Protein AF-A0A380LJG7-F1 (afdb_monomer_lite)

Radius of gyration: 28.42 Å; chains: 1; bounding box: 64×44×83 Å

pLDDT: mean 88.42, std 9.44, range [40.94, 97.69]

Structure (mmCIF, N/CA/C/O backbone):
data_AF-A0A380LJG7-F1
#
_entry.id   AF-A0A380LJG7-F1
#
loop_
_atom_site.group_PDB
_atom_site.id
_atom_site.type_symbol
_atom_site.label_atom_id
_atom_site.label_alt_id
_atom_site.label_comp_id
_atom_site.label_asym_id
_atom_site.label_entity_id
_atom_site.label_seq_id
_atom_site.pdbx_PDB_ins_code
_atom_site.Cartn_x
_atom_site.Cartn_y
_atom_site.Cartn_z
_atom_site.occupancy
_atom_site.B_iso_or_equiv
_atom_site.auth_seq_id
_atom_site.auth_comp_id
_atom_site.auth_asym_id
_atom_site.auth_atom_id
_atom_site.pdbx_PDB_model_num
ATOM 1 N N . MET A 1 1 ? 34.761 0.612 -40.766 1.00 42.34 1 MET A N 1
ATOM 2 C CA . MET A 1 1 ? 33.462 -0.081 -40.690 1.00 42.34 1 MET A CA 1
ATOM 3 C C . MET A 1 1 ? 32.608 0.799 -39.801 1.00 42.34 1 MET A C 1
ATOM 5 O O . MET A 1 1 ? 32.995 0.982 -38.657 1.00 42.34 1 MET A O 1
ATOM 9 N N . ILE A 1 2 ? 31.604 1.486 -40.353 1.00 52.03 2 ILE A N 1
ATOM 10 C CA . ILE A 1 2 ? 30.676 2.274 -39.528 1.00 52.03 2 ILE A CA 1
ATOM 11 C C . ILE A 1 2 ? 29.863 1.238 -38.763 1.00 52.03 2 ILE A C 1
ATOM 13 O O . ILE A 1 2 ? 29.248 0.374 -39.388 1.00 52.03 2 ILE A O 1
ATOM 17 N N . ILE A 1 3 ? 29.985 1.240 -37.440 1.00 70.88 3 ILE A N 1
ATOM 18 C CA . ILE A 1 3 ? 29.180 0.363 -36.602 1.00 70.88 3 ILE A CA 1
ATOM 19 C C . ILE A 1 3 ? 27.797 1.013 -36.546 1.00 70.88 3 ILE A C 1
ATOM 21 O O . ILE A 1 3 ? 27.687 2.179 -36.182 1.00 70.88 3 ILE A O 1
ATOM 25 N N . ASP A 1 4 ? 26.782 0.298 -37.024 1.00 82.25 4 ASP A N 1
ATOM 26 C CA . ASP A 1 4 ? 25.407 0.791 -37.135 1.00 82.25 4 ASP A CA 1
ATOM 27 C C . ASP A 1 4 ? 24.582 0.278 -35.952 1.00 82.25 4 ASP A C 1
ATOM 29 O O . ASP A 1 4 ? 24.785 -0.857 -35.509 1.00 82.25 4 ASP A O 1
ATOM 33 N N . ILE A 1 5 ? 23.639 1.081 -35.445 1.00 85.50 5 ILE A N 1
ATOM 34 C CA . ILE A 1 5 ? 22.667 0.584 -34.464 1.00 85.50 5 ILE A CA 1
ATOM 35 C C . ILE A 1 5 ? 21.812 -0.475 -35.171 1.00 85.50 5 ILE A C 1
ATOM 37 O O . ILE A 1 5 ? 21.285 -0.197 -36.252 1.00 85.50 5 ILE A O 1
ATOM 41 N N . PRO A 1 6 ? 21.615 -1.674 -34.601 1.00 87.75 6 PRO A N 1
ATOM 42 C CA . PRO A 1 6 ? 20.776 -2.683 -35.229 1.00 87.75 6 PRO A CA 1
ATOM 43 C C . PRO A 1 6 ? 19.353 -2.166 -35.480 1.00 87.75 6 PRO A C 1
ATOM 45 O O . PRO A 1 6 ? 18.726 -1.578 -34.597 1.00 87.75 6 PRO A O 1
ATOM 48 N N . ASP A 1 7 ? 18.800 -2.437 -36.665 1.00 87.25 7 ASP A N 1
ATOM 49 C CA . ASP A 1 7 ? 17.477 -1.931 -37.068 1.00 87.25 7 ASP A CA 1
ATOM 50 C C . ASP A 1 7 ? 16.350 -2.285 -36.089 1.00 87.25 7 ASP A C 1
ATOM 52 O O . ASP A 1 7 ? 15.420 -1.503 -35.893 1.00 87.25 7 ASP A O 1
ATOM 56 N N . HIS A 1 8 ? 16.446 -3.441 -35.432 1.00 86.69 8 HIS A N 1
ATOM 57 C CA . HIS A 1 8 ? 15.475 -3.872 -34.428 1.00 86.69 8 HIS A CA 1
ATOM 58 C C . HIS A 1 8 ? 15.568 -3.079 -33.111 1.00 86.69 8 HIS A C 1
ATOM 60 O O . HIS A 1 8 ? 14.575 -2.986 -32.390 1.00 86.69 8 HIS A O 1
ATOM 66 N N . GLU A 1 9 ? 16.715 -2.465 -32.808 1.00 88.00 9 GLU A N 1
ATOM 67 C CA . GLU A 1 9 ? 16.919 -1.643 -31.611 1.00 88.00 9 GLU A CA 1
ATOM 68 C C . GLU A 1 9 ? 16.629 -0.160 -31.857 1.00 88.00 9 GLU A C 1
ATOM 70 O O . GLU A 1 9 ? 16.190 0.532 -30.937 1.00 88.00 9 GLU A O 1
ATOM 75 N N . LYS A 1 10 ? 16.784 0.341 -33.091 1.00 90.25 10 LYS A N 1
ATOM 76 C CA . LYS A 1 10 ? 16.539 1.754 -33.450 1.00 90.25 10 LYS A CA 1
ATOM 77 C C . LYS A 1 10 ? 15.206 2.318 -32.906 1.00 90.25 10 LYS A C 1
ATOM 79 O O . LYS A 1 10 ? 15.227 3.413 -32.336 1.00 90.25 10 LYS A O 1
ATOM 84 N N . PRO A 1 11 ? 14.052 1.615 -32.966 1.00 90.75 11 PRO A N 1
ATOM 85 C CA . PRO A 1 11 ? 12.811 2.101 -32.353 1.00 90.75 11 PRO A CA 1
ATOM 86 C C . PRO A 1 11 ? 12.880 2.217 -30.824 1.00 90.75 11 PRO A C 1
ATOM 88 O O . PRO A 1 11 ? 12.279 3.115 -30.237 1.00 90.75 11 PRO A O 1
ATOM 91 N N . TYR A 1 12 ? 13.595 1.313 -30.152 1.00 91.06 12 TYR A N 1
ATOM 92 C CA . TYR A 1 12 ? 13.835 1.408 -28.714 1.00 91.06 12 TYR A CA 1
ATOM 93 C C . TYR A 1 12 ? 14.717 2.620 -28.390 1.00 91.06 12 TYR A C 1
ATOM 95 O O . TYR A 1 12 ? 14.311 3.453 -27.579 1.00 91.06 12 TYR A O 1
ATOM 103 N N . VAL A 1 13 ? 15.840 2.790 -29.096 1.00 93.12 13 VAL A N 1
ATOM 104 C CA . VAL A 1 13 ? 16.740 3.945 -28.929 1.00 93.12 13 VAL A CA 1
ATOM 105 C C . VAL A 1 13 ? 15.989 5.266 -29.118 1.00 93.12 13 VAL A C 1
ATOM 107 O O . VAL A 1 13 ? 16.099 6.171 -28.291 1.00 93.12 13 VAL A O 1
ATOM 110 N N . GLY A 1 14 ? 15.151 5.366 -30.154 1.00 93.94 14 GLY A N 1
ATOM 111 C CA . GLY A 1 14 ? 14.325 6.547 -30.403 1.00 93.94 14 GLY A CA 1
ATOM 112 C C . GLY A 1 14 ? 13.366 6.884 -29.257 1.00 93.94 14 GLY A C 1
ATOM 113 O O . GLY A 1 14 ? 13.204 8.055 -28.904 1.00 93.94 14 GLY A O 1
ATOM 114 N N . ARG A 1 15 ? 12.763 5.870 -28.623 1.00 94.56 15 ARG A N 1
ATOM 115 C CA . ARG A 1 15 ? 11.913 6.068 -27.438 1.00 94.56 15 ARG A CA 1
ATOM 116 C C . ARG A 1 15 ? 12.721 6.486 -26.206 1.00 94.56 15 ARG A C 1
ATOM 118 O O . ARG A 1 15 ? 12.261 7.359 -25.471 1.00 94.56 15 ARG A O 1
ATOM 125 N N . VAL A 1 16 ? 13.924 5.938 -26.007 1.00 95.12 16 VAL A N 1
ATOM 126 C CA . VAL A 1 16 ? 14.830 6.364 -24.922 1.00 95.12 16 VAL A CA 1
ATOM 127 C C . VAL A 1 16 ? 15.243 7.827 -25.093 1.00 95.12 16 VAL A C 1
ATOM 129 O O . VAL A 1 16 ? 15.220 8.577 -24.120 1.00 95.12 16 VAL A O 1
ATOM 132 N N . ILE A 1 17 ? 15.540 8.268 -26.321 1.00 95.56 17 ILE A N 1
ATOM 133 C CA . ILE A 1 17 ? 15.853 9.674 -26.629 1.00 95.56 17 ILE A CA 1
ATOM 134 C C . ILE A 1 17 ? 14.699 10.600 -26.208 1.00 95.56 17 ILE A C 1
ATOM 136 O O . ILE A 1 17 ? 14.933 11.616 -25.550 1.00 95.56 17 ILE A O 1
ATOM 140 N N . ASP A 1 18 ? 13.449 10.282 -26.567 1.00 95.75 18 ASP A N 1
ATOM 141 C CA . ASP A 1 18 ? 12.298 11.113 -26.175 1.00 95.75 18 ASP A CA 1
ATOM 142 C C . ASP A 1 18 ? 12.033 11.082 -24.670 1.00 95.75 18 ASP A C 1
ATOM 144 O O . ASP A 1 18 ? 11.748 12.124 -24.076 1.00 95.75 18 ASP A O 1
ATOM 148 N N . PHE A 1 19 ? 12.186 9.921 -24.036 1.00 95.69 19 PHE A N 1
ATOM 149 C CA . PHE A 1 19 ? 12.083 9.801 -22.587 1.00 95.69 19 PHE A CA 1
ATOM 150 C C . PHE A 1 19 ? 13.128 10.670 -21.873 1.00 95.69 19 PHE A C 1
ATOM 152 O O . PHE A 1 19 ? 12.758 11.531 -21.072 1.00 95.69 19 PHE A O 1
ATOM 159 N N . ALA A 1 20 ? 14.411 10.527 -22.217 1.00 95.06 20 ALA A N 1
ATOM 160 C CA . ALA A 1 20 ? 15.509 11.292 -21.627 1.00 95.06 20 ALA A CA 1
ATOM 161 C C . ALA A 1 20 ? 15.343 12.804 -21.840 1.00 95.06 20 ALA A C 1
ATOM 163 O O . ALA A 1 20 ? 15.501 13.591 -20.904 1.00 95.06 20 ALA A O 1
ATOM 164 N N . ARG A 1 21 ? 14.936 13.225 -23.047 1.00 95.31 21 ARG A N 1
ATOM 165 C CA . ARG A 1 21 ? 14.600 14.627 -23.342 1.00 95.31 21 ARG A CA 1
ATOM 166 C C . ARG A 1 21 ? 13.547 15.168 -22.377 1.00 95.31 21 ARG A C 1
ATOM 168 O O . ARG A 1 21 ? 13.713 16.271 -21.853 1.00 95.31 21 ARG A O 1
ATOM 175 N N . LYS A 1 22 ? 12.458 14.425 -22.161 1.00 94.50 22 LYS A N 1
ATOM 176 C CA . LYS A 1 22 ? 11.369 14.846 -21.269 1.00 94.50 22 LYS A CA 1
ATOM 177 C C . LYS A 1 22 ? 11.819 14.920 -19.815 1.00 94.50 22 LYS A C 1
ATOM 179 O O . LYS A 1 22 ? 11.468 15.893 -19.153 1.00 94.50 22 LYS A O 1
ATOM 184 N N . GLN A 1 23 ? 12.639 13.974 -19.348 1.00 92.69 23 GLN A N 1
ATOM 185 C CA . GLN A 1 23 ? 13.218 14.036 -17.999 1.00 92.69 23 GLN A CA 1
ATOM 186 C C . GLN A 1 23 ? 14.104 15.275 -17.817 1.00 92.69 23 GLN A C 1
ATOM 188 O O . GLN A 1 23 ? 14.014 15.962 -16.802 1.00 92.69 23 GLN A O 1
ATOM 193 N N . GLN A 1 24 ? 14.893 15.629 -18.836 1.00 93.06 24 GLN A N 1
ATOM 194 C CA . GLN A 1 24 ? 15.716 16.845 -18.844 1.00 93.06 24 GLN A CA 1
ATOM 195 C C . GLN A 1 24 ? 14.918 18.129 -19.145 1.00 93.06 24 GLN A C 1
ATOM 197 O O . GLN A 1 24 ? 15.505 19.208 -19.197 1.00 93.06 24 GLN A O 1
ATOM 202 N N . LYS A 1 25 ? 13.594 18.034 -19.355 1.00 93.44 25 LYS A N 1
ATOM 203 C CA . LYS A 1 25 ? 12.688 19.145 -19.704 1.00 93.44 25 LYS A CA 1
ATOM 204 C C . LYS A 1 25 ? 13.141 19.958 -20.926 1.00 93.44 25 LYS A C 1
ATOM 206 O O . LYS A 1 25 ? 12.877 21.154 -21.006 1.00 93.44 25 LYS A O 1
ATOM 211 N N . ARG A 1 26 ? 13.799 19.304 -21.887 1.00 93.69 26 ARG A N 1
ATOM 212 C CA . ARG A 1 26 ? 14.293 19.945 -23.114 1.00 93.69 26 ARG A CA 1
ATOM 213 C C . ARG A 1 26 ? 13.227 19.994 -24.203 1.00 93.69 26 ARG A C 1
ATOM 215 O O . ARG A 1 26 ? 12.455 19.041 -24.383 1.00 93.69 26 ARG A O 1
ATOM 222 N N . SER A 1 27 ? 13.187 21.095 -24.950 1.00 93.69 27 SER A N 1
ATOM 223 C CA . SER A 1 27 ? 12.301 21.221 -26.115 1.00 93.69 27 SER A CA 1
ATOM 224 C C . SER A 1 27 ? 12.794 20.344 -27.271 1.00 93.69 27 SER A C 1
ATOM 226 O O . SER A 1 27 ? 13.955 19.942 -27.300 1.00 93.69 27 SER A O 1
ATOM 228 N N . ILE A 1 28 ? 11.917 20.002 -28.224 1.00 94.12 28 ILE A N 1
ATOM 229 C CA . ILE A 1 28 ? 12.325 19.219 -29.407 1.00 94.12 28 ILE A CA 1
ATOM 230 C C . ILE A 1 28 ? 13.276 20.054 -30.273 1.00 94.12 28 ILE A C 1
ATOM 232 O O . ILE A 1 28 ? 14.228 19.533 -30.849 1.00 94.12 28 ILE A O 1
ATOM 236 N N . GLU A 1 29 ? 13.036 21.356 -30.348 1.00 92.75 29 GLU A N 1
ATOM 237 C CA . GLU A 1 29 ? 13.843 22.313 -31.092 1.00 92.75 29 GLU A CA 1
ATOM 238 C C . GLU A 1 29 ? 15.292 22.332 -30.582 1.00 92.75 29 GLU A C 1
ATOM 240 O O . GLU A 1 29 ? 16.218 22.201 -31.380 1.00 92.75 29 GLU A O 1
ATOM 245 N N . GLU A 1 30 ? 15.491 22.388 -29.261 1.00 92.00 30 GLU A N 1
ATOM 246 C CA . GLU A 1 30 ? 16.821 22.381 -28.631 1.00 92.00 30 GLU A CA 1
ATOM 247 C C . GLU A 1 30 ? 17.647 21.144 -28.980 1.00 92.00 30 GLU A C 1
ATOM 249 O O . GLU A 1 30 ? 18.840 21.248 -29.269 1.00 92.00 30 GLU A O 1
ATOM 254 N N . ILE A 1 31 ? 17.035 19.960 -28.939 1.00 93.25 31 ILE A N 1
ATOM 255 C CA . ILE A 1 31 ? 17.775 18.719 -29.190 1.00 93.25 31 ILE A CA 1
ATOM 256 C C . ILE A 1 31 ? 17.968 18.426 -30.676 1.00 93.25 31 ILE A C 1
ATOM 258 O O . ILE A 1 31 ? 18.905 17.717 -31.015 1.00 93.25 31 ILE A O 1
ATOM 262 N N . THR A 1 32 ? 17.120 18.949 -31.565 1.00 93.50 32 THR A N 1
ATOM 263 C CA . THR A 1 32 ? 17.210 18.686 -33.015 1.00 93.50 32 THR A CA 1
ATOM 264 C C . THR A 1 32 ? 18.061 19.708 -33.768 1.00 93.50 32 THR A C 1
ATOM 266 O O . THR A 1 32 ? 18.480 19.436 -34.896 1.00 93.50 32 THR A O 1
ATOM 269 N N . GLN A 1 33 ? 18.364 20.859 -33.154 1.00 93.25 33 GLN A N 1
ATOM 270 C CA . GLN A 1 33 ? 19.128 21.946 -33.765 1.00 93.25 33 GLN A CA 1
ATOM 271 C C . GLN A 1 33 ? 20.479 21.471 -34.327 1.00 93.25 33 GLN A C 1
ATOM 273 O O . GLN A 1 33 ? 21.376 21.051 -33.591 1.00 93.25 33 GLN A O 1
ATOM 278 N N . GLY A 1 34 ? 20.633 21.596 -35.650 1.00 90.12 34 GLY A N 1
ATOM 279 C CA . GLY A 1 34 ? 21.849 21.206 -36.368 1.00 90.12 34 GLY A CA 1
ATOM 280 C C . GLY A 1 34 ? 22.046 19.694 -36.519 1.00 90.12 34 GLY A C 1
ATOM 281 O O . GLY A 1 34 ? 23.116 19.287 -36.951 1.00 90.12 34 GLY A O 1
ATOM 282 N N . ILE A 1 35 ? 21.043 18.878 -36.168 1.00 91.69 35 ILE A N 1
ATOM 283 C CA . ILE A 1 35 ? 21.090 17.412 -36.268 1.00 91.69 35 ILE A CA 1
ATOM 284 C C . ILE A 1 35 ? 20.056 16.910 -37.281 1.00 91.69 35 ILE A C 1
ATOM 286 O O . ILE A 1 35 ? 20.407 16.240 -38.246 1.00 91.69 35 ILE A O 1
ATOM 290 N N . CYS A 1 36 ? 18.771 17.229 -37.092 1.00 90.75 36 CYS A N 1
ATOM 291 C CA . CYS A 1 36 ? 17.709 16.794 -38.004 1.00 90.75 36 CYS A CA 1
ATOM 292 C C . CYS A 1 36 ? 16.480 17.716 -37.951 1.00 90.75 36 CYS A C 1
ATOM 294 O O . CYS A 1 36 ? 16.359 18.578 -37.086 1.00 90.75 36 CYS A O 1
ATOM 296 N N . ALA A 1 37 ? 15.539 17.542 -38.882 1.00 92.00 37 ALA A N 1
ATOM 297 C CA . ALA A 1 37 ? 14.262 18.251 -38.839 1.00 92.00 37 ALA A CA 1
ATOM 298 C C . ALA A 1 37 ? 13.328 17.669 -37.758 1.00 92.00 37 ALA A C 1
ATOM 300 O O . ALA A 1 37 ? 13.338 16.467 -37.488 1.00 92.00 37 ALA A O 1
ATOM 301 N N . ARG A 1 38 ? 12.416 18.492 -37.216 1.00 90.62 38 ARG A N 1
ATOM 302 C CA . ARG A 1 38 ? 11.401 18.065 -36.226 1.00 90.62 38 ARG A CA 1
ATOM 303 C C . ARG A 1 38 ? 10.565 16.862 -36.688 1.00 90.62 38 ARG A C 1
ATOM 305 O O . ARG A 1 38 ? 10.210 16.010 -35.879 1.00 90.62 38 ARG A O 1
ATOM 312 N N . GLN A 1 39 ? 10.266 16.771 -37.984 1.00 90.19 39 GLN A N 1
ATOM 313 C CA . GLN A 1 39 ? 9.549 15.628 -38.560 1.00 90.19 39 GLN A CA 1
ATOM 314 C C . GLN A 1 39 ? 10.381 14.339 -38.505 1.00 90.19 39 GLN A C 1
ATOM 316 O O . GLN A 1 39 ? 9.845 13.279 -38.191 1.00 90.19 39 GLN A O 1
ATOM 321 N N . THR A 1 40 ? 11.688 14.426 -38.763 1.00 90.38 40 THR A N 1
ATOM 322 C CA . THR A 1 40 ? 12.618 13.293 -38.651 1.00 90.38 40 THR A CA 1
ATOM 323 C C . THR A 1 40 ? 12.704 12.810 -37.208 1.00 90.38 40 THR A C 1
ATOM 325 O O . THR A 1 40 ? 12.596 11.615 -36.961 1.00 90.38 40 THR A O 1
ATOM 328 N N . TYR A 1 41 ? 12.764 13.728 -36.242 1.00 91.06 41 TYR A N 1
ATOM 329 C CA . TYR A 1 41 ? 12.712 13.384 -34.820 1.00 91.06 41 TYR A CA 1
ATOM 330 C C . TYR A 1 41 ? 11.429 12.628 -34.434 1.00 91.06 41 TYR A C 1
ATOM 332 O O . TYR A 1 41 ? 11.477 11.600 -33.763 1.00 91.06 41 TYR A O 1
ATOM 340 N N . GLN A 1 42 ? 10.265 13.079 -34.911 1.00 90.69 42 GLN A N 1
ATOM 341 C CA . GLN A 1 42 ? 9.001 12.372 -34.672 1.00 90.69 42 GLN A CA 1
ATOM 342 C C . GLN A 1 42 ? 8.971 10.971 -35.300 1.00 90.69 42 GLN A C 1
ATOM 344 O O . GLN A 1 42 ? 8.333 10.075 -34.742 1.00 90.69 42 GLN A O 1
ATOM 349 N N . LYS A 1 43 ? 9.657 10.773 -36.436 1.00 90.50 43 LYS A N 1
ATOM 350 C CA . LYS A 1 43 ? 9.832 9.453 -37.056 1.00 90.50 43 LYS A CA 1
ATOM 351 C C . LYS A 1 43 ? 10.748 8.558 -36.229 1.00 90.50 43 LYS A C 1
ATOM 353 O O . LYS A 1 43 ? 10.375 7.414 -36.005 1.00 90.50 43 LYS A O 1
ATOM 358 N N . ILE A 1 44 ? 11.865 9.079 -35.721 1.00 87.50 44 ILE A N 1
ATOM 359 C CA . ILE A 1 44 ? 12.829 8.340 -34.885 1.00 87.50 44 ILE A CA 1
ATOM 360 C C . ILE A 1 44 ? 12.155 7.676 -33.678 1.00 87.50 44 ILE A C 1
ATOM 362 O O . ILE A 1 44 ? 12.471 6.542 -33.340 1.00 87.50 44 ILE A O 1
ATOM 366 N N . ILE A 1 45 ? 11.179 8.347 -33.060 1.00 86.31 45 ILE A N 1
ATOM 367 C CA . ILE A 1 45 ? 10.462 7.829 -31.881 1.00 86.31 45 ILE A CA 1
ATOM 368 C C . ILE A 1 45 ? 9.555 6.631 -32.220 1.00 86.31 45 ILE A C 1
ATOM 370 O O . ILE A 1 45 ? 9.218 5.839 -31.341 1.00 86.31 45 ILE A O 1
ATOM 374 N N . LYS A 1 46 ? 9.112 6.510 -33.476 1.00 82.38 46 LYS A N 1
ATOM 375 C CA . LYS A 1 46 ? 8.038 5.586 -33.886 1.00 82.38 46 LYS A CA 1
ATOM 376 C C . LYS A 1 46 ? 8.460 4.548 -34.924 1.00 82.38 46 LYS A C 1
ATOM 378 O O . LYS A 1 46 ? 7.750 3.569 -35.117 1.00 82.38 46 LYS A O 1
ATOM 383 N N . SER A 1 47 ? 9.550 4.791 -35.639 1.00 82.81 47 SER A N 1
ATOM 384 C CA . SER A 1 47 ? 9.939 4.058 -36.842 1.00 82.81 47 SER A CA 1
ATOM 385 C C . SER A 1 47 ? 11.451 4.099 -37.041 1.00 82.81 47 SER A C 1
ATOM 387 O O . SER A 1 47 ? 12.143 4.927 -36.449 1.00 82.81 47 SER A O 1
ATOM 389 N N . ILE A 1 48 ? 11.949 3.202 -37.887 1.00 84.62 48 ILE A N 1
ATOM 390 C CA . ILE A 1 48 ? 13.368 3.110 -38.220 1.00 84.62 48 ILE A CA 1
ATOM 391 C C . ILE A 1 48 ? 13.741 4.262 -39.155 1.00 84.62 48 ILE A C 1
ATOM 393 O O . ILE A 1 48 ? 13.094 4.478 -40.182 1.00 84.62 48 ILE A O 1
ATOM 397 N N . VAL A 1 49 ? 14.797 4.983 -38.793 1.00 82.81 49 VAL A N 1
ATOM 398 C CA . VAL A 1 49 ? 15.519 5.893 -39.682 1.00 82.81 49 VAL A CA 1
ATOM 399 C C . VAL A 1 49 ? 16.868 5.249 -39.982 1.00 82.81 49 VAL A C 1
ATOM 401 O O . VAL A 1 49 ? 17.543 4.775 -39.073 1.00 82.81 49 VAL A O 1
ATOM 404 N N . THR A 1 50 ? 17.222 5.162 -41.261 1.00 77.12 50 THR A N 1
ATOM 405 C CA . THR A 1 50 ? 18.391 4.412 -41.742 1.00 77.12 50 THR A CA 1
ATOM 406 C C . THR A 1 50 ? 19.701 4.945 -41.167 1.00 77.12 50 THR A C 1
ATOM 408 O O . THR A 1 50 ? 20.612 4.173 -40.892 1.00 77.12 50 THR A O 1
ATOM 411 N N . GLU A 1 51 ? 19.782 6.255 -40.959 1.00 81.94 51 GLU A N 1
ATOM 412 C CA . GLU A 1 51 ? 20.984 6.985 -40.582 1.00 81.94 51 GLU A CA 1
ATOM 413 C C . GLU A 1 51 ? 21.230 6.961 -39.056 1.00 81.94 51 GLU A C 1
ATOM 415 O O . GLU A 1 51 ? 20.750 7.838 -38.329 1.00 81.94 51 GLU A O 1
ATOM 420 N N . SER A 1 52 ? 22.016 5.996 -38.552 1.00 81.56 52 SER A N 1
ATOM 421 C CA . SER A 1 52 ? 22.358 5.913 -37.112 1.00 81.56 52 SER A CA 1
ATOM 422 C C . SER A 1 52 ? 23.112 7.124 -36.567 1.00 81.56 52 SER A C 1
ATOM 424 O O . SER A 1 52 ? 22.951 7.456 -35.396 1.00 81.56 52 SER A O 1
ATOM 426 N N . GLU A 1 53 ? 23.839 7.863 -37.411 1.00 87.19 53 GLU A N 1
ATOM 427 C CA . GLU A 1 53 ? 24.521 9.109 -37.022 1.00 87.19 53 GLU A CA 1
ATOM 428 C C . GLU A 1 53 ? 23.556 10.138 -36.406 1.00 87.19 53 GLU A C 1
ATOM 430 O O . GLU A 1 53 ? 23.936 10.920 -35.529 1.00 87.19 53 GLU A O 1
ATOM 435 N N . ILE A 1 54 ? 22.283 10.119 -36.828 1.00 89.50 54 ILE A N 1
ATOM 436 C CA . ILE A 1 54 ? 21.240 10.976 -36.259 1.00 89.50 54 ILE A CA 1
ATOM 437 C C . ILE A 1 54 ? 20.913 10.533 -34.826 1.00 89.50 54 ILE A C 1
ATOM 439 O O . ILE A 1 54 ? 20.786 11.384 -33.944 1.00 89.50 54 ILE A O 1
ATOM 443 N N . TYR A 1 55 ? 20.807 9.225 -34.572 1.00 91.62 55 TYR A N 1
ATOM 444 C CA . TYR A 1 55 ? 20.571 8.684 -33.230 1.00 91.62 55 TYR A CA 1
ATOM 445 C C . TYR A 1 55 ? 21.741 9.010 -32.301 1.00 91.62 55 TYR A C 1
ATOM 447 O O . TYR A 1 55 ? 21.516 9.567 -31.228 1.00 91.62 55 TYR A O 1
ATOM 455 N N . ASP A 1 56 ? 22.976 8.758 -32.736 1.00 91.81 56 ASP A N 1
ATOM 456 C CA . ASP A 1 56 ? 24.183 9.033 -31.951 1.00 91.81 56 ASP A CA 1
ATOM 457 C C . ASP A 1 56 ? 24.323 10.520 -31.610 1.00 91.81 56 ASP A C 1
ATOM 459 O O . ASP A 1 56 ? 24.603 10.883 -30.465 1.00 91.81 56 ASP A O 1
ATOM 463 N N . SER A 1 57 ? 24.046 11.404 -32.571 1.00 92.94 57 SER A N 1
ATOM 464 C CA . SER A 1 57 ? 24.081 12.854 -32.351 1.00 92.94 57 SER A CA 1
ATOM 465 C C . SER A 1 57 ? 23.028 13.312 -31.334 1.00 92.94 57 SER A C 1
ATOM 467 O O . SER A 1 57 ? 23.303 14.168 -30.486 1.00 92.94 57 SER A O 1
ATOM 469 N N . LEU A 1 58 ? 21.817 12.744 -31.391 1.00 94.62 58 LEU A N 1
ATOM 470 C CA . LEU A 1 58 ? 20.747 13.032 -30.431 1.00 94.62 58 LEU A CA 1
ATOM 471 C C . LEU A 1 58 ? 21.073 12.489 -29.033 1.00 94.62 58 LEU A C 1
ATOM 473 O O . LEU A 1 58 ? 20.852 13.190 -28.044 1.00 94.62 58 LEU A O 1
ATOM 477 N N . LEU A 1 59 ? 21.623 11.275 -28.941 1.00 94.31 59 LEU A N 1
ATOM 478 C CA . LEU A 1 59 ? 22.078 10.680 -27.683 1.00 94.31 59 LEU A CA 1
ATOM 479 C C . LEU A 1 59 ? 23.190 11.519 -27.052 1.00 94.31 59 LEU A C 1
ATOM 481 O O . LEU A 1 59 ? 23.074 11.906 -25.889 1.00 94.31 59 LEU A O 1
ATOM 485 N N . SER A 1 60 ? 24.198 11.902 -27.838 1.00 93.56 60 SER A N 1
ATOM 486 C CA . SER A 1 60 ? 25.304 12.750 -27.386 1.00 93.56 60 SER A CA 1
ATOM 487 C C . SER A 1 60 ? 24.801 14.082 -26.822 1.00 93.56 60 SER A C 1
ATOM 489 O O . SER A 1 60 ? 25.229 14.513 -25.750 1.00 93.56 60 SER A O 1
ATOM 491 N N . ARG A 1 61 ? 23.799 14.702 -27.469 1.00 94.44 61 ARG A N 1
ATOM 492 C CA . ARG A 1 61 ? 23.163 15.937 -26.977 1.00 94.44 61 ARG A CA 1
ATOM 493 C C . ARG A 1 61 ? 22.529 15.767 -25.594 1.00 94.44 61 ARG A C 1
ATOM 495 O O . ARG A 1 61 ? 22.465 16.735 -24.833 1.00 94.44 61 ARG A O 1
ATOM 502 N N . LEU A 1 62 ? 22.055 14.565 -25.280 1.00 93.44 62 LEU A N 1
ATOM 503 C CA . LEU A 1 62 ? 21.447 14.193 -24.003 1.00 93.44 62 LEU A CA 1
ATOM 504 C C . LEU A 1 62 ? 22.468 13.668 -22.980 1.00 93.44 62 LEU A C 1
ATOM 506 O O . LEU A 1 62 ? 22.070 13.360 -21.858 1.00 93.44 62 LEU A O 1
ATOM 510 N N . GLY A 1 63 ? 23.757 13.602 -23.334 1.00 92.69 63 GLY A N 1
ATOM 511 C CA . GLY A 1 63 ? 24.810 13.031 -22.490 1.00 92.69 63 GLY A CA 1
ATOM 512 C C . GLY A 1 63 ? 24.788 11.501 -22.437 1.00 92.69 63 GLY A C 1
ATOM 513 O O . GLY A 1 63 ? 25.303 10.920 -21.486 1.00 92.69 63 GLY A O 1
ATOM 514 N N . LEU A 1 64 ? 24.167 10.863 -23.430 1.00 93.12 64 LEU A N 1
ATOM 515 C CA . LEU A 1 64 ? 24.029 9.416 -23.562 1.00 93.12 64 LEU A CA 1
ATOM 516 C C . LEU A 1 64 ? 24.801 8.920 -24.787 1.00 93.12 64 LEU A C 1
ATOM 518 O O . LEU A 1 64 ? 25.188 9.693 -25.662 1.00 93.12 64 LEU A O 1
ATOM 522 N N . HIS A 1 65 ? 24.987 7.610 -24.866 1.00 91.94 65 HIS A N 1
ATOM 523 C CA . HIS A 1 65 ? 25.531 6.941 -26.043 1.00 91.94 65 HIS A CA 1
ATOM 524 C C . HIS A 1 65 ? 24.925 5.545 -26.183 1.00 91.94 65 HIS A C 1
ATOM 526 O O . HIS A 1 65 ? 24.359 5.001 -25.229 1.00 91.94 65 HIS A O 1
ATOM 532 N N . TYR A 1 66 ? 25.025 4.986 -27.384 1.00 89.62 66 TYR A N 1
ATOM 533 C CA . TYR A 1 66 ? 24.748 3.580 -27.631 1.00 89.62 66 TYR A CA 1
ATOM 534 C C . TYR A 1 66 ? 26.049 2.786 -27.453 1.00 89.62 66 TYR A C 1
ATOM 536 O O . TYR A 1 66 ? 27.088 3.171 -27.990 1.00 89.62 66 TYR A O 1
ATOM 544 N N . ASP A 1 67 ? 26.008 1.721 -26.654 1.00 87.19 67 ASP A N 1
ATOM 545 C CA . ASP A 1 67 ? 27.166 0.857 -26.423 1.00 87.19 67 ASP A CA 1
ATOM 546 C C . ASP A 1 67 ? 27.212 -0.235 -27.497 1.00 87.19 67 ASP A C 1
ATOM 548 O O . ASP A 1 67 ? 26.419 -1.175 -27.492 1.00 87.19 67 ASP A O 1
ATOM 552 N N . TYR A 1 68 ? 28.140 -0.074 -28.436 1.00 83.38 68 TYR A N 1
ATOM 553 C CA . TYR A 1 68 ? 28.331 -0.974 -29.570 1.00 83.38 68 TYR A CA 1
ATOM 554 C C . TYR A 1 68 ? 29.167 -2.219 -29.239 1.00 83.38 68 TYR A C 1
ATOM 556 O O . TYR A 1 68 ? 29.178 -3.170 -30.021 1.00 83.38 68 TYR A O 1
ATOM 564 N N . GLU A 1 69 ? 29.903 -2.211 -28.123 1.00 74.19 69 GLU A N 1
ATOM 565 C CA . GLU A 1 69 ? 30.839 -3.282 -27.757 1.00 74.19 69 GLU A CA 1
ATOM 566 C C . GLU A 1 69 ? 30.189 -4.313 -26.832 1.00 74.19 69 GLU A C 1
ATOM 568 O O . GLU A 1 69 ? 30.541 -5.496 -26.865 1.00 74.19 69 GLU A O 1
ATOM 573 N N . THR A 1 70 ? 29.215 -3.883 -26.029 1.00 62.88 70 THR A N 1
ATOM 574 C CA . THR A 1 70 ? 28.616 -4.712 -24.986 1.00 62.88 70 THR A CA 1
ATOM 575 C C . THR A 1 70 ? 27.127 -4.946 -25.228 1.00 62.88 70 THR A C 1
ATOM 577 O O . THR A 1 70 ? 26.271 -4.240 -24.711 1.00 62.88 70 THR A O 1
ATOM 580 N N . SER A 1 71 ? 26.788 -6.046 -25.907 1.00 52.06 71 SER A N 1
ATOM 581 C CA . SER A 1 71 ? 25.419 -6.590 -25.919 1.00 52.06 71 SER A CA 1
ATOM 582 C C . SER A 1 71 ? 25.088 -7.384 -24.641 1.00 52.06 71 SER A C 1
ATOM 584 O O . SER A 1 71 ? 24.223 -8.263 -24.653 1.00 52.06 71 SER A O 1
ATOM 586 N N . ILE A 1 72 ? 25.823 -7.170 -23.542 1.00 53.12 72 ILE A N 1
ATOM 587 C CA . ILE A 1 72 ? 25.598 -7.898 -22.291 1.00 53.12 72 ILE A CA 1
ATOM 588 C C . ILE A 1 72 ? 24.475 -7.185 -21.551 1.00 53.12 72 ILE A C 1
ATOM 590 O O . ILE A 1 72 ? 24.706 -6.276 -20.754 1.00 53.12 72 ILE A O 1
ATOM 594 N N . THR A 1 73 ? 23.243 -7.613 -21.813 1.00 57.44 73 THR A N 1
ATOM 595 C CA . THR A 1 73 ? 22.116 -7.278 -20.947 1.00 57.44 73 THR A CA 1
ATOM 596 C C . THR A 1 73 ? 22.419 -7.843 -19.556 1.00 57.44 73 THR A C 1
ATOM 598 O O . THR A 1 73 ? 22.629 -9.054 -19.433 1.00 57.44 73 THR A O 1
ATOM 601 N N . PRO A 1 74 ? 22.487 -7.016 -18.498 1.00 63.09 74 PRO A N 1
ATOM 602 C CA . PRO A 1 74 ? 22.671 -7.529 -17.149 1.00 63.09 74 PRO A CA 1
ATOM 603 C C . PRO A 1 74 ? 21.536 -8.504 -16.822 1.00 63.09 74 PRO A C 1
ATOM 605 O O . PRO A 1 74 ? 20.369 -8.209 -17.078 1.00 63.09 74 PRO A O 1
ATOM 608 N N . SER A 1 75 ? 21.863 -9.675 -16.273 1.00 77.25 75 SER A N 1
ATOM 609 C CA . SER A 1 75 ? 20.828 -10.582 -15.777 1.00 77.25 75 SER A CA 1
ATOM 610 C C . SER A 1 75 ? 20.203 -9.983 -14.522 1.00 77.25 75 SER A C 1
ATOM 612 O O . SER A 1 75 ? 20.906 -9.663 -13.565 1.00 77.25 75 SER A O 1
ATOM 614 N N . TYR A 1 76 ? 18.879 -9.864 -14.521 1.00 86.00 76 TYR A N 1
ATOM 615 C CA . TYR A 1 76 ? 18.097 -9.413 -13.367 1.00 86.00 76 TYR A CA 1
ATOM 616 C C . TYR A 1 76 ? 17.375 -10.575 -12.676 1.00 86.00 76 TYR A C 1
ATOM 618 O O . TYR A 1 76 ? 16.406 -10.350 -11.957 1.00 86.00 76 TYR A O 1
ATOM 626 N N . ALA A 1 77 ? 17.818 -11.815 -12.913 1.00 90.19 77 ALA A N 1
ATOM 627 C CA . ALA A 1 77 ? 17.168 -13.015 -12.390 1.00 90.19 77 ALA A CA 1
ATOM 628 C C . ALA A 1 77 ? 17.087 -13.007 -10.857 1.00 90.19 77 ALA A C 1
ATOM 630 O O . ALA A 1 77 ? 16.005 -13.186 -10.321 1.00 90.19 77 ALA A O 1
ATOM 631 N N . LEU A 1 78 ? 18.184 -12.680 -10.163 1.00 92.50 78 LEU A N 1
ATOM 632 C CA . LEU A 1 78 ? 18.204 -12.626 -8.694 1.00 92.50 78 LEU A CA 1
ATOM 633 C C . LEU A 1 78 ? 17.256 -11.559 -8.132 1.00 92.50 78 LEU A C 1
ATOM 635 O O . LEU A 1 78 ? 16.561 -11.798 -7.148 1.00 92.50 78 LEU A O 1
ATOM 639 N N . LEU A 1 79 ? 17.190 -10.390 -8.780 1.00 95.12 79 LEU A N 1
ATOM 640 C CA . LEU A 1 79 ? 16.249 -9.335 -8.402 1.00 95.12 79 LEU A CA 1
ATOM 641 C C . LEU A 1 79 ? 14.797 -9.798 -8.596 1.00 95.12 79 LEU A C 1
ATOM 643 O O . LEU A 1 79 ? 13.943 -9.543 -7.749 1.00 95.12 79 LEU A O 1
ATOM 647 N N . TRP A 1 80 ? 14.528 -10.471 -9.715 1.00 95.62 80 TRP A N 1
ATOM 648 C CA . TRP A 1 80 ? 13.213 -10.999 -10.057 1.00 95.62 80 TRP A CA 1
ATOM 649 C C . TRP A 1 80 ? 12.765 -12.120 -9.114 1.00 95.62 80 TRP A C 1
ATOM 651 O O . TRP A 1 80 ? 11.643 -12.087 -8.621 1.00 95.62 80 TRP A O 1
ATOM 661 N N . GLU A 1 81 ? 13.648 -13.067 -8.810 1.00 95.69 81 GLU A N 1
ATOM 662 C CA . GLU A 1 81 ? 13.408 -14.144 -7.845 1.00 95.69 81 GLU A CA 1
ATOM 663 C C . GLU A 1 81 ? 13.133 -13.572 -6.452 1.00 95.69 81 GLU A C 1
ATOM 665 O O . GLU A 1 81 ? 12.114 -13.889 -5.844 1.00 95.69 81 GLU A O 1
ATOM 670 N N . ALA A 1 82 ? 13.964 -12.633 -5.984 1.00 95.88 82 ALA A N 1
ATOM 671 C CA . ALA A 1 82 ? 13.752 -11.978 -4.696 1.00 95.88 82 ALA A CA 1
ATOM 672 C C . ALA A 1 82 ? 12.414 -11.222 -4.626 1.00 95.88 82 ALA A C 1
ATOM 674 O O . ALA A 1 82 ? 11.786 -11.189 -3.564 1.00 95.88 82 ALA A O 1
ATOM 675 N N . PHE A 1 83 ? 11.973 -10.626 -5.740 1.00 95.81 83 PHE A N 1
ATOM 676 C CA . PHE A 1 83 ? 10.656 -10.002 -5.848 1.00 95.81 83 PHE A CA 1
ATOM 677 C C . PHE A 1 83 ? 9.53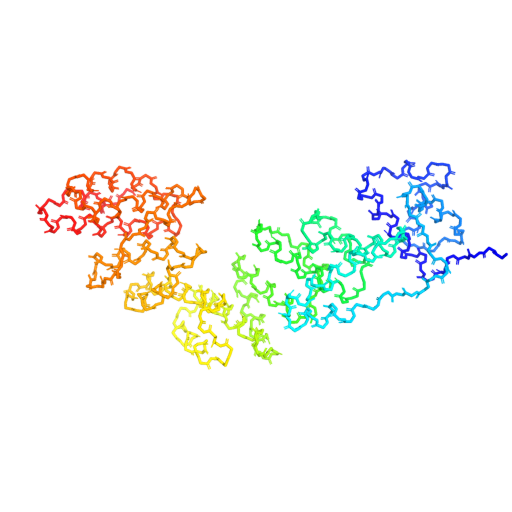2 -11.040 -5.744 1.00 95.81 83 PHE A C 1
ATOM 679 O O . PHE A 1 83 ? 8.658 -10.887 -4.893 1.00 95.81 83 PHE A O 1
ATOM 686 N N . LEU A 1 84 ? 9.577 -12.112 -6.543 1.00 94.00 84 LEU A N 1
ATOM 687 C CA . LEU A 1 84 ? 8.561 -13.173 -6.536 1.00 94.00 84 LEU A CA 1
ATOM 688 C C . LEU A 1 84 ? 8.441 -13.881 -5.177 1.00 94.00 84 LEU A C 1
ATOM 690 O O . LEU A 1 84 ? 7.334 -14.183 -4.731 1.00 94.00 84 LEU A O 1
ATOM 694 N N . ASP A 1 85 ? 9.562 -14.072 -4.485 1.00 91.81 85 ASP A N 1
ATOM 695 C CA . ASP A 1 85 ? 9.608 -14.684 -3.153 1.00 91.81 85 ASP A CA 1
ATOM 696 C C . ASP A 1 85 ? 9.227 -13.712 -2.023 1.00 91.81 85 ASP A C 1
ATOM 698 O O . ASP A 1 85 ? 9.163 -14.100 -0.849 1.00 91.81 85 ASP A O 1
ATOM 702 N N . GLN A 1 86 ? 8.992 -12.434 -2.349 1.00 90.31 86 GLN A N 1
ATOM 703 C CA . GLN A 1 86 ? 8.765 -11.347 -1.391 1.00 90.31 86 GLN A CA 1
ATOM 704 C C . GLN A 1 86 ? 9.894 -11.252 -0.345 1.00 90.31 86 GLN A C 1
ATOM 706 O O . GLN A 1 86 ? 9.671 -10.958 0.836 1.00 90.31 86 GLN A O 1
ATOM 711 N N . ASN A 1 87 ? 11.134 -11.523 -0.764 1.00 93.69 87 ASN A N 1
ATOM 712 C CA . ASN A 1 87 ? 12.327 -11.392 0.064 1.00 93.69 87 ASN A CA 1
ATOM 713 C C . ASN A 1 87 ? 12.910 -9.984 -0.087 1.00 93.69 87 ASN A C 1
ATOM 715 O O . ASN A 1 87 ? 13.906 -9.763 -0.778 1.00 93.69 87 ASN A O 1
ATOM 719 N N . TRP A 1 88 ? 12.289 -9.019 0.593 1.00 93.25 88 TRP A N 1
ATOM 720 C CA . TRP A 1 88 ? 12.646 -7.604 0.474 1.00 93.25 88 TRP A CA 1
ATOM 721 C C . TRP A 1 88 ? 14.097 -7.298 0.868 1.00 93.25 88 TRP A C 1
ATOM 723 O O . TRP A 1 88 ? 14.720 -6.422 0.274 1.00 93.25 88 TRP A O 1
ATOM 733 N N . ASN A 1 89 ? 14.679 -8.048 1.809 1.00 94.94 89 ASN A N 1
ATOM 734 C CA . ASN A 1 89 ? 16.083 -7.875 2.192 1.00 94.94 89 ASN A CA 1
ATOM 735 C C . ASN A 1 89 ? 17.032 -8.226 1.039 1.00 94.94 89 ASN A C 1
ATOM 737 O O . ASN A 1 89 ? 17.933 -7.445 0.728 1.00 94.94 89 ASN A O 1
ATOM 741 N N . ALA A 1 90 ? 16.815 -9.374 0.388 1.00 96.00 90 ALA A N 1
ATOM 742 C CA . ALA A 1 90 ? 17.576 -9.758 -0.798 1.00 96.00 90 ALA A CA 1
ATOM 743 C C . ALA A 1 90 ? 17.300 -8.797 -1.964 1.00 96.00 90 ALA A C 1
ATOM 745 O O . ALA A 1 90 ? 18.234 -8.323 -2.602 1.00 96.00 90 ALA A O 1
ATOM 746 N N . PHE A 1 91 ? 16.037 -8.419 -2.175 1.00 97.12 91 PHE A N 1
ATOM 747 C CA . PHE A 1 91 ? 15.640 -7.473 -3.217 1.00 97.12 91 PHE A CA 1
ATOM 748 C C . PHE A 1 91 ? 16.400 -6.141 -3.107 1.00 97.12 91 PHE A C 1
ATOM 750 O O . PHE A 1 91 ? 17.036 -5.699 -4.064 1.00 97.12 91 PHE A O 1
ATOM 757 N N . TYR A 1 92 ? 16.403 -5.508 -1.928 1.00 95.69 92 TYR A N 1
ATOM 758 C CA . TYR A 1 92 ? 17.105 -4.236 -1.733 1.00 95.69 92 TYR A CA 1
ATOM 759 C C . TYR A 1 92 ? 18.632 -4.383 -1.751 1.00 95.69 92 TYR A C 1
ATOM 761 O O . TYR A 1 92 ? 19.330 -3.437 -2.132 1.00 95.69 92 TYR A O 1
ATOM 769 N N . HIS A 1 93 ? 19.167 -5.551 -1.381 1.00 95.19 93 HIS A N 1
ATOM 770 C CA . HIS A 1 93 ? 20.582 -5.855 -1.581 1.00 95.19 93 HIS A CA 1
ATOM 771 C C . HIS A 1 93 ? 20.943 -5.832 -3.073 1.00 95.19 93 HIS A C 1
ATOM 773 O O . HIS A 1 93 ? 21.863 -5.109 -3.459 1.00 95.19 93 HIS A O 1
ATOM 779 N N . GLU A 1 94 ? 20.174 -6.528 -3.913 1.00 94.44 94 GLU A N 1
ATOM 780 C CA . GLU A 1 94 ? 20.384 -6.560 -5.364 1.00 94.44 94 GLU A CA 1
ATOM 781 C C . GLU A 1 94 ? 20.246 -5.171 -5.998 1.00 94.44 94 GLU A C 1
ATOM 783 O O . GLU A 1 94 ? 21.100 -4.761 -6.785 1.00 94.44 94 GLU A O 1
ATOM 788 N N . ILE A 1 95 ? 19.249 -4.373 -5.592 1.00 94.56 95 ILE A N 1
ATOM 789 C CA . ILE A 1 95 ? 19.125 -2.975 -6.043 1.00 94.56 95 ILE A CA 1
ATOM 790 C C . ILE A 1 95 ? 20.395 -2.173 -5.737 1.00 94.56 95 ILE A C 1
ATOM 792 O O . ILE A 1 95 ? 20.878 -1.421 -6.588 1.00 94.56 95 ILE A O 1
ATOM 796 N N . LYS A 1 96 ? 20.980 -2.345 -4.546 1.00 92.38 96 LYS A N 1
ATOM 797 C CA . LYS A 1 96 ? 22.226 -1.667 -4.172 1.00 92.38 96 LYS A CA 1
ATOM 798 C C . LYS A 1 96 ? 23.404 -2.127 -5.033 1.00 92.38 96 LYS A C 1
ATOM 800 O O . LYS A 1 96 ? 24.184 -1.282 -5.473 1.00 92.38 96 LYS A O 1
ATOM 805 N N . VAL A 1 97 ? 23.526 -3.430 -5.288 1.00 90.50 97 VAL A N 1
ATOM 806 C CA . VAL A 1 97 ? 24.568 -4.000 -6.159 1.00 90.50 97 VAL A CA 1
ATOM 807 C C . VAL A 1 97 ? 24.463 -3.415 -7.567 1.00 90.50 97 VAL A C 1
ATOM 809 O O . VAL A 1 97 ? 25.449 -2.876 -8.078 1.00 90.50 97 VAL A O 1
ATOM 812 N N . ILE A 1 98 ? 23.261 -3.423 -8.152 1.00 89.75 98 ILE A N 1
ATOM 813 C CA . ILE A 1 98 ? 22.993 -2.841 -9.472 1.00 89.75 98 ILE A CA 1
ATOM 814 C C . ILE A 1 98 ? 23.372 -1.356 -9.480 1.00 89.75 98 ILE A C 1
ATOM 816 O O . ILE A 1 98 ? 24.102 -0.907 -10.363 1.00 89.75 98 ILE A O 1
ATOM 820 N N . LYS A 1 99 ? 22.948 -0.594 -8.466 1.00 89.44 99 LYS A N 1
ATOM 821 C CA . LYS A 1 99 ? 23.237 0.842 -8.356 1.00 89.44 99 LYS A CA 1
ATOM 822 C C . LYS A 1 99 ? 24.737 1.144 -8.297 1.00 89.44 99 LYS A C 1
ATOM 824 O O . LYS A 1 99 ? 25.182 2.103 -8.918 1.00 89.44 99 LYS A O 1
ATOM 829 N N . CYS A 1 100 ? 25.529 0.331 -7.596 1.00 87.25 100 CYS A N 1
ATOM 830 C CA . CYS A 1 100 ? 26.989 0.474 -7.544 1.00 87.25 100 CYS A CA 1
ATOM 831 C C . CYS A 1 100 ? 27.684 0.128 -8.874 1.00 87.25 100 CYS A C 1
ATOM 833 O O . CYS A 1 100 ? 28.783 0.624 -9.141 1.00 87.25 100 CYS A O 1
ATOM 835 N N . ALA A 1 101 ? 27.060 -0.717 -9.697 1.00 84.00 101 ALA A N 1
ATOM 836 C CA . ALA A 1 101 ? 27.566 -1.111 -11.008 1.00 84.00 101 ALA A CA 1
ATOM 837 C C . ALA A 1 101 ? 27.226 -0.104 -12.123 1.00 84.00 101 ALA A C 1
ATOM 839 O O . ALA A 1 101 ? 27.847 -0.153 -13.186 1.00 84.00 101 ALA A O 1
ATOM 840 N N . LEU A 1 102 ? 26.290 0.827 -11.892 1.00 84.81 102 LEU A N 1
ATOM 841 C CA . LEU A 1 102 ? 25.958 1.901 -12.831 1.00 84.81 102 LEU A CA 1
ATOM 842 C C . LEU A 1 102 ? 27.137 2.878 -12.979 1.00 84.81 102 LEU A C 1
ATOM 844 O O . LEU A 1 102 ? 27.303 3.825 -12.211 1.00 84.81 102 LEU A O 1
ATOM 848 N N . LYS A 1 103 ? 27.967 2.635 -13.993 1.00 75.44 103 LYS A N 1
ATOM 849 C CA . LYS A 1 103 ? 29.052 3.505 -14.468 1.00 75.44 103 LYS A CA 1
ATOM 850 C C . LYS A 1 103 ? 28.914 3.648 -15.981 1.00 75.44 103 LYS A C 1
ATOM 852 O O . LYS A 1 103 ? 28.452 2.706 -16.608 1.00 75.44 103 LYS A O 1
ATOM 857 N N . ASN A 1 104 ? 29.357 4.775 -16.543 1.00 73.25 104 ASN A N 1
ATOM 858 C CA . ASN A 1 104 ? 29.276 5.102 -17.977 1.00 73.25 104 ASN A CA 1
ATOM 859 C C . ASN A 1 104 ? 27.837 5.029 -18.531 1.00 73.25 104 ASN A C 1
ATOM 861 O O . ASN A 1 104 ? 27.323 3.964 -18.843 1.00 73.25 104 ASN A O 1
ATOM 865 N N . TRP A 1 105 ? 27.172 6.179 -18.653 1.00 80.38 105 TRP A N 1
ATOM 866 C CA . TRP A 1 105 ? 25.753 6.271 -19.013 1.00 80.38 105 TRP A CA 1
ATOM 867 C C . TRP A 1 105 ? 25.487 5.945 -20.491 1.00 80.38 105 TRP A C 1
ATOM 869 O O . TRP A 1 105 ? 25.406 6.838 -21.336 1.00 80.38 105 TRP A O 1
ATOM 879 N N . ASP A 1 106 ? 25.348 4.661 -20.807 1.00 89.25 106 ASP A N 1
ATOM 880 C CA . ASP A 1 106 ? 24.662 4.231 -22.025 1.00 89.25 106 ASP A CA 1
ATOM 881 C C . ASP A 1 106 ? 23.133 4.279 -21.844 1.00 89.25 106 ASP A C 1
ATOM 883 O O . ASP A 1 106 ? 22.610 4.506 -20.744 1.00 89.25 106 ASP A O 1
ATOM 887 N N . ILE A 1 107 ? 22.405 4.060 -22.938 1.00 90.44 107 ILE A N 1
ATOM 888 C CA . ILE A 1 107 ? 20.939 4.074 -22.940 1.00 90.44 107 ILE A CA 1
ATOM 889 C C . ILE A 1 107 ? 20.300 3.051 -21.985 1.00 90.44 107 ILE A C 1
ATOM 891 O O . ILE A 1 107 ? 19.292 3.364 -21.356 1.00 90.44 107 ILE A O 1
ATOM 895 N N . TYR A 1 108 ? 20.860 1.853 -21.836 1.00 88.62 108 TYR A N 1
ATOM 896 C CA . TYR A 1 108 ? 20.314 0.783 -21.001 1.00 88.62 108 TYR A CA 1
ATOM 897 C C . TYR A 1 108 ? 20.549 1.074 -19.519 1.00 88.62 108 TYR A C 1
ATOM 899 O O . TYR A 1 108 ? 19.629 0.970 -18.705 1.00 88.62 108 TYR A O 1
ATOM 907 N N . ARG A 1 109 ? 21.759 1.517 -19.167 1.00 89.12 109 ARG A N 1
ATOM 908 C CA . ARG A 1 109 ? 22.127 1.945 -17.812 1.00 89.12 109 ARG A CA 1
ATOM 909 C C . ARG A 1 109 ? 21.338 3.177 -17.378 1.00 89.12 109 ARG A C 1
ATOM 911 O O . ARG A 1 109 ? 20.937 3.250 -16.218 1.00 89.12 109 ARG A O 1
ATOM 918 N N . TYR A 1 110 ? 21.055 4.107 -18.292 1.00 91.75 110 TYR A N 1
ATOM 919 C CA . TYR A 1 110 ? 20.182 5.251 -18.018 1.00 91.75 110 TYR A CA 1
ATOM 920 C C . TYR A 1 110 ? 18.749 4.822 -17.675 1.00 91.75 110 TYR A C 1
ATOM 922 O O . TYR A 1 110 ? 18.207 5.248 -16.657 1.00 91.75 110 TYR A O 1
ATOM 930 N N . ILE A 1 111 ? 18.150 3.928 -18.468 1.00 93.38 111 ILE A N 1
ATOM 931 C CA . ILE A 1 111 ? 16.810 3.398 -18.176 1.00 93.38 111 ILE A CA 1
ATOM 932 C C . ILE A 1 111 ? 16.787 2.623 -16.854 1.00 93.38 111 ILE A C 1
ATOM 934 O O . ILE A 1 111 ? 15.866 2.800 -16.056 1.00 93.38 111 ILE A O 1
ATOM 938 N N . LEU A 1 112 ? 17.822 1.829 -16.573 1.00 91.62 112 LEU A N 1
ATOM 939 C CA . LEU A 1 112 ? 17.948 1.102 -15.311 1.00 91.62 112 LEU A CA 1
ATOM 940 C C . LEU A 1 112 ? 18.092 2.040 -14.105 1.00 91.62 112 LEU A C 1
ATOM 942 O O . LEU A 1 112 ? 17.525 1.780 -13.045 1.00 91.62 112 LEU A O 1
ATOM 946 N N . HIS A 1 113 ? 18.810 3.151 -14.265 1.00 92.06 113 HIS A N 1
ATOM 947 C CA . HIS A 1 113 ? 18.874 4.190 -13.247 1.00 92.06 113 HIS A CA 1
ATOM 948 C C . HIS A 1 113 ? 17.487 4.771 -12.955 1.00 92.06 113 HIS A C 1
ATOM 950 O O . HIS A 1 113 ? 17.075 4.798 -11.798 1.00 92.06 113 HIS A O 1
ATOM 956 N N . CYS A 1 114 ? 16.735 5.161 -13.989 1.00 94.06 114 CYS A N 1
ATOM 957 C CA . CYS A 1 114 ? 15.376 5.680 -13.822 1.00 94.06 114 CYS A CA 1
ATOM 958 C C . CYS A 1 114 ? 14.418 4.640 -13.217 1.00 94.06 114 CYS A C 1
ATOM 960 O O . CYS A 1 114 ? 13.526 4.997 -12.451 1.00 94.06 114 CYS A O 1
ATOM 962 N N . PHE A 1 115 ? 14.607 3.352 -13.511 1.00 95.38 115 PHE A N 1
ATOM 963 C CA . PHE A 1 115 ? 13.891 2.257 -12.850 1.00 95.38 115 PHE A CA 1
ATOM 964 C C . PHE A 1 115 ? 14.181 2.193 -11.350 1.00 95.38 115 PHE A C 1
ATOM 966 O O . PHE A 1 115 ? 13.249 2.105 -10.553 1.00 95.38 115 PHE A O 1
ATOM 973 N N . ILE A 1 116 ? 15.447 2.309 -10.947 1.00 94.88 116 ILE A N 1
ATOM 974 C CA . ILE A 1 116 ? 15.811 2.373 -9.527 1.00 94.88 116 ILE A CA 1
ATOM 975 C C . ILE A 1 116 ? 15.214 3.622 -8.874 1.00 94.88 116 ILE A C 1
ATOM 977 O O . ILE A 1 116 ? 14.668 3.530 -7.780 1.00 94.88 116 ILE A O 1
ATOM 981 N N . GLU A 1 117 ? 15.249 4.778 -9.537 1.00 94.12 117 GLU A N 1
ATOM 982 C CA . GLU A 1 117 ? 14.598 5.986 -9.019 1.00 94.12 117 GLU A CA 1
ATOM 983 C C . GLU A 1 117 ? 13.073 5.821 -8.891 1.00 94.12 117 GLU A C 1
ATOM 985 O O . GLU A 1 117 ? 12.477 6.378 -7.970 1.00 94.12 117 GLU A O 1
ATOM 990 N N . CYS A 1 118 ? 12.435 5.040 -9.771 1.00 94.75 118 CYS A N 1
ATOM 991 C CA . CYS A 1 118 ? 11.018 4.685 -9.667 1.00 94.75 118 CYS A CA 1
ATOM 992 C C . CYS A 1 118 ? 10.744 3.834 -8.416 1.00 94.75 118 CYS A C 1
ATOM 994 O O . CYS A 1 118 ? 9.800 4.122 -7.683 1.00 94.75 118 CYS A O 1
ATOM 996 N N . ILE A 1 119 ? 11.590 2.837 -8.130 1.00 94.31 119 ILE A N 1
ATOM 997 C CA . ILE A 1 119 ? 11.522 2.031 -6.896 1.00 94.31 119 ILE A CA 1
ATOM 998 C C . ILE A 1 119 ? 11.714 2.913 -5.659 1.00 94.31 119 ILE A C 1
ATOM 1000 O O . ILE A 1 119 ? 10.983 2.796 -4.679 1.00 94.31 119 ILE A O 1
ATOM 1004 N N . GLU A 1 120 ? 12.679 3.831 -5.714 1.00 92.75 120 GLU A N 1
ATOM 1005 C CA . GLU A 1 120 ? 12.970 4.793 -4.646 1.00 92.75 120 GLU A CA 1
ATOM 1006 C C . GLU A 1 120 ? 11.912 5.912 -4.536 1.00 92.75 120 GLU A C 1
ATOM 1008 O O . GLU A 1 120 ? 12.075 6.808 -3.709 1.00 92.75 120 GLU A O 1
ATOM 1013 N N . GLN A 1 121 ? 10.848 5.876 -5.351 1.00 86.44 121 GLN A N 1
ATOM 1014 C CA . GLN A 1 121 ? 9.761 6.865 -5.399 1.00 86.44 121 GLN A CA 1
ATOM 1015 C C . GLN A 1 121 ? 10.247 8.307 -5.637 1.00 86.44 121 GLN A C 1
ATOM 1017 O O . GLN A 1 121 ? 9.667 9.274 -5.149 1.00 86.44 121 GLN A O 1
ATOM 1022 N N . LYS A 1 122 ? 11.327 8.464 -6.410 1.00 88.25 122 LYS A N 1
ATOM 1023 C CA . LYS A 1 122 ? 11.917 9.763 -6.786 1.00 88.25 122 LYS A CA 1
ATOM 1024 C C . LYS A 1 122 ? 11.437 10.279 -8.139 1.00 88.25 122 LYS A C 1
ATOM 1026 O O . LYS A 1 122 ? 11.690 11.430 -8.488 1.00 88.25 122 LYS A O 1
ATOM 1031 N N . VAL A 1 123 ? 10.759 9.430 -8.903 1.00 84.81 123 VAL A N 1
ATOM 1032 C CA . VAL A 1 123 ? 10.237 9.742 -10.234 1.00 84.81 123 VAL A CA 1
ATOM 1033 C C . VAL A 1 123 ? 8.769 10.146 -10.117 1.00 84.81 123 VAL A C 1
ATOM 1035 O O . VAL A 1 123 ? 8.008 9.529 -9.375 1.00 84.81 123 VAL A O 1
ATOM 1038 N N . SER A 1 124 ? 8.352 11.176 -10.860 1.00 89.19 124 SER A N 1
ATOM 1039 C CA . SER A 1 124 ? 6.936 11.553 -10.925 1.00 89.19 124 SER A CA 1
ATOM 1040 C C . SER A 1 124 ? 6.101 10.457 -11.588 1.00 89.19 124 SER A C 1
ATOM 1042 O O . SER A 1 124 ? 6.600 9.692 -12.416 1.00 89.19 124 SER A O 1
ATOM 1044 N N . LEU A 1 125 ? 4.799 10.427 -11.296 1.00 88.44 125 LEU A N 1
ATOM 1045 C CA . LEU A 1 125 ? 3.891 9.448 -11.891 1.00 88.44 125 LEU A CA 1
ATOM 1046 C C . LEU A 1 125 ? 3.946 9.476 -13.427 1.00 88.44 125 LEU A C 1
ATOM 1048 O O . LEU A 1 125 ? 4.089 8.435 -14.059 1.00 88.44 125 LEU A O 1
ATOM 1052 N N . ASP A 1 126 ? 3.926 10.662 -14.038 1.00 88.81 126 ASP A N 1
ATOM 1053 C CA . ASP A 1 126 ? 3.997 10.810 -15.498 1.00 88.81 126 ASP A CA 1
ATOM 1054 C C . ASP A 1 126 ? 5.314 10.316 -16.100 1.00 88.81 126 ASP A C 1
ATOM 1056 O O . ASP A 1 126 ? 5.334 9.818 -17.229 1.00 88.81 126 ASP A O 1
ATOM 1060 N N . SER A 1 127 ? 6.417 10.440 -15.365 1.00 91.06 127 SER A N 1
ATOM 1061 C CA . SER A 1 127 ? 7.702 9.891 -15.782 1.00 91.06 127 SER A CA 1
ATOM 1062 C C . SER A 1 127 ? 7.728 8.368 -15.632 1.00 91.06 127 SER A C 1
ATOM 1064 O O . SER A 1 127 ? 8.189 7.687 -16.546 1.00 91.06 127 SER A O 1
ATOM 1066 N N . ALA A 1 128 ? 7.151 7.816 -14.561 1.00 91.75 128 ALA A N 1
ATOM 1067 C CA . ALA A 1 128 ? 7.019 6.372 -14.370 1.00 91.75 128 ALA A CA 1
ATOM 1068 C C . ALA A 1 128 ? 6.163 5.725 -15.477 1.00 91.75 128 ALA A C 1
ATOM 1070 O O . ALA A 1 128 ? 6.564 4.722 -16.068 1.00 91.75 128 ALA A O 1
ATOM 1071 N N . LYS A 1 129 ? 5.043 6.361 -15.857 1.00 90.00 129 LYS A N 1
ATOM 1072 C CA . LYS A 1 129 ? 4.188 5.923 -16.978 1.00 90.00 129 LYS A CA 1
ATOM 1073 C C . LYS A 1 129 ? 4.955 5.802 -18.297 1.00 90.00 129 LYS A C 1
ATOM 1075 O O . LYS A 1 129 ? 4.696 4.906 -19.091 1.00 90.00 129 LYS A O 1
ATOM 1080 N N . GLN A 1 130 ? 5.884 6.723 -18.546 1.00 91.75 130 GLN A N 1
ATOM 1081 C CA . GLN A 1 130 ? 6.686 6.740 -19.772 1.00 91.75 130 GLN A CA 1
ATOM 1082 C C . GLN A 1 130 ? 7.884 5.794 -19.720 1.00 91.75 130 GLN A C 1
ATOM 1084 O O . GLN A 1 130 ? 8.360 5.367 -20.769 1.00 91.75 130 GLN A O 1
ATOM 1089 N N . LEU A 1 131 ? 8.360 5.475 -18.517 1.00 95.00 131 LEU A N 1
ATOM 1090 C CA . LEU A 1 131 ? 9.437 4.525 -18.290 1.00 95.00 131 LEU A CA 1
ATOM 1091 C C . LEU A 1 131 ? 8.979 3.081 -18.527 1.00 95.00 131 LEU A C 1
ATOM 1093 O O . LEU A 1 131 ? 9.707 2.327 -19.165 1.00 95.00 131 LEU A O 1
ATOM 1097 N N . LEU A 1 132 ? 7.783 2.699 -18.053 1.00 93.94 132 LEU A N 1
ATOM 1098 C CA . LEU A 1 132 ? 7.281 1.316 -18.118 1.00 93.94 132 LEU A CA 1
ATOM 1099 C C . LEU A 1 132 ? 7.449 0.660 -19.507 1.00 93.94 132 LEU A C 1
ATOM 1101 O O . LEU A 1 132 ? 8.049 -0.411 -19.576 1.00 93.94 132 LEU A O 1
ATOM 1105 N N . PRO A 1 133 ? 7.053 1.283 -20.637 1.00 92.12 133 PRO A N 1
ATOM 1106 C CA . PRO A 1 133 ? 7.182 0.667 -21.963 1.00 92.12 133 PRO A CA 1
ATOM 1107 C C . PRO A 1 133 ? 8.626 0.491 -22.465 1.00 92.12 133 PRO A C 1
ATOM 1109 O O . PRO A 1 133 ? 8.826 -0.077 -23.545 1.00 92.12 133 PRO A O 1
ATOM 1112 N N . LEU A 1 134 ? 9.613 1.040 -21.748 1.00 93.31 134 LEU A N 1
ATOM 1113 C CA . LEU A 1 134 ? 11.048 0.910 -22.028 1.00 93.31 134 LEU A CA 1
ATOM 1114 C C . LEU A 1 134 ? 11.691 -0.219 -21.221 1.00 93.31 134 LEU A C 1
ATOM 1116 O O . LEU A 1 134 ? 12.817 -0.611 -21.506 1.00 93.31 134 LEU A O 1
ATOM 1120 N N . LEU A 1 135 ? 11.001 -0.741 -20.212 1.00 93.38 135 LEU A N 1
ATOM 1121 C CA . LEU A 1 135 ? 11.534 -1.795 -19.367 1.00 93.38 135 LEU A CA 1
ATOM 1122 C C . LEU A 1 135 ? 11.259 -3.175 -19.978 1.00 93.38 135 LEU A C 1
ATOM 1124 O O . LEU A 1 135 ? 10.226 -3.369 -20.622 1.00 93.38 135 LEU A O 1
ATOM 1128 N N . PRO A 1 136 ? 12.135 -4.167 -19.757 1.00 91.31 136 PRO A N 1
ATOM 1129 C CA . PRO A 1 136 ? 11.787 -5.562 -19.991 1.00 91.31 136 PRO A CA 1
ATOM 1130 C C . PRO A 1 136 ? 10.671 -5.998 -19.031 1.00 91.31 136 PRO A C 1
ATOM 1132 O O . PRO A 1 136 ? 10.488 -5.414 -17.962 1.00 91.31 136 PRO A O 1
ATOM 1135 N N . LYS A 1 137 ? 9.938 -7.053 -19.397 1.00 91.69 137 LYS A N 1
ATOM 1136 C CA . LYS A 1 137 ? 8.700 -7.461 -18.717 1.00 91.69 137 LYS A CA 1
ATOM 1137 C C . LYS A 1 137 ? 8.844 -7.676 -17.203 1.00 91.69 137 LYS A C 1
ATOM 1139 O O . LYS A 1 137 ? 8.011 -7.194 -16.445 1.00 91.69 137 LYS A O 1
ATOM 1144 N N . SER A 1 138 ? 9.920 -8.320 -16.752 1.00 93.75 138 SER A N 1
ATOM 1145 C CA . SER A 1 138 ? 10.186 -8.524 -15.318 1.00 93.75 138 SER A CA 1
ATOM 1146 C C . SER A 1 138 ? 10.375 -7.207 -14.559 1.00 93.75 138 SER A C 1
ATOM 1148 O O . SER A 1 138 ? 9.832 -7.027 -13.473 1.00 93.75 138 SER A O 1
ATOM 1150 N N . LEU A 1 139 ? 11.092 -6.243 -15.144 1.00 95.00 139 LEU A N 1
ATOM 1151 C CA . LEU A 1 139 ? 11.262 -4.918 -14.546 1.00 95.00 139 LEU A CA 1
ATOM 1152 C C . LEU A 1 139 ? 9.977 -4.080 -14.640 1.00 95.00 139 LEU A C 1
ATOM 1154 O O . LEU A 1 139 ? 9.734 -3.266 -13.756 1.00 95.00 139 LEU A O 1
ATOM 1158 N N . GLN A 1 140 ? 9.129 -4.290 -15.656 1.00 95.50 140 GLN A N 1
ATOM 1159 C CA . GLN A 1 140 ? 7.794 -3.677 -15.701 1.00 95.50 140 GLN A CA 1
ATOM 1160 C C . GLN A 1 140 ? 6.923 -4.142 -14.534 1.00 95.50 140 GLN A C 1
ATOM 1162 O O . GLN A 1 140 ? 6.285 -3.305 -13.901 1.00 95.50 140 GLN A O 1
ATOM 1167 N N . GLU A 1 141 ? 6.903 -5.444 -14.234 1.00 96.31 141 GLU A N 1
ATOM 1168 C CA . GLU A 1 141 ? 6.180 -5.994 -13.078 1.00 96.31 141 GLU A CA 1
ATOM 1169 C C . GLU A 1 141 ? 6.698 -5.380 -11.773 1.00 96.31 141 GLU A C 1
ATOM 1171 O O . GLU A 1 141 ? 5.909 -4.836 -11.003 1.00 96.31 141 GLU A O 1
ATOM 1176 N N . ILE A 1 142 ? 8.019 -5.354 -11.568 1.00 97.25 142 ILE A N 1
ATOM 1177 C CA . ILE A 1 142 ? 8.609 -4.748 -10.366 1.00 97.25 142 ILE A CA 1
ATOM 1178 C C . ILE A 1 142 ? 8.260 -3.257 -10.274 1.00 97.25 142 ILE A C 1
ATOM 1180 O O . ILE A 1 142 ? 7.809 -2.795 -9.234 1.00 97.25 142 ILE A O 1
ATOM 1184 N N . ALA A 1 143 ? 8.434 -2.478 -11.343 1.00 96.44 143 ALA A N 1
ATOM 1185 C CA . ALA A 1 143 ? 8.103 -1.052 -11.321 1.00 96.44 143 ALA A CA 1
ATOM 1186 C C . ALA A 1 143 ? 6.611 -0.820 -11.041 1.00 96.44 143 ALA A C 1
ATOM 1188 O O . ALA A 1 143 ? 6.258 0.087 -10.288 1.00 96.44 143 ALA A O 1
ATOM 1189 N N . SER A 1 144 ? 5.743 -1.661 -11.609 1.00 96.31 144 SER A N 1
ATOM 1190 C CA . SER A 1 144 ? 4.294 -1.576 -11.418 1.00 96.31 144 SER A CA 1
ATOM 1191 C C . SER A 1 144 ? 3.899 -1.789 -9.958 1.00 96.31 144 SER A C 1
ATOM 1193 O O . SER A 1 144 ? 3.071 -1.028 -9.464 1.00 96.31 144 SER A O 1
ATOM 1195 N N . TYR A 1 145 ? 4.547 -2.718 -9.245 1.00 95.75 145 TYR A N 1
ATOM 1196 C CA . TYR A 1 145 ? 4.381 -2.892 -7.796 1.00 95.75 145 TYR A CA 1
ATOM 1197 C C . TYR A 1 145 ? 4.589 -1.575 -7.037 1.00 95.75 145 TYR A C 1
ATOM 1199 O O . TYR A 1 145 ? 3.707 -1.108 -6.320 1.00 95.75 145 TYR A O 1
ATOM 1207 N N . PHE A 1 146 ? 5.734 -0.915 -7.245 1.00 95.12 146 PHE A N 1
ATOM 1208 C CA . PHE A 1 146 ? 6.061 0.315 -6.515 1.00 95.12 146 PHE A CA 1
ATOM 1209 C C . PHE A 1 146 ? 5.159 1.491 -6.897 1.00 95.12 146 PHE A C 1
ATOM 1211 O O . PHE A 1 146 ? 4.866 2.335 -6.045 1.00 95.12 146 PHE A O 1
ATOM 1218 N N . ILE A 1 147 ? 4.685 1.535 -8.146 1.00 94.00 147 ILE A N 1
ATOM 1219 C CA . ILE A 1 147 ? 3.679 2.508 -8.579 1.00 94.00 147 ILE A CA 1
ATOM 1220 C C . ILE A 1 147 ? 2.343 2.242 -7.872 1.00 94.00 147 ILE A C 1
ATOM 1222 O O . ILE A 1 147 ? 1.752 3.184 -7.352 1.00 94.00 147 ILE A O 1
ATOM 1226 N N . LEU A 1 148 ? 1.880 0.990 -7.789 1.00 93.38 148 LEU A N 1
ATOM 1227 C CA . LEU A 1 148 ? 0.657 0.629 -7.059 1.00 93.38 148 LEU A CA 1
ATOM 1228 C C . LEU A 1 148 ? 0.751 1.015 -5.580 1.00 93.38 148 LEU A C 1
ATOM 1230 O O . LEU A 1 148 ? -0.149 1.675 -5.061 1.00 93.38 148 LEU A O 1
ATOM 1234 N N . THR A 1 149 ? 1.871 0.700 -4.926 1.00 91.50 149 THR A N 1
ATOM 1235 C CA . THR A 1 149 ? 2.114 1.091 -3.533 1.00 91.50 149 THR A CA 1
ATOM 1236 C C . THR A 1 149 ? 2.115 2.615 -3.362 1.00 91.50 149 THR A C 1
ATOM 1238 O O . THR A 1 149 ? 1.613 3.125 -2.359 1.00 91.50 149 THR A O 1
ATOM 1241 N N . PHE A 1 150 ? 2.661 3.368 -4.324 1.00 90.94 150 PHE A N 1
ATOM 1242 C CA . PHE A 1 150 ? 2.613 4.833 -4.313 1.00 90.94 150 PHE A CA 1
ATOM 1243 C C . PHE A 1 150 ? 1.175 5.357 -4.443 1.00 90.94 150 PHE A C 1
ATOM 1245 O O . PHE A 1 150 ? 0.753 6.169 -3.623 1.00 90.94 150 PHE A O 1
ATOM 1252 N N . LEU A 1 151 ? 0.392 4.846 -5.400 1.00 90.44 151 LEU A N 1
ATOM 1253 C CA . LEU A 1 151 ? -1.021 5.215 -5.566 1.00 90.44 151 LEU A CA 1
ATOM 1254 C C . LEU A 1 151 ? -1.843 4.917 -4.307 1.00 90.44 151 LEU A C 1
ATOM 1256 O O . LEU A 1 151 ? -2.690 5.721 -3.922 1.00 90.44 151 LEU A O 1
ATOM 1260 N N . TYR A 1 152 ? -1.575 3.782 -3.653 1.00 88.50 152 TYR A N 1
ATOM 1261 C CA . TYR A 1 152 ? -2.221 3.415 -2.397 1.00 88.50 152 TYR A CA 1
ATOM 1262 C C . TYR A 1 152 ? -1.897 4.417 -1.286 1.00 88.50 152 TYR A C 1
ATOM 1264 O O . TYR A 1 152 ? -2.801 4.855 -0.575 1.00 88.50 152 TYR A O 1
ATOM 1272 N N . LYS A 1 153 ? -0.625 4.802 -1.128 1.00 86.38 153 LYS A N 1
ATOM 1273 C CA . LYS A 1 153 ? -0.189 5.742 -0.083 1.00 86.38 153 LYS A CA 1
ATOM 1274 C C . LYS A 1 153 ? -0.740 7.151 -0.297 1.00 86.38 153 LYS A C 1
ATOM 1276 O O . LYS A 1 153 ? -1.277 7.718 0.646 1.00 86.38 153 LYS A O 1
ATOM 1281 N N . GLU A 1 154 ? -0.659 7.662 -1.522 1.00 84.38 154 GLU A N 1
ATOM 1282 C CA . GLU A 1 154 ? -1.038 9.041 -1.865 1.00 84.38 154 GLU A CA 1
ATOM 1283 C C . GLU A 1 154 ? -2.532 9.221 -2.179 1.00 84.38 154 GLU A C 1
ATOM 1285 O O . GLU A 1 154 ? -2.971 10.329 -2.472 1.00 84.38 154 GLU A O 1
ATOM 1290 N N . GLU A 1 155 ? -3.323 8.143 -2.157 1.00 80.38 155 GLU A N 1
ATOM 1291 C CA . GLU A 1 155 ? -4.776 8.178 -2.410 1.00 80.38 155 GLU A CA 1
ATOM 1292 C C . GLU A 1 155 ? -5.149 8.718 -3.798 1.00 80.38 155 GLU A C 1
ATOM 1294 O O . GLU A 1 155 ? -6.224 9.277 -4.024 1.00 80.38 155 GLU A O 1
ATOM 1299 N N . ILE A 1 156 ? -4.257 8.519 -4.768 1.00 80.56 156 ILE A N 1
ATOM 1300 C CA . ILE A 1 156 ? -4.425 9.030 -6.126 1.00 80.56 156 ILE A CA 1
ATOM 1301 C C . ILE A 1 156 ? -5.402 8.142 -6.899 1.00 80.56 156 ILE A C 1
ATOM 1303 O O . ILE A 1 156 ? -5.190 6.940 -7.080 1.00 80.56 156 ILE A O 1
ATOM 1307 N N . GLN A 1 157 ? -6.447 8.764 -7.444 1.00 78.88 157 GLN A N 1
ATOM 1308 C CA . GLN A 1 157 ? -7.375 8.127 -8.374 1.00 78.88 157 GLN A CA 1
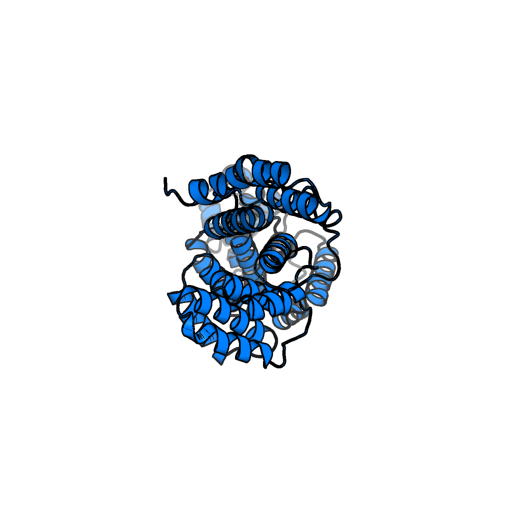ATOM 1309 C C . GLN A 1 157 ? -6.985 8.446 -9.821 1.00 78.88 157 GLN A C 1
ATOM 1311 O O . GLN A 1 157 ? -7.470 9.406 -10.418 1.00 78.88 157 GLN A O 1
ATOM 1316 N N . ASP A 1 158 ? -6.121 7.620 -10.407 1.00 76.94 158 ASP A N 1
ATOM 1317 C CA . ASP A 1 158 ? -5.770 7.703 -11.825 1.00 76.94 158 ASP A CA 1
ATOM 1318 C C . ASP A 1 158 ? -6.213 6.433 -12.552 1.00 76.94 158 ASP A C 1
ATOM 1320 O O . ASP A 1 158 ? -5.532 5.415 -12.540 1.00 76.94 158 ASP A O 1
ATOM 1324 N N . LYS A 1 159 ? -7.373 6.479 -13.211 1.00 74.75 159 LYS A N 1
ATOM 1325 C CA . LYS A 1 159 ? -7.896 5.308 -13.931 1.00 74.75 159 LYS A CA 1
ATOM 1326 C C . LYS A 1 159 ? -7.063 4.936 -15.159 1.00 74.75 159 LYS A C 1
ATOM 1328 O O . LYS A 1 159 ? -7.103 3.786 -15.585 1.00 74.75 159 LYS A O 1
ATOM 1333 N N . GLN A 1 160 ? -6.333 5.885 -15.748 1.00 76.56 160 GLN A N 1
ATOM 1334 C CA . GLN A 1 160 ? -5.564 5.629 -16.966 1.00 76.56 160 GLN A CA 1
ATOM 1335 C C . GLN A 1 160 ? -4.305 4.820 -16.666 1.00 76.56 160 GLN A C 1
ATOM 1337 O O . GLN A 1 160 ? -3.870 4.041 -17.515 1.00 76.56 160 GLN A O 1
ATOM 1342 N N . ILE A 1 161 ? -3.748 4.945 -15.458 1.00 78.88 161 ILE A N 1
ATOM 1343 C CA . ILE A 1 161 ? -2.523 4.230 -15.098 1.00 78.88 161 ILE A CA 1
ATOM 1344 C C . ILE A 1 161 ? -2.696 2.707 -15.113 1.00 78.88 161 ILE A C 1
ATOM 1346 O O . ILE A 1 161 ? -1.780 1.992 -15.500 1.00 78.88 161 ILE A O 1
ATOM 1350 N N . PHE A 1 162 ? -3.890 2.196 -14.813 1.00 77.94 162 PHE A N 1
ATOM 1351 C CA . PHE A 1 162 ? -4.151 0.754 -14.823 1.00 77.94 162 PHE A CA 1
ATOM 1352 C C . PHE A 1 162 ? -4.067 0.128 -16.217 1.00 77.94 162 PHE A C 1
ATOM 1354 O O . PHE A 1 162 ? -3.860 -1.072 -16.328 1.00 77.94 162 PHE A O 1
ATOM 1361 N N . THR A 1 163 ? -4.177 0.927 -17.283 1.00 80.94 163 THR A N 1
ATOM 1362 C CA . THR A 1 163 ? -4.042 0.422 -18.661 1.00 80.94 163 THR A CA 1
ATOM 1363 C C . THR A 1 163 ? -2.597 0.145 -19.068 1.00 80.94 163 THR A C 1
ATOM 1365 O O . THR A 1 163 ? -2.366 -0.525 -20.071 1.00 80.94 163 THR A O 1
ATOM 1368 N N . ILE A 1 164 ? -1.628 0.667 -18.311 1.00 82.94 164 ILE A N 1
ATOM 1369 C CA . ILE A 1 164 ? -0.201 0.559 -18.628 1.00 82.94 164 ILE A CA 1
ATOM 1370 C C . ILE A 1 164 ? 0.595 -0.236 -17.589 1.00 82.94 164 ILE A C 1
ATOM 1372 O O . ILE A 1 164 ? 1.746 -0.578 -17.852 1.00 82.94 164 ILE A O 1
ATOM 1376 N N . LEU A 1 165 ? 0.021 -0.489 -16.408 1.00 89.00 165 LEU A N 1
ATOM 1377 C CA . LEU A 1 165 ? 0.667 -1.284 -15.370 1.00 89.00 165 LEU A CA 1
ATOM 1378 C C . LEU A 1 165 ? 0.723 -2.751 -15.791 1.00 89.00 165 LEU A C 1
ATOM 1380 O O . LEU A 1 165 ? -0.217 -3.291 -16.374 1.00 89.00 165 LEU A O 1
ATOM 1384 N N . SER A 1 166 ? 1.837 -3.396 -15.469 1.00 90.12 166 SER A N 1
ATOM 1385 C CA . SER A 1 166 ? 2.009 -4.826 -15.676 1.00 90.12 166 SER A CA 1
ATOM 1386 C C . SER A 1 166 ? 1.464 -5.575 -14.459 1.00 90.12 166 SER A C 1
ATOM 1388 O O . SER A 1 166 ? 1.896 -5.329 -13.335 1.00 90.12 166 SER A O 1
ATOM 1390 N N . MET A 1 167 ? 0.481 -6.443 -14.698 1.00 90.88 167 MET A N 1
ATOM 1391 C CA . MET A 1 167 ? -0.367 -7.076 -13.680 1.00 90.88 167 MET A CA 1
ATOM 1392 C C . MET A 1 167 ? -0.397 -8.608 -13.811 1.00 90.88 167 MET A C 1
ATOM 1394 O O . MET A 1 167 ? -1.398 -9.246 -13.484 1.00 90.88 167 MET A O 1
ATOM 1398 N N . GLU A 1 168 ? 0.660 -9.209 -14.357 1.00 92.81 168 GLU A N 1
ATOM 1399 C CA . GLU A 1 168 ? 0.725 -10.659 -14.581 1.00 92.81 168 GLU A CA 1
ATOM 1400 C C . GLU A 1 168 ? 1.091 -11.421 -13.311 1.00 92.81 168 GLU A C 1
ATOM 1402 O O . GLU A 1 168 ? 0.682 -12.569 -13.142 1.00 92.81 168 GLU A O 1
ATOM 1407 N N . THR A 1 169 ? 1.844 -10.800 -12.401 1.00 95.00 169 THR A N 1
ATOM 1408 C CA . THR A 1 169 ? 2.185 -11.434 -11.129 1.00 95.00 169 THR A CA 1
ATOM 1409 C C . THR A 1 169 ? 1.051 -11.338 -10.122 1.00 95.00 169 THR A C 1
ATOM 1411 O O . THR A 1 169 ? 0.404 -10.301 -9.959 1.00 95.00 169 THR A O 1
ATOM 1414 N N . ALA A 1 170 ? 0.881 -12.408 -9.348 1.00 94.94 170 ALA A N 1
ATOM 1415 C CA . ALA A 1 170 ? -0.068 -12.422 -8.244 1.00 94.94 170 ALA A CA 1
ATOM 1416 C C . ALA A 1 170 ? 0.280 -11.378 -7.157 1.00 94.94 170 ALA A C 1
ATOM 1418 O O . ALA A 1 170 ? -0.611 -10.891 -6.467 1.00 94.94 170 ALA A O 1
ATOM 1419 N N . ILE A 1 171 ? 1.557 -10.987 -7.030 1.00 94.81 171 ILE A N 1
ATOM 1420 C CA . ILE A 1 171 ? 2.001 -9.906 -6.133 1.00 94.81 171 ILE A CA 1
ATOM 1421 C C . ILE A 1 171 ? 1.362 -8.578 -6.546 1.00 94.81 171 ILE A C 1
ATOM 1423 O O . ILE A 1 171 ? 0.716 -7.927 -5.727 1.00 94.81 171 ILE A O 1
ATOM 1427 N N . ASN A 1 172 ? 1.477 -8.201 -7.823 1.00 95.75 172 ASN A N 1
ATOM 1428 C CA . ASN A 1 172 ? 0.875 -6.965 -8.321 1.00 95.75 172 ASN A CA 1
ATOM 1429 C C . ASN A 1 172 ? -0.647 -7.008 -8.234 1.00 95.75 172 ASN A C 1
ATOM 1431 O O . ASN A 1 172 ? -1.264 -6.036 -7.806 1.00 95.75 172 ASN A O 1
ATOM 1435 N N . GLN A 1 173 ? -1.258 -8.142 -8.583 1.00 96.00 173 GLN A N 1
ATOM 1436 C CA . GLN A 1 173 ? -2.703 -8.336 -8.444 1.00 96.00 173 GLN A CA 1
ATOM 1437 C C . GLN A 1 173 ? -3.168 -8.168 -6.990 1.00 96.00 173 GLN A C 1
ATOM 1439 O O . GLN A 1 173 ? -4.195 -7.534 -6.756 1.00 96.00 173 GLN A O 1
ATOM 1444 N N . CYS A 1 174 ? -2.399 -8.655 -6.013 1.00 95.31 174 CYS A N 1
ATOM 1445 C CA . CYS A 1 174 ? -2.686 -8.456 -4.594 1.00 95.31 174 CYS A CA 1
ATOM 1446 C C . CYS A 1 174 ? -2.559 -6.981 -4.170 1.00 95.31 174 CYS A C 1
ATOM 1448 O O . CYS A 1 174 ? -3.428 -6.475 -3.464 1.00 95.31 174 CYS A O 1
ATOM 1450 N N . GLU A 1 175 ? -1.536 -6.251 -4.623 1.00 93.81 175 GLU A N 1
ATOM 1451 C CA . GLU A 1 175 ? -1.434 -4.804 -4.356 1.00 93.81 175 GLU A CA 1
ATOM 1452 C C . GLU A 1 175 ? -2.601 -4.024 -4.972 1.00 93.81 175 GLU A C 1
ATOM 1454 O O . GLU A 1 175 ? -3.187 -3.137 -4.347 1.00 93.81 175 GLU A O 1
ATOM 1459 N N . TYR A 1 176 ? -2.988 -4.379 -6.196 1.00 94.62 176 TYR A N 1
ATOM 1460 C CA . TYR A 1 176 ? -4.138 -3.773 -6.851 1.00 94.62 176 TYR A CA 1
ATOM 1461 C C . TYR A 1 176 ? -5.450 -4.098 -6.137 1.00 94.62 176 TYR A C 1
ATOM 1463 O O . TYR A 1 176 ? -6.306 -3.221 -6.026 1.00 94.62 176 TYR A O 1
ATOM 1471 N N . LEU A 1 177 ? -5.593 -5.301 -5.577 1.00 95.81 177 LEU A N 1
ATOM 1472 C CA . LEU A 1 177 ? -6.726 -5.653 -4.727 1.00 95.81 177 LEU A CA 1
ATOM 1473 C C . LEU A 1 177 ? -6.847 -4.697 -3.528 1.00 95.81 177 LEU A C 1
ATOM 1475 O O . LEU A 1 177 ? -7.927 -4.156 -3.289 1.00 95.81 177 LEU A O 1
ATOM 1479 N N . PHE A 1 178 ? -5.751 -4.420 -2.814 1.00 93.62 178 PHE A N 1
ATOM 1480 C CA . PHE A 1 178 ? -5.761 -3.443 -1.717 1.00 93.62 178 PHE A CA 1
ATOM 1481 C C . PHE A 1 178 ? -6.101 -2.027 -2.191 1.00 93.62 178 PHE A C 1
ATOM 1483 O O . PHE A 1 178 ? -6.819 -1.302 -1.498 1.00 93.62 178 PHE A O 1
ATOM 1490 N N . LEU A 1 179 ? -5.648 -1.634 -3.381 1.00 92.25 179 LEU A N 1
ATOM 1491 C CA . LEU A 1 179 ? -6.008 -0.346 -3.969 1.00 92.25 179 LEU A CA 1
ATOM 1492 C C . LEU A 1 179 ? -7.503 -0.258 -4.310 1.00 92.25 179 LEU A C 1
ATOM 1494 O O . LEU A 1 179 ? -8.123 0.766 -4.028 1.00 92.25 179 LEU A O 1
ATOM 1498 N N . LEU A 1 180 ? -8.101 -1.323 -4.856 1.00 92.56 180 LEU A N 1
ATOM 1499 C CA . LEU A 1 180 ? -9.544 -1.399 -5.107 1.00 92.56 180 LEU A CA 1
ATOM 1500 C C . LEU A 1 180 ? -10.344 -1.260 -3.808 1.00 92.56 180 LEU A C 1
ATOM 1502 O O . LEU A 1 180 ? -11.310 -0.500 -3.773 1.00 92.56 180 LEU A O 1
ATOM 1506 N N . ILE A 1 181 ? -9.920 -1.948 -2.743 1.00 92.19 181 ILE A N 1
ATOM 1507 C CA . ILE A 1 181 ? -10.530 -1.855 -1.408 1.00 92.19 181 ILE A CA 1
ATOM 1508 C C . ILE A 1 181 ? -10.440 -0.422 -0.881 1.00 92.19 181 ILE A C 1
ATOM 1510 O O . ILE A 1 181 ? -11.444 0.128 -0.434 1.00 92.19 181 ILE A O 1
ATOM 1514 N N . LYS A 1 182 ? -9.262 0.207 -0.976 1.00 89.12 182 LYS A N 1
ATOM 1515 C CA . LYS A 1 182 ? -9.054 1.591 -0.531 1.00 89.12 182 LYS A CA 1
ATOM 1516 C C . LYS A 1 182 ? -9.902 2.597 -1.319 1.00 89.12 182 LYS A C 1
ATOM 1518 O O . LYS A 1 182 ? -10.301 3.617 -0.775 1.00 89.12 182 LYS A O 1
ATOM 1523 N N . GLN A 1 183 ? -10.193 2.305 -2.585 1.00 87.88 183 GLN A N 1
ATOM 1524 C CA . GLN A 1 183 ? -11.076 3.105 -3.440 1.00 87.88 183 GLN A CA 1
ATOM 1525 C C . GLN A 1 183 ? -12.558 2.706 -3.332 1.00 87.88 183 GLN A C 1
ATOM 1527 O O . GLN A 1 183 ? -13.355 3.136 -4.165 1.00 87.88 183 GLN A O 1
ATOM 1532 N N . GLU A 1 184 ? -12.923 1.867 -2.357 1.00 91.88 184 GLU A N 1
ATOM 1533 C CA . GLU A 1 184 ? -14.293 1.391 -2.114 1.00 91.88 184 GLU A CA 1
ATOM 1534 C C . GLU A 1 184 ? -14.922 0.659 -3.320 1.00 91.88 184 GLU A C 1
ATOM 1536 O O . GLU A 1 184 ? -16.140 0.536 -3.453 1.00 91.88 184 GLU A O 1
ATOM 1541 N N . GLN A 1 185 ? -14.098 0.113 -4.221 1.00 91.75 185 GLN A N 1
ATOM 1542 C CA . GLN A 1 185 ? -14.546 -0.649 -5.392 1.00 91.75 185 GLN A CA 1
ATOM 1543 C C . GLN A 1 185 ? -14.800 -2.120 -5.033 1.00 91.75 185 GLN A C 1
ATOM 1545 O O . GLN A 1 185 ? -14.272 -3.035 -5.670 1.00 91.75 185 GLN A O 1
ATOM 1550 N N . TYR A 1 186 ? -15.627 -2.357 -4.011 1.00 94.25 186 TYR A N 1
ATOM 1551 C CA . TYR A 1 186 ? -15.778 -3.668 -3.370 1.00 94.25 186 TYR A CA 1
ATOM 1552 C C . TYR A 1 186 ? -16.262 -4.783 -4.301 1.00 94.25 186 TYR A C 1
ATOM 1554 O O . TYR A 1 186 ? -15.852 -5.924 -4.131 1.00 94.25 186 TYR A O 1
ATOM 1562 N N . TYR A 1 187 ? -17.072 -4.472 -5.319 1.00 94.44 187 TYR A N 1
ATOM 1563 C CA . TYR A 1 187 ? -17.502 -5.470 -6.305 1.00 94.44 187 TYR A CA 1
ATOM 1564 C C . TYR A 1 187 ? -16.319 -6.036 -7.108 1.00 94.44 187 TYR A C 1
ATOM 1566 O O . TYR A 1 187 ? -16.143 -7.249 -7.195 1.00 94.44 187 TYR A O 1
ATOM 1574 N N . HIS A 1 188 ? -15.470 -5.158 -7.652 1.00 94.25 188 HIS A N 1
ATOM 1575 C CA . HIS A 1 188 ? -14.275 -5.573 -8.393 1.00 94.25 188 HIS A CA 1
ATOM 1576 C C . HIS A 1 188 ? -13.254 -6.236 -7.463 1.00 94.25 188 HIS A C 1
ATOM 1578 O O . HIS A 1 188 ? -12.650 -7.241 -7.832 1.00 94.25 188 HIS A O 1
ATOM 1584 N N . ALA A 1 189 ? -13.108 -5.708 -6.242 1.00 96.50 189 ALA A N 1
ATOM 1585 C CA . ALA A 1 189 ? -12.240 -6.290 -5.227 1.00 96.50 189 ALA A CA 1
ATOM 1586 C C . ALA A 1 189 ? -12.672 -7.718 -4.859 1.00 96.50 189 ALA A C 1
ATOM 1588 O O . ALA A 1 189 ? -11.829 -8.602 -4.788 1.00 96.50 189 ALA A O 1
ATOM 1589 N N . ALA A 1 190 ? -13.971 -7.973 -4.678 1.00 97.00 190 ALA A N 1
ATOM 1590 C CA . ALA A 1 190 ? -14.490 -9.297 -4.336 1.00 97.00 190 ALA A CA 1
ATOM 1591 C C . ALA A 1 190 ? -14.211 -10.334 -5.434 1.00 97.00 190 ALA A C 1
ATOM 1593 O O . ALA A 1 190 ? -13.790 -11.448 -5.124 1.00 97.00 190 ALA A O 1
ATOM 1594 N N . ILE A 1 191 ? -14.385 -9.960 -6.709 1.00 96.81 191 ILE A N 1
ATOM 1595 C CA . ILE A 1 191 ? -14.083 -10.839 -7.850 1.00 96.81 191 ILE A CA 1
ATOM 1596 C C . ILE A 1 191 ? -12.596 -11.207 -7.857 1.00 96.81 191 ILE A C 1
ATOM 1598 O O . ILE A 1 191 ? -12.259 -12.390 -7.823 1.00 96.81 191 ILE A O 1
ATOM 1602 N N . LEU A 1 192 ? -11.714 -10.203 -7.829 1.00 97.06 192 LEU A N 1
ATOM 1603 C CA . LEU A 1 192 ? -10.267 -10.424 -7.859 1.00 97.06 192 LEU A CA 1
ATOM 1604 C C . LEU A 1 192 ? -9.775 -11.187 -6.621 1.00 97.06 192 LEU A C 1
ATOM 1606 O O . LEU A 1 192 ? -8.919 -12.060 -6.728 1.00 97.06 192 LEU A O 1
ATOM 1610 N N . CYS A 1 193 ? -10.329 -10.889 -5.444 1.00 97.69 193 CYS A N 1
ATOM 1611 C CA . CYS A 1 193 ? -10.022 -11.603 -4.208 1.00 97.69 193 CYS A CA 1
ATOM 1612 C C . CYS A 1 193 ? -10.339 -13.094 -4.343 1.00 97.69 193 CYS A C 1
ATOM 1614 O O . CYS A 1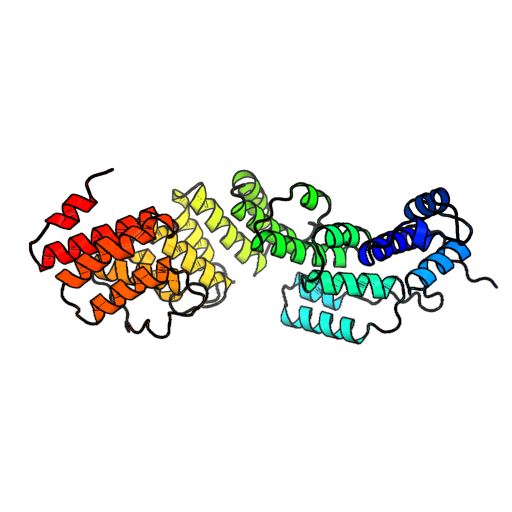 193 ? -9.484 -13.923 -4.042 1.00 97.69 193 CYS A O 1
ATOM 1616 N N . ASN A 1 194 ? -11.524 -13.443 -4.852 1.00 96.44 194 ASN A N 1
ATOM 1617 C CA . ASN A 1 194 ? -11.906 -14.840 -5.028 1.00 96.44 194 ASN A CA 1
ATOM 1618 C C . ASN A 1 194 ? -10.984 -15.570 -6.018 1.00 96.44 194 ASN A C 1
ATOM 1620 O O . ASN A 1 194 ? -10.544 -16.681 -5.740 1.00 96.44 194 ASN A O 1
ATOM 1624 N N . GLU A 1 195 ? -10.641 -14.937 -7.143 1.00 97.12 195 GLU A N 1
ATOM 1625 C CA . GLU A 1 195 ? -9.677 -15.495 -8.099 1.00 97.12 195 GLU A CA 1
ATOM 1626 C C . GLU A 1 195 ? -8.310 -15.752 -7.446 1.00 97.12 195 GLU A C 1
ATOM 1628 O O . GLU A 1 195 ? -7.765 -16.852 -7.559 1.00 97.12 195 GLU A O 1
ATOM 1633 N N . LEU A 1 196 ? -7.782 -14.774 -6.707 1.00 97.56 196 LEU A N 1
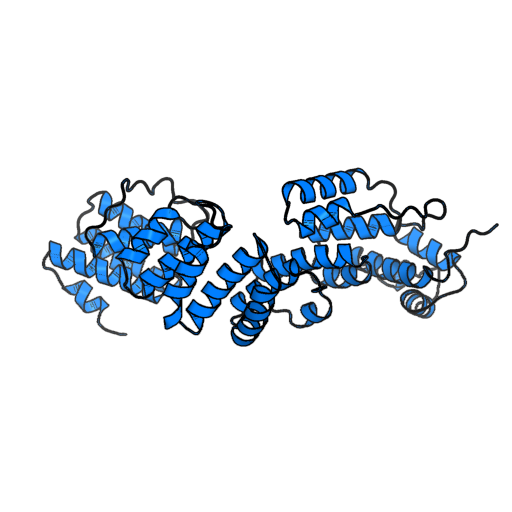ATOM 1634 C CA . LEU A 1 196 ? -6.485 -14.882 -6.042 1.00 97.56 196 LEU A CA 1
ATOM 1635 C C . LEU A 1 196 ? -6.467 -15.939 -4.933 1.00 97.56 196 LEU A C 1
ATOM 1637 O O . LEU A 1 196 ? -5.461 -16.631 -4.778 1.00 97.56 196 LEU A O 1
ATOM 1641 N N . LEU A 1 197 ? -7.558 -16.126 -4.186 1.00 96.31 197 LEU A N 1
ATOM 1642 C CA . LEU A 1 197 ? -7.644 -17.187 -3.173 1.00 96.31 197 LEU A CA 1
ATOM 1643 C C . LEU A 1 197 ? -7.496 -18.588 -3.784 1.00 96.31 197 LEU A C 1
ATOM 1645 O O . LEU A 1 197 ? -7.003 -19.491 -3.113 1.00 96.31 197 LEU A O 1
ATOM 1649 N N . HIS A 1 198 ? -7.872 -18.772 -5.053 1.00 95.38 198 HIS A N 1
ATOM 1650 C CA . HIS A 1 198 ? -7.721 -20.046 -5.757 1.00 95.38 198 HIS A CA 1
ATOM 1651 C C . HIS A 1 198 ? -6.341 -20.249 -6.400 1.00 95.38 198 HIS A C 1
ATOM 1653 O O . HIS A 1 198 ? -5.973 -21.389 -6.686 1.00 95.38 198 HIS A O 1
ATOM 1659 N N . THR A 1 199 ? -5.583 -19.179 -6.656 1.00 94.50 199 THR A N 1
ATOM 1660 C CA . THR A 1 199 ? -4.308 -19.255 -7.396 1.00 94.50 199 THR A CA 1
ATOM 1661 C C . THR A 1 199 ? -3.072 -19.010 -6.537 1.00 94.50 199 THR A C 1
ATOM 1663 O O . THR A 1 199 ? -1.964 -19.354 -6.955 1.00 94.50 199 THR A O 1
ATOM 1666 N N . THR A 1 200 ? -3.233 -18.434 -5.347 1.00 93.88 200 THR A N 1
ATOM 1667 C CA . THR A 1 200 ? -2.122 -18.056 -4.465 1.00 93.88 200 THR A CA 1
ATOM 1668 C C . THR A 1 200 ? -1.949 -19.019 -3.297 1.00 93.88 200 THR A C 1
ATOM 1670 O O . THR A 1 200 ? -2.899 -19.649 -2.837 1.00 93.88 200 THR A O 1
ATOM 1673 N N . TYR A 1 201 ? -0.713 -19.101 -2.791 1.00 91.38 201 TYR A N 1
ATOM 1674 C CA . TYR A 1 201 ? -0.324 -19.942 -1.656 1.00 91.38 201 TYR A CA 1
ATOM 1675 C C . TYR A 1 201 ? 0.628 -19.188 -0.717 1.00 91.38 201 TYR A C 1
ATOM 1677 O O . TYR A 1 201 ? 1.209 -18.161 -1.084 1.00 91.38 201 TYR A O 1
ATOM 1685 N N . GLY A 1 202 ? 0.812 -19.711 0.498 1.00 90.69 202 GLY A N 1
ATOM 1686 C CA . GLY A 1 202 ? 1.765 -19.179 1.473 1.00 90.69 202 GLY A CA 1
ATOM 1687 C C . GLY A 1 202 ? 1.484 -17.719 1.848 1.00 90.69 202 GLY A C 1
ATOM 1688 O O . GLY A 1 202 ? 0.335 -17.318 2.011 1.00 90.69 202 GLY A O 1
ATOM 1689 N N . LYS A 1 203 ? 2.542 -16.901 1.948 1.00 88.69 203 LYS A N 1
ATOM 1690 C CA . LYS A 1 203 ? 2.444 -15.492 2.376 1.00 88.69 203 LYS A CA 1
ATOM 1691 C C . LYS A 1 203 ? 1.474 -14.669 1.531 1.00 88.69 203 LYS A C 1
ATOM 1693 O O . LYS A 1 203 ? 0.778 -13.814 2.065 1.00 88.69 203 LYS A O 1
ATOM 1698 N N . LEU A 1 204 ? 1.435 -14.915 0.221 1.00 91.12 204 LEU A N 1
ATOM 1699 C CA . LEU A 1 204 ? 0.564 -14.157 -0.668 1.00 91.12 204 LEU A CA 1
ATOM 1700 C C . LEU A 1 204 ? -0.906 -14.521 -0.452 1.00 91.12 204 LEU A C 1
ATOM 1702 O O . LEU A 1 204 ? -1.736 -13.625 -0.367 1.00 91.12 204 LEU A O 1
ATOM 1706 N N . HIS A 1 205 ? -1.208 -15.811 -0.286 1.00 93.69 205 HIS A N 1
ATOM 1707 C CA . HIS A 1 205 ? -2.555 -16.262 0.067 1.00 93.69 205 HIS A CA 1
ATOM 1708 C C . HIS A 1 205 ? -3.027 -15.635 1.375 1.00 93.69 205 HIS A C 1
ATOM 1710 O O . HIS A 1 205 ? -4.131 -15.101 1.446 1.00 93.69 205 HIS A O 1
ATOM 1716 N N . TYR A 1 206 ? -2.150 -15.609 2.380 1.00 92.75 206 TYR A N 1
ATOM 1717 C CA . TYR A 1 206 ? -2.436 -14.954 3.649 1.00 92.75 206 TYR A CA 1
ATOM 1718 C C . TYR A 1 206 ? -2.759 -13.464 3.468 1.00 92.75 206 TYR A C 1
ATOM 1720 O O . TYR A 1 206 ? -3.765 -12.989 3.986 1.00 92.75 206 TYR A O 1
ATOM 1728 N N . SER A 1 207 ? -1.988 -12.727 2.660 1.00 92.25 207 SER A N 1
ATOM 1729 C CA . SER A 1 207 ? -2.304 -11.329 2.323 1.00 92.25 207 SER A CA 1
ATOM 1730 C C . SER A 1 207 ? -3.671 -11.173 1.644 1.00 92.25 207 SER A C 1
ATOM 1732 O O . SER A 1 207 ? -4.396 -10.222 1.941 1.00 92.25 207 SER A O 1
ATOM 1734 N N . VAL A 1 208 ? -4.062 -12.111 0.777 1.00 95.62 208 VAL A N 1
ATOM 1735 C CA . VAL A 1 208 ? -5.379 -12.105 0.119 1.00 95.62 208 VAL A CA 1
ATOM 1736 C C . VAL A 1 208 ? -6.503 -12.418 1.117 1.00 95.62 208 VAL A C 1
ATOM 1738 O O . VAL A 1 208 ? -7.557 -11.788 1.045 1.00 95.62 208 VAL A O 1
ATOM 1741 N N . LEU A 1 209 ? -6.289 -13.306 2.095 1.00 94.94 209 LEU A N 1
ATOM 1742 C CA . LEU A 1 209 ? -7.233 -13.527 3.201 1.00 94.94 209 LEU A CA 1
ATOM 1743 C C . LEU A 1 209 ? -7.408 -12.263 4.055 1.00 94.94 209 LEU A C 1
ATOM 1745 O O . LEU A 1 209 ? -8.531 -11.906 4.412 1.00 94.94 209 LEU A O 1
ATOM 1749 N N . ILE A 1 210 ? -6.324 -11.530 4.328 1.00 93.88 210 ILE A N 1
ATOM 1750 C CA . ILE A 1 210 ? -6.413 -10.223 4.992 1.00 93.88 210 ILE A CA 1
ATOM 1751 C C . ILE A 1 210 ? -7.223 -9.230 4.143 1.00 93.88 210 ILE A C 1
ATOM 1753 O O . ILE A 1 210 ? -8.069 -8.516 4.676 1.00 93.88 210 ILE A O 1
ATOM 1757 N N . ALA A 1 211 ? -7.024 -9.201 2.822 1.00 94.44 211 ALA A N 1
ATOM 1758 C CA . ALA A 1 211 ? -7.825 -8.373 1.921 1.00 94.44 211 ALA A CA 1
ATOM 1759 C C . ALA A 1 211 ? -9.319 -8.762 1.937 1.00 94.44 211 ALA A C 1
ATOM 1761 O O . ALA A 1 211 ? -10.180 -7.882 2.003 1.00 94.44 211 ALA A O 1
ATOM 1762 N N . LYS A 1 212 ? -9.633 -10.067 1.958 1.00 96.00 212 LYS A N 1
ATOM 1763 C CA . LYS A 1 212 ? -11.000 -10.603 2.097 1.00 96.00 212 LYS A CA 1
ATOM 1764 C C . LYS A 1 212 ? -11.687 -10.053 3.347 1.00 96.00 212 LYS A C 1
ATOM 1766 O O . LYS A 1 212 ? -12.844 -9.647 3.261 1.00 96.00 212 LYS A O 1
ATOM 1771 N N . LEU A 1 213 ? -10.975 -9.964 4.473 1.00 94.75 213 LEU A N 1
ATOM 1772 C CA . LEU A 1 213 ? -11.514 -9.407 5.716 1.00 94.75 213 LEU A CA 1
ATOM 1773 C C . LEU A 1 213 ? -12.002 -7.964 5.544 1.00 94.75 213 LEU A C 1
ATOM 1775 O O . LEU A 1 213 ? -13.105 -7.638 5.977 1.00 94.75 213 LEU A O 1
ATOM 1779 N N . PHE A 1 214 ? -11.213 -7.111 4.881 1.00 92.06 214 PHE A N 1
ATOM 1780 C CA . PHE A 1 214 ? -11.601 -5.720 4.614 1.00 92.06 214 PHE A CA 1
ATOM 1781 C C . PHE A 1 214 ? -12.830 -5.618 3.704 1.00 92.06 214 PHE A C 1
ATOM 1783 O O . PHE A 1 214 ? -13.651 -4.719 3.875 1.00 92.06 214 PHE A O 1
ATOM 1790 N N . ILE A 1 215 ? -12.976 -6.537 2.747 1.00 94.44 215 ILE A N 1
ATOM 1791 C CA . ILE A 1 215 ? -14.154 -6.597 1.875 1.00 94.44 215 ILE A CA 1
ATOM 1792 C C . ILE A 1 215 ? -15.379 -7.024 2.688 1.00 94.44 215 ILE A C 1
ATOM 1794 O O . ILE A 1 215 ? -16.383 -6.319 2.693 1.00 94.44 215 ILE A O 1
ATOM 1798 N N . ILE A 1 216 ? -15.290 -8.137 3.420 1.00 93.69 216 ILE A N 1
ATOM 1799 C CA . ILE A 1 216 ? -16.385 -8.681 4.239 1.00 93.69 216 ILE A CA 1
ATOM 1800 C C . ILE A 1 216 ? -16.860 -7.660 5.274 1.00 93.69 216 ILE A C 1
ATOM 1802 O O . ILE A 1 216 ? -18.063 -7.447 5.408 1.00 93.69 216 ILE A O 1
ATOM 1806 N N . GLN A 1 217 ? -15.932 -6.950 5.922 1.00 91.12 217 GLN A N 1
ATOM 1807 C CA . GLN A 1 217 ? -16.252 -5.844 6.825 1.00 91.12 217 GLN A CA 1
ATOM 1808 C C . GLN A 1 217 ? -17.157 -4.785 6.181 1.00 91.12 217 GLN A C 1
ATOM 1810 O O . GLN A 1 217 ? -18.002 -4.208 6.863 1.00 91.12 217 GLN A O 1
ATOM 1815 N N . ALA A 1 218 ? -16.963 -4.502 4.892 1.00 88.88 218 ALA A N 1
ATOM 1816 C CA . ALA A 1 218 ? -17.696 -3.463 4.185 1.00 88.88 218 ALA A CA 1
ATOM 1817 C C . ALA A 1 218 ? -19.036 -3.947 3.611 1.00 88.88 218 ALA A C 1
ATOM 1819 O O . ALA A 1 218 ? -19.987 -3.167 3.579 1.00 88.88 218 ALA A O 1
ATOM 1820 N N . ILE A 1 219 ? -19.122 -5.198 3.135 1.00 92.06 219 ILE A N 1
ATOM 1821 C CA . ILE A 1 219 ? -20.275 -5.655 2.333 1.00 92.06 219 ILE A CA 1
ATOM 1822 C C . ILE A 1 219 ? -20.987 -6.918 2.837 1.00 92.06 219 ILE A C 1
ATOM 1824 O O . ILE A 1 219 ? -22.093 -7.185 2.373 1.00 92.06 219 ILE A O 1
ATOM 1828 N N . GLN A 1 220 ? -20.405 -7.694 3.759 1.00 91.25 220 GLN A N 1
ATOM 1829 C CA . GLN A 1 220 ? -20.958 -8.984 4.207 1.00 91.25 220 GLN A CA 1
ATOM 1830 C C . GLN A 1 220 ? -20.608 -9.279 5.675 1.00 91.25 220 GLN A C 1
ATOM 1832 O O . GLN A 1 220 ? -20.001 -10.290 6.004 1.00 91.25 220 GLN A O 1
ATOM 1837 N N . ILE A 1 221 ? -20.996 -8.367 6.567 1.00 90.50 221 ILE A N 1
ATOM 1838 C CA . ILE A 1 221 ? -20.632 -8.350 7.997 1.00 90.50 221 ILE A CA 1
ATOM 1839 C C . ILE A 1 221 ? -20.905 -9.686 8.714 1.00 90.50 221 ILE A C 1
ATOM 1841 O O . ILE A 1 221 ? -20.122 -10.071 9.581 1.00 90.50 221 ILE A O 1
ATOM 1845 N N . ASP A 1 222 ? -21.959 -10.414 8.331 1.00 92.81 222 ASP A N 1
ATOM 1846 C CA . ASP A 1 222 ? -22.347 -11.687 8.958 1.00 92.81 222 ASP A CA 1
ATOM 1847 C C . ASP A 1 222 ? -21.264 -12.783 8.846 1.00 92.81 222 ASP A C 1
ATOM 1849 O O . ASP A 1 222 ? -21.163 -13.640 9.722 1.00 92.81 222 ASP A O 1
ATOM 1853 N N . ASP A 1 223 ? -20.394 -12.719 7.831 1.00 94.12 223 ASP A N 1
ATOM 1854 C CA . ASP A 1 223 ? -19.317 -13.699 7.615 1.00 94.12 223 ASP A CA 1
ATOM 1855 C C . ASP A 1 223 ? -17.980 -13.283 8.259 1.00 94.12 223 ASP A C 1
ATOM 1857 O O . ASP A 1 223 ? -16.959 -13.966 8.112 1.00 94.12 223 ASP A O 1
ATOM 1861 N N . PHE A 1 224 ? -17.947 -12.156 8.979 1.00 94.50 224 PHE A N 1
ATOM 1862 C CA . PHE A 1 224 ? -16.710 -11.596 9.530 1.00 94.50 224 PHE A CA 1
ATOM 1863 C C . PHE A 1 224 ? -16.028 -12.532 10.538 1.00 94.50 224 PHE A C 1
ATOM 1865 O O . PHE A 1 224 ? -14.813 -12.739 10.470 1.00 94.50 224 PHE A O 1
ATOM 1872 N N . ASP A 1 225 ? -16.806 -13.150 11.432 1.00 94.81 225 ASP A N 1
ATOM 1873 C CA . ASP A 1 225 ? -16.314 -14.113 12.429 1.00 94.81 225 ASP A CA 1
ATOM 1874 C C . ASP A 1 225 ? -15.680 -15.348 11.760 1.00 94.81 225 ASP A C 1
ATOM 1876 O O . ASP A 1 225 ? -14.610 -15.822 12.167 1.00 94.81 225 ASP A O 1
ATOM 1880 N N . GLN A 1 226 ? -16.318 -15.852 10.697 1.00 95.38 226 GLN A N 1
ATOM 1881 C CA . GLN A 1 226 ? -15.793 -16.969 9.916 1.00 95.38 226 GLN A CA 1
ATOM 1882 C C . GLN A 1 226 ? -14.470 -16.581 9.248 1.00 95.38 226 GLN A C 1
ATOM 1884 O O . GLN A 1 226 ? -13.487 -17.312 9.374 1.00 95.38 226 GLN A O 1
ATOM 1889 N N . CYS A 1 227 ? -14.407 -15.409 8.609 1.00 94.81 227 CYS A N 1
ATOM 1890 C CA . CYS A 1 227 ? -13.180 -14.913 7.986 1.00 94.81 227 CYS A CA 1
ATOM 1891 C C . CYS A 1 227 ? -12.040 -14.747 9.006 1.00 94.81 227 CYS A C 1
ATOM 1893 O O . CYS A 1 227 ? -10.894 -15.091 8.718 1.00 94.81 227 CYS A O 1
ATOM 1895 N N . CYS A 1 228 ? -12.338 -14.271 10.220 1.00 95.44 228 CYS A N 1
ATOM 1896 C CA . CYS A 1 228 ? -11.351 -14.179 11.299 1.00 95.44 228 CYS A CA 1
ATOM 1897 C C . CYS A 1 228 ? -10.796 -15.551 11.701 1.00 95.44 228 CYS A C 1
ATOM 1899 O O . CYS A 1 228 ? -9.604 -15.677 11.986 1.00 95.44 228 CYS A O 1
ATOM 1901 N N . THR A 1 229 ? -11.651 -16.573 11.730 1.00 95.19 229 THR A N 1
ATOM 1902 C CA . THR A 1 229 ? -11.260 -17.947 12.065 1.00 95.19 229 THR A CA 1
ATOM 1903 C C . THR A 1 229 ? -10.413 -18.568 10.956 1.00 95.19 229 THR A C 1
ATOM 1905 O O . THR A 1 229 ? -9.403 -19.204 11.249 1.00 95.19 229 THR A O 1
ATOM 1908 N N . GLU A 1 230 ? -10.776 -18.344 9.690 1.00 94.81 230 GLU A N 1
ATOM 1909 C CA . GLU A 1 230 ? -9.972 -18.752 8.530 1.00 94.81 230 GLU A CA 1
ATOM 1910 C C . GLU A 1 230 ? -8.553 -18.165 8.605 1.00 94.81 230 GLU A C 1
ATOM 1912 O O . GLU A 1 230 ? -7.583 -18.912 8.515 1.00 94.81 230 GLU A O 1
ATOM 1917 N N . ILE A 1 231 ? -8.423 -16.860 8.877 1.00 94.50 231 ILE A N 1
ATOM 1918 C CA . ILE A 1 231 ? -7.121 -16.181 9.014 1.00 94.50 231 ILE A CA 1
ATOM 1919 C C . ILE A 1 231 ? -6.306 -16.743 10.186 1.00 94.50 231 ILE A C 1
ATOM 1921 O O . ILE A 1 231 ? -5.119 -17.019 10.028 1.00 94.50 231 ILE A O 1
ATOM 1925 N N . LYS A 1 232 ? -6.923 -16.926 11.363 1.00 93.31 232 LYS A N 1
ATOM 1926 C CA . LYS A 1 232 ? -6.242 -17.455 12.563 1.00 93.31 232 LYS A CA 1
ATOM 1927 C C . LYS A 1 232 ? -5.719 -18.887 12.366 1.00 93.31 232 LYS A C 1
ATOM 1929 O O . LYS A 1 232 ? -4.731 -19.255 12.993 1.00 93.31 232 LYS A O 1
ATOM 1934 N N . ASN A 1 233 ? -6.376 -19.681 11.520 1.00 94.12 233 ASN A N 1
ATOM 1935 C CA . ASN A 1 233 ? -6.004 -21.071 11.243 1.00 94.12 233 ASN A CA 1
ATOM 1936 C C . ASN A 1 233 ? -5.009 -21.224 10.079 1.00 94.12 233 ASN A C 1
ATOM 1938 O O . ASN A 1 233 ? -4.553 -22.341 9.822 1.00 94.12 233 ASN A O 1
ATOM 1942 N N . ASP A 1 234 ? -4.683 -20.145 9.364 1.00 94.06 234 ASP A N 1
ATOM 1943 C CA . ASP A 1 234 ? -3.758 -20.204 8.235 1.00 94.06 234 ASP A CA 1
ATOM 1944 C C . ASP A 1 234 ? -2.317 -20.509 8.707 1.00 94.06 234 ASP A C 1
ATOM 1946 O O . ASP A 1 234 ? -1.845 -19.909 9.677 1.00 94.06 234 ASP A O 1
ATOM 1950 N N . PRO A 1 235 ? -1.563 -21.399 8.029 1.00 91.12 235 PRO A N 1
ATOM 1951 C CA . PRO A 1 235 ? -0.185 -21.729 8.409 1.00 91.12 235 PRO A CA 1
ATOM 1952 C C . PRO A 1 235 ? 0.793 -20.543 8.403 1.00 91.12 235 PRO A C 1
ATOM 1954 O O . PRO A 1 235 ? 1.846 -20.615 9.036 1.00 91.12 235 PRO A O 1
ATOM 1957 N N . CYS A 1 236 ? 0.485 -19.470 7.671 1.00 90.88 236 CYS A N 1
ATOM 1958 C CA . CYS A 1 236 ? 1.276 -18.242 7.628 1.00 90.88 236 CYS A CA 1
ATOM 1959 C C . CYS A 1 236 ? 0.881 -17.234 8.716 1.00 90.88 236 CYS A C 1
ATOM 1961 O O . CYS A 1 236 ? 1.482 -16.158 8.780 1.00 90.88 236 CYS A O 1
ATOM 1963 N N . PHE A 1 237 ? -0.075 -17.567 9.591 1.00 90.75 237 PHE A N 1
ATOM 1964 C CA . PHE A 1 237 ? -0.372 -16.772 10.774 1.00 90.75 237 PHE A CA 1
ATOM 1965 C C . PHE A 1 237 ? 0.831 -16.786 11.726 1.00 90.75 237 PHE A C 1
ATOM 1967 O O . PHE A 1 237 ? 1.078 -17.740 12.464 1.00 90.75 237 PHE A O 1
ATOM 1974 N N . ILE A 1 238 ? 1.599 -15.696 11.714 1.00 88.19 238 ILE A N 1
ATOM 1975 C CA . ILE A 1 238 ? 2.749 -15.503 12.601 1.00 88.19 238 ILE A CA 1
ATOM 1976 C C . ILE A 1 238 ? 2.390 -14.414 13.617 1.00 88.19 238 ILE A C 1
ATOM 1978 O O . ILE A 1 238 ? 2.184 -13.261 13.205 1.00 88.19 238 ILE A O 1
ATOM 1982 N N . PRO A 1 239 ? 2.320 -14.733 14.925 1.00 85.25 239 PRO A N 1
ATOM 1983 C CA . PRO A 1 239 ? 2.088 -13.741 15.968 1.00 85.25 239 PRO A CA 1
ATOM 1984 C C . PRO A 1 239 ? 3.083 -12.581 15.873 1.00 85.25 239 PRO A C 1
ATOM 1986 O O . PRO A 1 239 ? 4.272 -12.790 15.642 1.00 85.25 239 PRO A O 1
ATOM 1989 N N . HIS A 1 240 ? 2.588 -11.357 16.054 1.00 81.75 240 HIS A N 1
ATOM 1990 C CA . HIS A 1 240 ? 3.371 -10.115 16.023 1.00 81.75 240 HIS A CA 1
ATOM 1991 C C . HIS A 1 240 ? 4.027 -9.742 14.681 1.00 81.75 240 HIS A C 1
ATOM 1993 O O . HIS A 1 240 ? 4.770 -8.761 14.631 1.00 81.75 240 HIS A O 1
ATOM 1999 N N . SER A 1 241 ? 3.740 -10.452 13.584 1.00 86.81 241 SER A N 1
ATOM 2000 C CA . SER A 1 241 ? 4.114 -9.997 12.235 1.00 86.81 241 SER A CA 1
ATOM 2001 C C . SER A 1 241 ? 3.258 -8.808 11.779 1.00 86.81 241 SER A C 1
ATOM 2003 O O . SER A 1 241 ? 2.122 -8.661 12.226 1.00 86.81 241 SER A O 1
ATOM 2005 N N . ASP A 1 242 ? 3.759 -7.980 10.857 1.00 84.44 242 ASP A N 1
ATOM 2006 C CA . ASP A 1 242 ? 3.037 -6.791 10.366 1.00 84.44 242 ASP A CA 1
ATOM 2007 C C . ASP A 1 242 ? 1.623 -7.104 9.854 1.00 84.44 242 ASP A C 1
ATOM 2009 O O . ASP A 1 242 ? 0.673 -6.394 10.194 1.00 84.44 242 ASP A O 1
ATOM 2013 N N . SER A 1 243 ? 1.470 -8.190 9.091 1.00 84.06 243 SER A N 1
ATOM 2014 C CA . SER A 1 243 ? 0.183 -8.643 8.553 1.00 84.06 243 SER A CA 1
ATOM 2015 C C . SER A 1 243 ? -0.775 -9.098 9.657 1.00 84.06 243 SER A C 1
ATOM 2017 O O . SER A 1 243 ? -1.950 -8.739 9.639 1.00 84.06 243 SER A O 1
ATOM 2019 N N . THR A 1 244 ? -0.281 -9.829 10.660 1.00 88.88 244 THR A N 1
ATOM 2020 C CA . THR A 1 244 ? -1.088 -10.246 11.819 1.00 88.88 244 THR A CA 1
ATOM 2021 C C . THR A 1 244 ? -1.446 -9.063 12.719 1.00 88.88 244 THR A C 1
ATOM 2023 O O . THR A 1 244 ? -2.548 -9.002 13.251 1.00 88.88 244 THR A O 1
ATOM 2026 N N . ASN A 1 245 ? -0.563 -8.074 12.848 1.00 90.69 245 ASN A N 1
ATOM 2027 C CA . ASN A 1 245 ? -0.859 -6.848 13.584 1.00 90.69 245 ASN A CA 1
ATOM 2028 C C . ASN A 1 245 ? -1.936 -6.023 12.863 1.00 90.69 245 ASN A C 1
ATOM 2030 O O . ASN A 1 245 ? -2.845 -5.498 13.501 1.00 90.69 245 ASN A O 1
ATOM 2034 N N . GLN A 1 246 ? -1.879 -5.945 11.528 1.00 88.81 246 GLN A N 1
ATOM 2035 C CA . GLN A 1 246 ? -2.939 -5.329 10.727 1.00 88.81 246 GLN A CA 1
ATOM 2036 C C . GLN A 1 246 ? -4.269 -6.071 10.895 1.00 88.81 246 GLN A C 1
ATOM 2038 O O . GLN A 1 246 ? -5.291 -5.428 11.113 1.00 88.81 246 GLN A O 1
ATOM 2043 N N . PHE A 1 247 ? -4.248 -7.405 10.850 1.00 93.12 247 PHE A N 1
ATOM 2044 C CA . PHE A 1 247 ? -5.410 -8.244 11.132 1.00 93.12 247 PHE A CA 1
ATOM 2045 C C . PHE A 1 247 ? -6.022 -7.938 12.501 1.00 93.12 247 PHE A C 1
ATOM 2047 O O . PHE A 1 247 ? -7.203 -7.602 12.574 1.00 93.12 247 PHE A O 1
ATOM 2054 N N . SER A 1 248 ? -5.223 -8.012 13.571 1.00 93.81 248 SER A N 1
ATOM 2055 C CA . SER A 1 248 ? -5.705 -7.787 14.934 1.00 93.81 248 SER A CA 1
ATOM 2056 C C . SER A 1 248 ? -6.249 -6.374 15.109 1.00 93.81 248 SER A C 1
ATOM 2058 O O . SER A 1 248 ? -7.310 -6.199 15.700 1.00 93.81 248 SER A O 1
ATOM 2060 N N . TYR A 1 249 ? -5.599 -5.361 14.534 1.00 92.06 249 TYR A N 1
ATOM 2061 C CA . TYR A 1 249 ? -6.139 -4.005 14.541 1.00 92.06 249 TYR A CA 1
ATOM 2062 C C . TYR A 1 249 ? -7.509 -3.932 13.846 1.00 92.06 249 TYR A C 1
ATOM 2064 O O . TYR A 1 249 ? -8.476 -3.471 14.449 1.00 92.06 249 TYR A O 1
ATOM 2072 N N . THR A 1 250 ? -7.625 -4.432 12.612 1.00 90.31 250 THR A N 1
ATOM 2073 C CA . THR A 1 250 ? -8.879 -4.406 11.839 1.00 90.31 250 THR A CA 1
ATOM 2074 C C . THR A 1 250 ? -10.010 -5.156 12.543 1.00 90.31 250 THR A C 1
ATOM 2076 O O . THR A 1 250 ? -11.114 -4.624 12.666 1.00 90.31 250 THR A O 1
ATOM 2079 N N . ALA A 1 251 ? -9.737 -6.359 13.054 1.00 94.12 251 ALA A N 1
ATOM 2080 C CA . ALA A 1 251 ? -10.698 -7.153 13.813 1.00 94.12 251 ALA A CA 1
ATOM 2081 C C . ALA A 1 251 ? -11.138 -6.430 15.092 1.00 94.12 251 ALA A C 1
ATOM 2083 O O . ALA A 1 251 ? -12.332 -6.287 15.345 1.00 94.12 251 ALA A O 1
ATOM 2084 N N . GLY A 1 252 ? -10.189 -5.889 15.856 1.00 93.88 252 GLY A N 1
ATOM 2085 C CA . GLY A 1 252 ? -10.478 -5.130 17.068 1.00 93.88 252 GLY A CA 1
ATOM 2086 C C . GLY A 1 252 ? -11.360 -3.906 16.814 1.00 93.88 252 GLY A C 1
ATOM 2087 O O . GLY A 1 252 ? -12.342 -3.689 17.523 1.00 93.88 252 GLY A O 1
ATOM 2088 N N . MET A 1 253 ? -11.066 -3.154 15.751 1.00 90.19 253 MET A N 1
ATOM 2089 C CA . MET A 1 253 ? -11.877 -2.016 15.310 1.00 90.19 253 MET A CA 1
ATOM 2090 C C . MET A 1 253 ? -13.298 -2.420 14.921 1.00 90.19 253 MET A C 1
ATOM 2092 O O . MET A 1 253 ? -14.256 -1.727 15.273 1.00 90.19 253 MET A O 1
ATOM 2096 N N . PHE A 1 254 ? -13.439 -3.534 14.201 1.00 91.81 254 PHE A N 1
ATOM 2097 C CA . PHE A 1 254 ? -14.736 -4.067 13.810 1.00 91.81 254 PHE A CA 1
ATOM 2098 C C . PHE A 1 254 ? -15.586 -4.419 15.033 1.00 91.81 254 PHE A C 1
ATOM 2100 O O . PHE A 1 254 ? -16.702 -3.914 15.154 1.00 91.81 254 PHE A O 1
ATOM 2107 N N . TYR A 1 255 ? -15.062 -5.225 15.961 1.00 93.50 255 TYR A N 1
ATOM 2108 C CA . TYR A 1 255 ? -15.819 -5.640 17.145 1.00 93.50 255 TYR A CA 1
ATOM 2109 C C . TYR A 1 255 ? -16.162 -4.458 18.048 1.00 93.50 255 TYR A C 1
ATOM 2111 O O . TYR A 1 255 ? -17.284 -4.375 18.545 1.00 93.50 255 TYR A O 1
ATOM 2119 N N . TYR A 1 256 ? -15.252 -3.488 18.180 1.00 91.75 256 TYR A N 1
ATOM 2120 C CA . TYR A 1 256 ? -15.521 -2.264 18.930 1.00 91.75 256 TYR A CA 1
ATOM 2121 C C . TYR A 1 256 ? -16.707 -1.488 18.335 1.00 91.75 256 TYR A C 1
ATOM 2123 O O . TYR A 1 256 ? -17.617 -1.085 19.061 1.00 91.75 256 TYR A O 1
ATOM 2131 N N . ALA A 1 257 ? -16.744 -1.321 17.007 1.00 87.69 257 ALA A N 1
ATOM 2132 C CA . ALA A 1 257 ? -17.845 -0.642 16.322 1.00 87.69 257 ALA A CA 1
ATOM 2133 C C . ALA A 1 257 ? -19.192 -1.378 16.474 1.00 87.69 257 ALA A C 1
ATOM 2135 O O . ALA A 1 257 ? -20.240 -0.730 16.481 1.00 87.69 257 ALA A O 1
ATOM 2136 N N . HIS A 1 258 ? -19.156 -2.702 16.641 1.00 89.38 258 HIS A N 1
ATOM 2137 C CA . HIS A 1 258 ? -20.326 -3.559 16.859 1.00 89.38 258 HIS A CA 1
ATOM 2138 C C . HIS A 1 258 ? -20.624 -3.827 18.345 1.00 89.38 258 HIS A C 1
ATOM 2140 O O . HIS A 1 258 ? -21.509 -4.621 18.650 1.00 89.38 258 HIS A O 1
ATOM 2146 N N . GLN A 1 259 ? -19.939 -3.131 19.262 1.00 91.31 259 GLN A N 1
ATOM 2147 C CA . GLN A 1 259 ? -20.129 -3.223 20.718 1.00 91.31 259 GLN A CA 1
ATOM 2148 C C . GLN A 1 259 ? -19.833 -4.610 21.320 1.00 91.31 259 GLN A C 1
ATOM 2150 O O . GLN A 1 259 ? -20.237 -4.896 22.446 1.00 91.31 259 GLN A O 1
ATOM 2155 N N . ASP A 1 260 ? -19.081 -5.455 20.611 1.00 93.62 260 ASP A N 1
ATOM 2156 C CA . ASP A 1 260 ? -18.508 -6.686 21.161 1.00 93.62 260 ASP A CA 1
ATOM 2157 C C . ASP A 1 260 ? -17.168 -6.346 21.831 1.00 93.62 260 ASP A C 1
ATOM 2159 O O . ASP A 1 260 ? -16.082 -6.508 21.268 1.00 93.62 260 ASP A O 1
ATOM 2163 N N . TYR A 1 261 ? -17.251 -5.769 23.032 1.00 93.06 261 TYR A N 1
ATOM 2164 C CA . TYR A 1 261 ? -16.075 -5.269 23.747 1.00 93.06 261 TYR A CA 1
ATOM 2165 C C . TYR A 1 261 ? -15.137 -6.381 24.225 1.00 93.06 261 TYR A C 1
ATOM 2167 O O . TYR A 1 261 ? -13.955 -6.117 24.421 1.00 93.06 261 TYR A O 1
ATOM 2175 N N . GLU A 1 262 ? -15.631 -7.611 24.382 1.00 94.19 262 GLU A N 1
ATOM 2176 C CA . GLU A 1 262 ? -14.804 -8.758 24.762 1.00 94.19 262 GLU A CA 1
ATOM 2177 C C . GLU A 1 262 ? -13.825 -9.105 23.642 1.00 94.19 262 GLU A C 1
ATOM 2179 O O . GLU A 1 262 ? -12.607 -9.078 23.849 1.00 94.19 262 GLU A O 1
ATOM 2184 N N . LYS A 1 263 ? -14.337 -9.328 22.425 1.00 95.00 263 LYS A N 1
ATOM 2185 C CA . LYS A 1 263 ? -13.476 -9.576 21.265 1.00 95.00 263 LYS A CA 1
ATOM 2186 C C . LYS A 1 263 ? -12.656 -8.338 20.911 1.00 95.00 263 LYS A C 1
ATOM 2188 O O . LYS A 1 263 ? -11.466 -8.452 20.623 1.00 95.00 263 LYS A O 1
ATOM 2193 N N . ALA A 1 264 ? -13.239 -7.139 20.968 1.00 94.62 264 ALA A N 1
ATOM 2194 C CA . ALA A 1 264 ? -12.495 -5.908 20.699 1.00 94.62 264 ALA A CA 1
ATOM 2195 C C . ALA A 1 264 ? -11.272 -5.767 21.616 1.00 94.62 264 ALA A C 1
ATOM 2197 O O . ALA A 1 264 ? -10.181 -5.438 21.145 1.00 94.62 264 ALA A O 1
ATOM 2198 N N . TRP A 1 265 ? -11.435 -6.066 22.908 1.00 94.50 265 TRP A N 1
ATOM 2199 C CA . TRP A 1 265 ? -10.342 -6.074 23.871 1.00 94.50 265 TRP A CA 1
ATOM 2200 C C . TRP A 1 265 ? -9.293 -7.141 23.542 1.00 94.50 265 TRP A C 1
ATOM 2202 O O . TRP A 1 265 ? -8.101 -6.820 23.516 1.00 94.50 265 TRP A O 1
ATOM 2212 N N . GLU A 1 266 ? -9.709 -8.380 23.237 1.00 93.56 266 GLU A N 1
ATOM 2213 C CA . GLU A 1 266 ? -8.808 -9.477 22.832 1.00 93.56 266 GLU A CA 1
ATOM 2214 C C . GLU A 1 266 ? -7.872 -9.039 21.701 1.00 93.56 266 GLU A C 1
ATOM 2216 O O . GLU A 1 266 ? -6.665 -9.273 21.764 1.00 93.56 266 GLU A O 1
ATOM 2221 N N . TYR A 1 267 ? -8.414 -8.384 20.678 1.00 94.12 267 TYR A N 1
ATOM 2222 C CA . TYR A 1 267 ? -7.668 -8.013 19.483 1.00 94.12 267 TYR A CA 1
ATOM 2223 C C . TYR A 1 267 ? -6.847 -6.725 19.648 1.00 94.12 267 TYR A C 1
ATOM 2225 O O . TYR A 1 267 ? -5.660 -6.705 19.315 1.00 94.12 267 TYR A O 1
ATOM 2233 N N . LEU A 1 268 ? -7.431 -5.648 20.189 1.00 92.56 268 LEU A N 1
ATOM 2234 C CA . LEU A 1 268 ? -6.738 -4.356 20.319 1.00 92.56 268 LEU A CA 1
ATOM 2235 C C . LEU A 1 268 ? -5.596 -4.404 21.344 1.00 92.56 268 LEU A C 1
ATOM 2237 O O . LEU A 1 268 ? -4.566 -3.749 21.159 1.00 92.56 268 LEU A O 1
ATOM 2241 N N . SER A 1 269 ? -5.725 -5.225 22.391 1.00 90.69 269 SER A N 1
ATOM 2242 C CA . SER A 1 269 ? -4.666 -5.423 23.390 1.00 90.69 269 SER A CA 1
ATOM 2243 C C . SER A 1 269 ? -3.410 -6.113 22.832 1.00 90.69 269 SER A C 1
ATOM 2245 O O . SER A 1 269 ? -2.356 -6.069 23.462 1.00 90.69 269 SER A O 1
ATOM 2247 N N . GLN A 1 270 ? -3.470 -6.693 21.630 1.00 89.62 270 GLN A N 1
ATOM 2248 C CA . GLN A 1 270 ? -2.297 -7.275 20.967 1.00 89.62 270 GLN A CA 1
ATOM 2249 C C . GLN A 1 270 ? -1.457 -6.235 20.216 1.00 89.62 270 GLN A C 1
ATOM 2251 O O . GLN A 1 270 ? -0.285 -6.486 19.938 1.00 89.62 270 GLN A O 1
ATOM 2256 N N . VAL A 1 271 ? -2.042 -5.082 19.869 1.00 89.81 271 VAL A N 1
ATOM 2257 C CA . VAL A 1 271 ? -1.445 -4.117 18.925 1.00 89.81 271 VAL A CA 1
ATOM 2258 C C . VAL A 1 271 ? -1.219 -2.724 19.510 1.00 89.81 271 VAL A C 1
ATOM 2260 O O . VAL A 1 271 ? -0.568 -1.898 18.875 1.00 89.81 271 VAL A O 1
ATOM 2263 N N . TYR A 1 272 ? -1.697 -2.452 20.727 1.00 86.50 272 TYR A N 1
ATOM 2264 C CA . TYR A 1 272 ? -1.619 -1.123 21.347 1.00 86.50 272 TYR A CA 1
ATOM 2265 C C . TYR A 1 272 ? -0.193 -0.623 21.636 1.00 86.50 272 TYR A C 1
ATOM 2267 O O . TYR A 1 272 ? -0.009 0.556 21.923 1.00 86.50 272 TYR A O 1
ATOM 2275 N N . THR A 1 273 ? 0.816 -1.494 21.584 1.00 83.62 273 THR A N 1
ATOM 2276 C CA . THR A 1 273 ? 2.234 -1.136 21.760 1.00 83.62 273 THR A CA 1
ATOM 2277 C C . THR A 1 273 ? 2.955 -0.853 20.439 1.00 83.62 273 THR A C 1
ATOM 2279 O O . THR A 1 273 ? 4.107 -0.421 20.455 1.00 83.62 273 THR A O 1
ATOM 2282 N N . ILE A 1 274 ? 2.303 -1.086 19.298 1.00 84.44 274 ILE A N 1
ATOM 2283 C CA . ILE A 1 274 ? 2.891 -0.959 17.962 1.00 84.44 274 ILE A CA 1
ATOM 2284 C C . ILE A 1 274 ? 2.631 0.446 17.435 1.00 84.44 274 ILE A C 1
ATOM 2286 O O . ILE A 1 274 ? 1.486 0.771 17.140 1.00 84.44 274 ILE A O 1
ATOM 2290 N N . GLU A 1 275 ? 3.687 1.238 17.224 1.00 81.56 275 GLU A N 1
ATOM 2291 C CA . GLU A 1 275 ? 3.618 2.671 16.875 1.00 81.56 275 GLU A CA 1
ATOM 2292 C C . GLU A 1 275 ? 2.537 3.022 15.834 1.00 81.56 275 GLU A C 1
ATOM 2294 O O . GLU A 1 275 ? 1.767 3.961 16.033 1.00 81.56 275 GLU A O 1
ATOM 2299 N N . LYS A 1 276 ? 2.422 2.225 14.763 1.00 82.06 276 LYS A N 1
ATOM 2300 C CA . LYS A 1 276 ? 1.429 2.410 13.690 1.00 82.06 276 LYS A CA 1
ATOM 2301 C C . LYS A 1 276 ? -0.031 2.326 14.167 1.00 82.06 276 LYS A C 1
ATOM 2303 O O . LYS A 1 276 ? -0.886 3.008 13.611 1.00 82.06 276 LYS A O 1
ATOM 2308 N N . TYR A 1 277 ? -0.323 1.478 15.152 1.00 83.31 277 TYR A N 1
ATOM 2309 C CA . TYR A 1 277 ? -1.677 1.167 15.633 1.00 83.31 277 TYR A CA 1
ATOM 2310 C C . TYR A 1 277 ? -1.948 1.671 17.056 1.00 83.31 277 TYR A C 1
ATOM 2312 O O . TYR A 1 277 ? -3.098 1.651 17.497 1.00 83.31 277 TYR A O 1
ATOM 2320 N N . THR A 1 278 ? -0.920 2.134 17.772 1.00 78.88 278 THR A N 1
ATOM 2321 C CA . THR A 1 278 ? -0.996 2.560 19.173 1.00 78.88 278 THR A CA 1
ATOM 2322 C C . THR A 1 278 ? -2.105 3.580 19.408 1.00 78.88 278 THR A C 1
ATOM 2324 O O . THR A 1 278 ? -2.950 3.374 20.277 1.00 78.88 278 THR A O 1
ATOM 2327 N N . PHE A 1 279 ? -2.143 4.671 18.634 1.00 75.50 279 PHE A N 1
ATOM 2328 C CA . PHE A 1 279 ? -3.021 5.800 18.958 1.00 75.50 279 PHE A CA 1
ATOM 2329 C C . PHE A 1 279 ? -4.516 5.471 18.898 1.00 75.50 279 PHE A C 1
ATOM 2331 O O . PHE A 1 279 ? -5.213 5.766 19.865 1.00 75.50 279 PHE A O 1
ATOM 2338 N N . PRO A 1 280 ? -5.058 4.845 17.841 1.00 79.62 280 PRO A N 1
ATOM 2339 C CA . PRO A 1 280 ? -6.469 4.480 17.876 1.00 79.62 280 PRO A CA 1
ATOM 2340 C C . PRO A 1 280 ? -6.727 3.374 18.911 1.00 79.62 280 PRO A C 1
ATOM 2342 O O . PRO A 1 280 ? -7.677 3.466 19.684 1.00 79.62 280 PRO A O 1
ATOM 2345 N N . SER A 1 281 ? -5.838 2.379 19.011 1.00 86.50 281 SER A N 1
ATOM 2346 C CA . SER A 1 281 ? -6.045 1.217 19.887 1.00 86.50 281 SER A CA 1
ATOM 2347 C C . SER A 1 281 ? -6.119 1.593 21.367 1.00 86.50 281 SER A C 1
ATOM 2349 O O . SER A 1 281 ? -7.044 1.171 22.054 1.00 86.50 281 SER A O 1
ATOM 2351 N N . VAL A 1 282 ? -5.184 2.410 21.870 1.00 85.94 282 VAL A N 1
ATOM 2352 C CA . VAL A 1 282 ? -5.169 2.801 23.291 1.00 85.94 282 VAL A CA 1
ATOM 2353 C C . VAL A 1 282 ? -6.389 3.649 23.642 1.00 85.94 282 VAL A C 1
ATOM 2355 O O . VAL A 1 282 ? -6.973 3.455 24.705 1.00 85.94 282 VAL A O 1
ATOM 2358 N N . LEU A 1 283 ? -6.816 4.547 22.747 1.00 86.50 283 LEU A N 1
ATOM 2359 C CA . LEU A 1 283 ? -8.019 5.349 22.967 1.00 86.50 283 LEU A CA 1
ATOM 2360 C C . LEU A 1 283 ? -9.255 4.458 23.174 1.00 86.50 283 LEU A C 1
ATOM 2362 O O . LEU A 1 283 ? -10.031 4.686 24.102 1.00 86.50 283 LEU A O 1
ATOM 2366 N N . PHE A 1 284 ? -9.425 3.429 22.342 1.00 89.56 284 PHE A N 1
ATOM 2367 C CA . PHE A 1 284 ? -10.560 2.510 22.458 1.00 89.56 284 PHE A CA 1
ATOM 2368 C C . PHE A 1 284 ? -10.441 1.585 23.662 1.00 89.56 284 PHE A C 1
ATOM 2370 O O . PHE A 1 284 ? -11.446 1.331 24.319 1.00 89.56 284 PHE A O 1
ATOM 2377 N N . LEU A 1 285 ? -9.231 1.140 24.006 1.00 91.00 285 LEU A N 1
ATOM 2378 C CA . LEU A 1 285 ? -9.000 0.368 25.226 1.00 91.00 285 LEU A CA 1
ATOM 2379 C C . LEU A 1 285 ? -9.381 1.179 26.473 1.00 91.00 285 LEU A C 1
ATOM 2381 O O . LEU A 1 285 ? -10.156 0.690 27.286 1.00 91.00 285 LEU A O 1
ATOM 2385 N N . TYR A 1 286 ? -8.957 2.439 26.590 1.00 89.88 286 TYR A N 1
ATOM 2386 C CA . TYR A 1 286 ? -9.337 3.303 27.716 1.00 89.88 286 TYR A CA 1
ATOM 2387 C C . TYR A 1 286 ? -10.837 3.594 27.799 1.00 89.88 286 TYR A C 1
ATOM 2389 O O . TYR A 1 286 ? -11.419 3.641 28.888 1.00 89.88 286 TYR A O 1
ATOM 2397 N N . HIS A 1 287 ? -11.494 3.764 26.654 1.00 91.75 287 HIS A N 1
ATOM 2398 C CA . HIS A 1 287 ? -12.949 3.861 26.634 1.00 91.75 287 HIS A CA 1
ATOM 2399 C C . HIS A 1 287 ? -13.599 2.560 27.116 1.00 91.75 287 HIS A C 1
ATOM 2401 O O . HIS A 1 287 ? -14.466 2.611 27.987 1.00 91.75 287 HIS A O 1
ATOM 2407 N N . MET A 1 288 ? -13.127 1.399 26.652 1.00 93.12 288 MET A N 1
ATOM 2408 C CA . MET A 1 288 ? -13.617 0.096 27.109 1.00 93.12 288 MET A CA 1
ATOM 2409 C C . MET A 1 288 ? -13.425 -0.108 28.616 1.00 93.12 288 MET A C 1
ATOM 2411 O O . MET A 1 288 ? -14.355 -0.578 29.261 1.00 93.12 288 MET A O 1
ATOM 2415 N N . GLU A 1 289 ? -12.307 0.307 29.220 1.00 91.88 289 GLU A N 1
ATOM 2416 C CA . GLU A 1 289 ? -12.126 0.258 30.688 1.00 91.88 289 GLU A CA 1
ATOM 2417 C C . GLU A 1 289 ? -13.205 1.028 31.460 1.00 91.88 289 GLU A C 1
ATOM 2419 O O . GLU A 1 289 ? -13.501 0.731 32.612 1.00 91.88 289 GLU A O 1
ATOM 2424 N N . THR A 1 290 ? -13.794 2.047 30.838 1.00 90.31 290 THR A N 1
ATOM 2425 C CA . THR A 1 290 ? -14.802 2.899 31.477 1.00 90.31 290 THR A CA 1
ATOM 2426 C C . THR A 1 290 ? -16.172 2.246 31.510 1.00 90.31 290 THR A C 1
ATOM 2428 O O . THR A 1 290 ? -16.935 2.446 32.456 1.00 90.31 290 THR A O 1
ATOM 2431 N N . ILE A 1 291 ? -16.490 1.494 30.460 1.00 92.00 291 ILE A N 1
ATOM 2432 C CA . ILE A 1 291 ? -17.799 0.868 30.256 1.00 92.00 291 ILE A CA 1
ATOM 2433 C C . ILE A 1 291 ? -17.802 -0.627 30.605 1.00 92.00 291 ILE A C 1
ATOM 2435 O O . ILE A 1 291 ? -18.859 -1.253 30.609 1.00 92.00 291 ILE A O 1
ATOM 2439 N N . THR A 1 292 ? -16.638 -1.197 30.919 1.00 89.56 292 THR A N 1
ATOM 2440 C CA . THR A 1 292 ? -16.450 -2.605 31.293 1.00 89.56 292 THR A CA 1
ATOM 2441 C C . THR A 1 292 ? -15.626 -2.730 32.583 1.00 89.56 292 THR A C 1
ATOM 2443 O O . THR A 1 292 ? -15.325 -1.739 33.239 1.00 89.56 292 THR A O 1
ATOM 2446 N N . ASN A 1 293 ? -15.253 -3.961 32.952 1.00 85.19 293 ASN A N 1
ATOM 2447 C CA . ASN A 1 293 ? -14.343 -4.241 34.070 1.00 85.19 293 ASN A CA 1
ATOM 2448 C C . ASN A 1 293 ? -12.901 -4.530 33.612 1.00 85.19 293 ASN A C 1
ATOM 2450 O O . ASN A 1 293 ? -12.094 -5.019 34.405 1.00 85.19 293 ASN A O 1
ATOM 2454 N N . TYR A 1 294 ? -12.582 -4.307 32.336 1.00 88.00 294 TYR A N 1
ATOM 2455 C CA . TYR A 1 294 ? -11.238 -4.536 31.815 1.00 88.00 294 TYR A CA 1
ATOM 2456 C C . TYR A 1 294 ? -10.253 -3.488 32.341 1.00 88.00 294 TYR A C 1
ATOM 2458 O O . TYR A 1 294 ? -10.639 -2.366 32.663 1.00 88.00 294 TYR A O 1
ATOM 2466 N N . GLN A 1 295 ? -8.977 -3.866 32.448 1.00 84.56 295 GLN A N 1
ATOM 2467 C CA . GLN A 1 295 ? -7.905 -2.985 32.914 1.00 84.56 295 GLN A CA 1
ATOM 2468 C C . GLN A 1 295 ? -6.612 -3.269 32.155 1.00 84.56 295 GLN A C 1
ATOM 2470 O O . GLN A 1 295 ? -6.170 -4.418 32.062 1.00 84.56 295 GLN A O 1
ATOM 2475 N N . LEU A 1 296 ? -5.983 -2.219 31.636 1.00 78.00 296 LEU A N 1
ATOM 2476 C CA . LEU A 1 296 ? -4.646 -2.273 31.078 1.00 78.00 296 LEU A CA 1
ATOM 2477 C C . LEU A 1 296 ? -3.605 -2.342 32.205 1.00 78.00 296 LEU A C 1
ATOM 2479 O O . LEU A 1 296 ? -3.728 -1.646 33.212 1.00 78.00 296 LEU A O 1
ATOM 2483 N N . PRO A 1 297 ? -2.517 -3.117 32.036 1.00 67.94 297 PRO A N 1
ATOM 2484 C CA . PRO A 1 297 ? -1.486 -3.262 33.067 1.00 67.94 297 PRO A CA 1
ATOM 2485 C C . PRO A 1 297 ? -0.758 -1.958 33.433 1.00 67.94 297 PRO A C 1
ATOM 2487 O O . PRO A 1 297 ? -0.143 -1.878 34.496 1.00 67.94 297 PRO A O 1
ATOM 2490 N N . LYS A 1 298 ? -0.746 -0.965 32.531 1.00 66.56 298 LYS A N 1
ATOM 2491 C CA . LYS A 1 298 ? -0.084 0.335 32.709 1.00 66.56 298 LYS A CA 1
ATOM 2492 C C . LYS A 1 298 ? -0.837 1.428 31.947 1.00 66.56 298 LYS A C 1
ATOM 2494 O O . LYS A 1 298 ? -1.134 1.242 30.772 1.00 66.56 298 LYS A O 1
ATOM 2499 N N . HIS A 1 299 ? -1.023 2.585 32.586 1.00 65.00 299 HIS A N 1
ATOM 2500 C CA . HIS A 1 299 ? -1.641 3.783 31.992 1.00 65.00 299 HIS A CA 1
ATOM 2501 C C . HIS A 1 299 ? -0.617 4.848 31.546 1.00 65.00 299 HIS A C 1
ATOM 2503 O O . HIS A 1 299 ? -0.952 6.023 31.401 1.00 65.00 299 HIS A O 1
ATOM 2509 N N . ASP A 1 300 ? 0.652 4.472 31.349 1.00 59.31 300 ASP A N 1
ATOM 2510 C CA . ASP A 1 300 ? 1.704 5.422 30.967 1.00 59.31 300 ASP A CA 1
ATOM 2511 C C . ASP A 1 300 ? 1.694 5.692 29.455 1.00 59.31 300 ASP A C 1
ATOM 2513 O O . ASP A 1 300 ? 2.450 5.114 28.675 1.00 59.31 300 ASP A O 1
ATOM 2517 N N . THR A 1 301 ? 0.792 6.579 29.035 1.00 59.12 301 THR A N 1
ATOM 2518 C CA . THR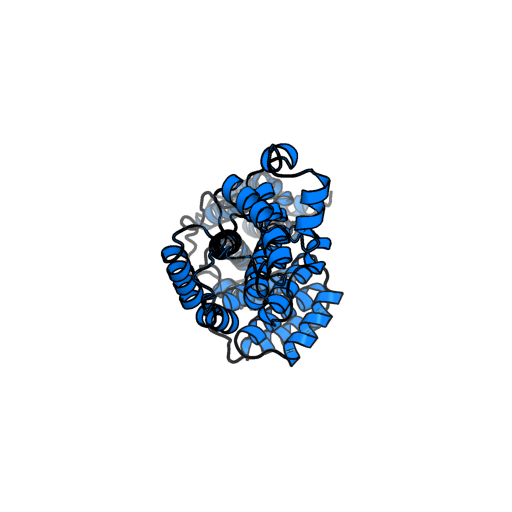 A 1 301 ? 0.704 7.076 27.652 1.00 59.12 301 THR A CA 1
ATOM 2519 C C . THR A 1 301 ? 1.562 8.305 27.393 1.00 59.12 301 THR A C 1
ATOM 2521 O O . THR A 1 301 ? 1.595 8.806 26.270 1.00 59.12 301 THR A O 1
ATOM 2524 N N . THR A 1 302 ? 2.271 8.815 28.400 1.00 54.84 302 THR A N 1
ATOM 2525 C CA . THR A 1 302 ? 3.086 10.033 28.281 1.00 54.84 302 THR A CA 1
ATOM 2526 C C . THR A 1 302 ? 4.214 9.867 27.265 1.00 54.84 302 THR A C 1
ATOM 2528 O O . THR A 1 302 ? 4.530 10.802 26.536 1.00 54.84 302 THR A O 1
ATOM 2531 N N . HIS A 1 303 ? 4.757 8.654 27.147 1.00 56.81 303 HIS A N 1
ATOM 2532 C CA . HIS A 1 303 ? 5.731 8.286 26.115 1.00 56.81 303 HIS A CA 1
ATOM 2533 C C . HIS A 1 303 ? 5.108 8.003 24.744 1.00 56.81 303 HIS A C 1
ATOM 2535 O O . HIS A 1 303 ? 5.828 7.904 23.754 1.00 56.81 303 HIS A O 1
ATOM 2541 N N . MET A 1 304 ? 3.785 7.845 24.683 1.00 57.44 304 MET A N 1
ATOM 2542 C CA . MET A 1 304 ? 3.079 7.472 23.463 1.00 57.44 304 MET A CA 1
ATOM 2543 C C . MET A 1 304 ? 2.674 8.689 22.637 1.00 57.44 304 MET A C 1
ATOM 2545 O O . MET A 1 304 ? 2.524 8.539 21.439 1.00 57.44 304 MET A O 1
ATOM 2549 N N . ILE A 1 305 ? 2.545 9.890 23.214 1.00 60.78 305 ILE A N 1
ATOM 2550 C CA . ILE A 1 305 ? 2.224 11.119 22.469 1.00 60.78 305 ILE A CA 1
ATOM 2551 C C . ILE A 1 305 ? 3.485 11.654 21.779 1.00 60.78 305 ILE A C 1
ATOM 2553 O O . ILE A 1 305 ? 4.356 12.226 22.430 1.00 60.78 305 ILE A O 1
ATOM 2557 N N . ASN A 1 306 ? 3.566 11.515 20.454 1.00 62.69 306 ASN A N 1
ATOM 2558 C CA . ASN A 1 306 ? 4.624 12.132 19.651 1.00 62.69 306 ASN A CA 1
ATOM 2559 C C . ASN A 1 306 ? 4.119 13.410 18.951 1.00 62.69 306 ASN A C 1
ATOM 2561 O O . ASN A 1 306 ? 2.916 13.673 18.860 1.00 62.69 306 ASN A O 1
ATOM 2565 N N . GLU A 1 307 ? 5.036 14.236 18.442 1.00 60.00 307 GLU A N 1
ATOM 2566 C CA . GLU A 1 307 ? 4.678 15.473 17.726 1.00 60.00 307 GLU A CA 1
ATOM 2567 C C . GLU A 1 307 ? 3.821 15.209 16.474 1.00 60.00 307 GLU A C 1
ATOM 2569 O O . GLU A 1 307 ? 3.000 16.052 16.103 1.00 60.00 307 GLU A O 1
ATOM 2574 N N . ASN A 1 308 ? 3.955 14.011 15.897 1.00 63.19 308 ASN A N 1
ATOM 2575 C CA . ASN A 1 308 ? 3.250 13.551 14.700 1.00 63.19 308 ASN A CA 1
ATOM 2576 C C . ASN A 1 308 ? 1.803 13.108 14.968 1.00 63.19 308 ASN A C 1
ATOM 2578 O O . ASN A 1 308 ? 1.059 12.853 14.024 1.00 63.19 308 ASN A O 1
ATOM 2582 N N . THR A 1 309 ? 1.374 13.019 16.230 1.00 68.56 309 THR A N 1
ATOM 2583 C CA . THR A 1 309 ? 0.002 12.625 16.558 1.00 68.56 309 THR A CA 1
ATOM 2584 C C . THR A 1 309 ? -0.963 13.731 16.143 1.00 68.56 309 THR A C 1
ATOM 2586 O O . THR A 1 309 ? -0.785 14.904 16.506 1.00 68.56 309 THR A O 1
ATOM 2589 N N . GLU A 1 310 ? -2.037 13.385 15.431 1.00 77.50 310 GLU A N 1
ATOM 2590 C CA . GLU A 1 310 ? -3.041 14.384 15.073 1.00 77.50 310 GLU A CA 1
ATOM 2591 C C . GLU A 1 310 ? -3.594 15.063 16.330 1.00 77.50 310 GLU A C 1
ATOM 2593 O O . GLU A 1 310 ? -3.803 14.451 17.385 1.00 77.50 310 GLU A O 1
ATOM 2598 N N . LYS A 1 311 ? -3.819 16.375 16.227 1.00 83.38 311 LYS A N 1
ATOM 2599 C CA . LYS A 1 311 ? -4.284 17.200 17.347 1.00 83.38 311 LYS A CA 1
ATOM 2600 C C . LYS A 1 311 ? -5.546 16.624 18.000 1.00 83.38 311 LYS A C 1
ATOM 2602 O O . LYS A 1 311 ? -5.651 16.663 19.222 1.00 83.38 311 LYS A O 1
ATOM 2607 N N . ALA A 1 312 ? -6.461 16.078 17.198 1.00 84.38 312 ALA A N 1
ATOM 2608 C CA . ALA A 1 312 ? -7.718 15.520 17.674 1.00 84.38 312 ALA A CA 1
ATOM 2609 C C . ALA A 1 312 ? -7.489 14.394 18.695 1.00 84.38 312 ALA A C 1
ATOM 2611 O O . ALA A 1 312 ? -7.947 14.506 19.830 1.00 84.38 312 ALA A O 1
ATOM 2612 N N . TYR A 1 313 ? -6.699 13.374 18.347 1.00 83.62 313 TYR A N 1
ATOM 2613 C CA . TYR A 1 313 ? -6.396 12.260 19.252 1.00 83.62 313 TYR A CA 1
ATOM 2614 C C . TYR A 1 313 ? -5.632 12.710 20.501 1.00 83.62 313 TYR A C 1
ATOM 2616 O O . TYR A 1 313 ? -5.948 12.253 21.597 1.00 83.62 313 TYR A O 1
ATOM 2624 N N . ARG A 1 314 ? -4.695 13.667 20.385 1.00 85.06 314 ARG A N 1
ATOM 2625 C CA . ARG A 1 314 ? -3.964 14.207 21.552 1.00 85.06 314 ARG A CA 1
ATOM 2626 C C . ARG A 1 314 ? -4.887 14.785 22.623 1.00 85.06 314 ARG A C 1
ATOM 2628 O O . ARG A 1 314 ? -4.631 14.593 23.808 1.00 85.06 314 ARG A O 1
ATOM 2635 N N . VAL A 1 315 ? -5.964 15.459 22.223 1.00 89.69 315 VAL A N 1
ATOM 2636 C CA . VAL A 1 315 ? -6.953 16.014 23.161 1.00 89.69 315 VAL A CA 1
ATOM 2637 C C . VAL A 1 315 ? -7.689 14.896 23.904 1.00 89.69 315 VAL A C 1
ATOM 2639 O O . VAL A 1 315 ? -7.825 14.958 25.122 1.00 89.69 315 VAL A O 1
ATOM 2642 N N . PHE A 1 316 ? -8.111 13.834 23.214 1.00 89.56 316 PHE A N 1
ATOM 2643 C CA . PHE A 1 316 ? -8.732 12.680 23.875 1.00 89.56 316 PHE A CA 1
ATOM 2644 C C . PHE A 1 316 ? -7.766 11.960 24.824 1.00 89.56 316 PHE A C 1
ATOM 2646 O O . PHE A 1 316 ? -8.147 11.591 25.932 1.00 89.56 316 PHE A O 1
ATOM 2653 N N . PHE A 1 317 ? -6.498 11.820 24.448 1.00 86.19 317 PHE A N 1
ATOM 2654 C CA . PHE A 1 317 ? -5.491 11.246 25.339 1.00 86.19 317 PHE A CA 1
ATOM 2655 C C . PHE A 1 317 ? -5.231 12.096 26.573 1.00 86.19 317 PHE A C 1
ATOM 2657 O O . PHE A 1 317 ? -5.110 11.561 27.673 1.00 86.19 317 PHE A O 1
ATOM 2664 N N . GLN A 1 318 ? -5.192 13.418 26.417 1.00 88.81 318 GLN A N 1
ATOM 2665 C CA . GLN A 1 318 ? -5.043 14.321 27.548 1.00 88.81 318 GLN A CA 1
ATOM 2666 C C . GLN A 1 318 ? -6.205 14.176 28.539 1.00 88.81 318 GLN A C 1
ATOM 2668 O O . GLN A 1 318 ? -5.967 14.199 29.745 1.00 88.81 318 GLN A O 1
ATOM 2673 N N . TYR A 1 319 ? -7.433 13.959 28.057 1.00 92.50 319 TYR A N 1
ATOM 2674 C CA . TYR A 1 319 ? -8.569 13.641 28.924 1.00 92.50 319 TYR A CA 1
ATOM 2675 C C . TYR A 1 319 ? -8.313 12.380 29.767 1.00 92.50 319 TYR A C 1
ATOM 2677 O O . TYR A 1 319 ? -8.445 12.425 30.990 1.00 92.50 319 TYR A O 1
ATOM 2685 N N . TYR A 1 320 ? -7.892 11.277 29.144 1.00 90.44 320 TYR A N 1
ATOM 2686 C CA . TYR A 1 320 ? -7.599 10.040 29.874 1.00 90.44 320 TYR A CA 1
ATOM 2687 C C . TYR A 1 320 ? -6.423 10.200 30.840 1.00 90.44 320 TYR A C 1
ATOM 2689 O O . TYR A 1 320 ? -6.494 9.743 31.977 1.00 90.44 320 TYR A O 1
ATOM 2697 N N . ASN A 1 321 ? -5.389 10.947 30.457 1.00 88.19 321 ASN A N 1
ATOM 2698 C CA . ASN A 1 321 ? -4.289 11.292 31.353 1.00 88.19 321 ASN A CA 1
ATOM 2699 C C . ASN A 1 321 ? -4.785 12.072 32.588 1.00 88.19 321 ASN A C 1
ATOM 2701 O O . ASN A 1 321 ? -4.392 11.785 33.716 1.00 88.19 321 ASN A O 1
ATOM 2705 N N . MET A 1 322 ? -5.699 13.032 32.410 1.00 91.75 322 MET A N 1
ATOM 2706 C CA . MET A 1 322 ? -6.338 13.728 33.533 1.00 91.75 322 MET A CA 1
ATOM 2707 C C . MET A 1 322 ? -7.151 12.761 34.407 1.00 91.75 322 MET A C 1
ATOM 2709 O O . MET A 1 322 ? -7.075 12.834 35.633 1.00 91.75 322 MET A O 1
ATOM 2713 N N . LYS A 1 323 ? -7.903 11.841 33.790 1.00 91.75 323 LYS A N 1
ATOM 2714 C CA . LYS A 1 323 ? -8.729 10.844 34.485 1.00 91.75 323 LYS A CA 1
ATOM 2715 C C . LYS A 1 323 ? -7.886 9.920 35.367 1.00 91.75 323 LYS A C 1
ATOM 2717 O O . LYS A 1 323 ? -8.194 9.776 36.549 1.00 91.75 323 LYS A O 1
ATOM 2722 N N . TYR A 1 324 ? -6.808 9.350 34.829 1.00 88.69 324 TYR A N 1
ATOM 2723 C CA . TYR A 1 324 ? -5.926 8.442 35.571 1.00 88.69 324 TYR A CA 1
ATOM 2724 C C . TYR A 1 324 ? -5.046 9.160 36.604 1.00 88.69 324 TYR A C 1
ATOM 2726 O O . TYR A 1 324 ? -4.672 8.555 37.601 1.00 88.69 324 TYR A O 1
ATOM 2734 N N . ASN A 1 325 ? -4.798 10.464 36.441 1.00 89.50 325 ASN A N 1
ATOM 2735 C CA . ASN A 1 325 ? -4.187 11.306 37.479 1.00 89.50 325 ASN A CA 1
ATOM 2736 C C . ASN A 1 325 ? -5.194 11.833 38.517 1.00 89.50 325 ASN A C 1
ATOM 2738 O O . ASN A 1 325 ? -4.874 12.744 39.281 1.00 89.50 325 ASN A O 1
ATOM 2742 N N . HIS A 1 326 ? -6.414 11.289 38.546 1.00 90.81 326 HIS A N 1
ATOM 2743 C CA . HIS A 1 326 ? -7.457 11.628 39.516 1.00 90.81 326 HIS A CA 1
ATOM 2744 C C . HIS A 1 326 ? -7.799 13.126 39.574 1.00 90.81 326 HIS A C 1
ATOM 2746 O O . HIS A 1 326 ? -8.133 13.668 40.631 1.00 90.81 326 HIS A O 1
ATOM 2752 N N . VAL A 1 327 ? -7.741 13.809 38.428 1.00 94.44 327 VAL A N 1
ATOM 2753 C CA . VAL A 1 327 ? -8.222 15.189 38.304 1.00 94.44 327 VAL A CA 1
ATOM 2754 C C . VAL A 1 327 ? -9.715 15.243 38.684 1.00 94.44 327 VAL A C 1
ATOM 2756 O O . VAL A 1 327 ? -10.461 14.323 38.340 1.00 94.44 327 VAL A O 1
ATOM 2759 N N . PRO A 1 328 ? -10.194 16.302 39.372 1.00 96.25 328 PRO A N 1
ATOM 2760 C CA . PRO A 1 328 ? -11.582 16.373 39.823 1.00 96.25 328 PRO A CA 1
ATOM 2761 C C . PRO A 1 328 ? -12.601 16.180 38.695 1.00 96.25 328 PRO A C 1
ATOM 2763 O O . PRO A 1 328 ? -12.442 16.732 37.603 1.00 96.25 328 PRO A O 1
ATOM 2766 N N . PHE A 1 329 ? -13.703 15.483 38.990 1.00 95.31 329 PHE A N 1
ATOM 2767 C CA . PHE A 1 329 ? -14.771 15.202 38.022 1.00 95.31 329 PHE A CA 1
ATOM 2768 C C . PHE A 1 329 ? -15.293 16.449 37.300 1.00 95.31 329 PHE A C 1
ATOM 2770 O O . PHE A 1 329 ? -15.546 16.394 36.104 1.00 95.31 329 PHE A O 1
ATOM 2777 N N . SER A 1 330 ? -15.396 17.591 37.984 1.00 93.44 330 SER A N 1
ATOM 2778 C CA . SER A 1 330 ? -15.822 18.855 37.366 1.00 93.44 330 SER A CA 1
ATOM 2779 C C . SER A 1 330 ? -14.859 19.342 36.277 1.00 93.44 330 SER A C 1
ATOM 2781 O O . SER A 1 330 ? -15.294 19.870 35.253 1.00 93.44 330 SER A O 1
ATOM 2783 N N . ALA A 1 331 ? -13.552 19.149 36.465 1.00 95.00 331 ALA A N 1
ATOM 2784 C CA . ALA A 1 331 ? -12.538 19.497 35.478 1.00 95.00 331 ALA A CA 1
ATOM 2785 C C . ALA A 1 331 ? -12.538 18.507 34.303 1.00 95.00 331 ALA A C 1
ATOM 2787 O O . ALA A 1 331 ? -12.486 18.951 33.157 1.00 95.00 331 ALA A O 1
ATOM 2788 N N . LEU A 1 332 ? -12.691 17.204 34.567 1.00 95.69 332 LEU A N 1
ATOM 2789 C CA . LEU A 1 332 ? -12.872 16.178 33.529 1.00 95.69 332 LEU A CA 1
ATOM 2790 C C . LEU A 1 332 ? -14.102 16.468 32.658 1.00 95.69 332 LEU A C 1
ATOM 2792 O O . LEU A 1 332 ? -14.019 16.511 31.432 1.00 95.69 332 LEU A O 1
ATOM 2796 N N . GLU A 1 333 ? -15.234 16.757 33.296 1.00 94.75 333 GLU A N 1
ATOM 2797 C CA . GLU A 1 333 ? -16.502 17.046 32.631 1.00 94.75 333 GLU A CA 1
ATOM 2798 C C . GLU A 1 333 ? -16.447 18.350 31.814 1.00 94.75 333 GLU A C 1
ATOM 2800 O O . GLU A 1 333 ? -17.074 18.469 30.762 1.00 94.75 333 GLU A O 1
ATOM 2805 N N . ASN A 1 334 ? -15.712 19.365 32.283 1.00 94.25 334 ASN A N 1
ATOM 2806 C CA . ASN A 1 334 ? -15.463 20.592 31.518 1.00 94.25 334 ASN A CA 1
ATOM 2807 C C . ASN A 1 334 ? -14.555 20.337 30.312 1.00 94.25 334 ASN A C 1
ATOM 2809 O O . ASN A 1 334 ? -14.817 20.871 29.235 1.00 94.25 334 ASN A O 1
ATOM 2813 N N . TYR A 1 335 ? -13.524 19.509 30.477 1.00 96.38 335 TYR A N 1
ATOM 2814 C CA . TYR A 1 335 ? -12.587 19.185 29.408 1.00 96.38 335 TYR A CA 1
ATOM 2815 C C . TYR A 1 335 ? -13.265 18.396 28.279 1.00 96.38 335 TYR A C 1
ATOM 2817 O O . TYR A 1 335 ? -13.150 18.777 27.115 1.00 96.38 335 TYR A O 1
ATOM 2825 N N . LEU A 1 336 ? -14.072 17.379 28.611 1.00 94.81 336 LEU A N 1
ATOM 2826 C CA . LEU A 1 336 ? -14.899 16.660 27.632 1.00 94.81 336 LEU A CA 1
ATOM 2827 C C . LEU A 1 336 ? -15.822 17.606 26.858 1.00 94.81 336 LEU A C 1
ATOM 2829 O O . LEU A 1 336 ? -15.940 17.520 25.634 1.00 94.81 336 LEU A O 1
ATOM 2833 N N . TRP A 1 337 ? -16.483 18.514 27.581 1.00 93.88 337 TRP A N 1
ATOM 2834 C CA . TRP A 1 337 ? -17.503 19.392 27.016 1.00 93.88 337 TRP A CA 1
ATOM 2835 C C . TRP A 1 337 ? -16.942 20.473 26.091 1.00 93.88 337 TRP A C 1
ATOM 2837 O O . TRP A 1 337 ? -17.582 20.797 25.088 1.00 93.88 337 TRP A O 1
ATOM 2847 N N . ASN A 1 338 ? -15.780 21.031 26.431 1.00 92.88 338 ASN A N 1
ATOM 2848 C CA . ASN A 1 338 ? -15.186 22.157 25.713 1.00 92.88 338 ASN A CA 1
ATOM 2849 C C . ASN A 1 338 ? -14.129 21.698 24.704 1.00 92.88 338 ASN A C 1
ATOM 2851 O O . ASN A 1 338 ? -14.210 22.058 23.532 1.00 92.88 338 ASN A O 1
ATOM 2855 N N . GLU A 1 339 ? -13.175 20.874 25.140 1.00 94.94 339 GLU A N 1
ATOM 2856 C CA . GLU A 1 339 ? -11.996 20.518 24.349 1.00 94.94 339 GLU A CA 1
ATOM 2857 C C . GLU A 1 339 ? -12.274 19.297 23.464 1.00 94.94 339 GLU A C 1
ATOM 2859 O O . GLU A 1 339 ? -12.215 19.395 22.237 1.00 94.94 339 GLU A O 1
ATOM 2864 N N . CYS A 1 340 ? -12.660 18.153 24.048 1.00 92.75 340 CYS A N 1
ATOM 2865 C CA . CYS A 1 340 ? -12.897 16.922 23.276 1.00 92.75 340 CYS A CA 1
ATOM 2866 C C . CYS A 1 340 ? -14.054 17.085 22.284 1.00 92.75 340 CYS A C 1
ATOM 2868 O O . CYS A 1 340 ? -13.959 16.668 21.129 1.00 92.75 340 CYS A O 1
ATOM 2870 N N . ARG A 1 341 ? -15.141 17.748 22.697 1.00 92.44 341 ARG A N 1
ATOM 2871 C CA . ARG A 1 341 ? -16.292 18.006 21.823 1.00 92.44 341 ARG A CA 1
ATOM 2872 C C . ARG A 1 341 ? -15.927 18.837 20.590 1.00 92.44 341 ARG A C 1
ATOM 2874 O O . ARG A 1 341 ? -16.451 18.563 19.511 1.00 92.44 341 ARG A O 1
ATOM 2881 N N . ALA A 1 342 ? -15.040 19.824 20.729 1.00 92.12 342 ALA A N 1
ATOM 2882 C CA . ALA A 1 342 ? -14.564 20.624 19.600 1.00 92.12 342 ALA A CA 1
ATOM 2883 C C . ALA A 1 342 ? -13.742 19.793 18.603 1.00 92.12 342 ALA A C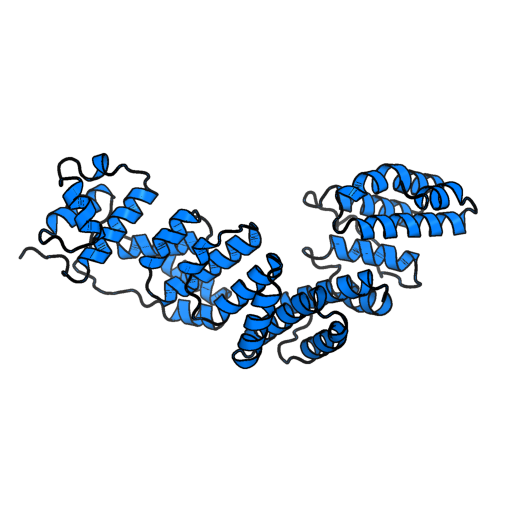 1
ATOM 2885 O O . ALA A 1 342 ? -13.648 20.159 17.432 1.00 92.12 342 ALA A O 1
ATOM 2886 N N . MET A 1 343 ? -13.177 18.666 19.049 1.00 92.88 343 MET A N 1
ATOM 2887 C CA . MET A 1 343 ? -12.382 17.770 18.213 1.00 92.88 343 MET A CA 1
ATOM 2888 C C . MET A 1 343 ? -13.210 16.733 17.440 1.00 92.88 343 MET A C 1
ATOM 2890 O O . MET A 1 343 ? -12.667 16.124 16.525 1.00 92.88 343 MET A O 1
ATOM 2894 N N . ILE A 1 344 ? -14.508 16.553 17.733 1.00 89.12 344 ILE A N 1
ATOM 2895 C CA . ILE A 1 344 ? -15.368 15.550 17.064 1.00 89.12 344 ILE A CA 1
ATOM 2896 C C . ILE A 1 344 ? -15.264 15.588 15.527 1.00 89.12 344 ILE A C 1
ATOM 2898 O O . ILE A 1 344 ? -15.121 14.516 14.944 1.00 89.12 344 ILE A O 1
ATOM 2902 N N . PRO A 1 345 ? -15.308 16.754 14.841 1.00 85.88 345 PRO A N 1
ATOM 2903 C CA . PRO A 1 345 ? -15.232 16.792 13.377 1.00 85.88 345 PRO A CA 1
ATOM 2904 C C . PRO A 1 345 ? -13.913 16.263 12.799 1.00 85.88 345 PRO A C 1
ATOM 2906 O O . PRO A 1 345 ? -13.863 15.935 11.617 1.00 85.88 345 PRO A O 1
ATOM 2909 N N . PHE A 1 346 ? -12.868 16.199 13.627 1.00 83.38 346 PHE A N 1
ATOM 2910 C CA . PHE A 1 346 ? -11.497 15.857 13.258 1.00 83.38 346 PHE A CA 1
ATOM 2911 C C . PHE A 1 346 ? -11.095 14.438 13.683 1.00 83.38 346 PHE A C 1
ATOM 2913 O O . PHE A 1 346 ? -9.943 14.065 13.503 1.00 83.38 346 PHE A O 1
ATOM 2920 N N . VAL A 1 347 ? -12.010 13.655 14.264 1.00 78.94 347 VAL A N 1
ATOM 2921 C CA . VAL A 1 347 ? -11.792 12.231 14.554 1.00 78.94 347 VAL A CA 1
ATOM 2922 C C . VAL A 1 347 ? -12.563 11.406 13.536 1.00 78.94 347 VAL A C 1
ATOM 2924 O O . VAL A 1 347 ? -13.751 11.651 13.313 1.00 78.94 347 VAL A O 1
ATOM 2927 N N . TYR A 1 348 ? -11.906 10.411 12.943 1.00 65.62 348 TYR A N 1
ATOM 2928 C CA . TYR A 1 348 ? -12.550 9.482 12.025 1.00 65.62 348 TYR A CA 1
ATOM 2929 C C . TYR A 1 348 ? -12.602 8.062 12.614 1.00 65.62 348 TYR A C 1
ATOM 2931 O O . TYR A 1 348 ? -11.564 7.543 13.019 1.00 65.62 348 TYR A O 1
ATOM 2939 N N . PRO A 1 349 ? -13.776 7.408 12.617 1.00 71.12 349 PRO A N 1
ATOM 2940 C CA . PRO A 1 349 ? -15.089 7.958 12.280 1.00 71.12 349 PRO A CA 1
ATOM 2941 C C . PRO A 1 349 ? -15.676 8.805 13.435 1.00 71.12 349 PRO A C 1
ATOM 2943 O O . PRO A 1 349 ? -15.518 8.502 14.619 1.00 71.12 349 PRO A O 1
ATOM 2946 N N . GLN A 1 350 ? -16.383 9.893 13.097 1.00 80.62 350 GLN A N 1
ATOM 2947 C CA . GLN A 1 350 ? -16.848 10.903 14.072 1.00 80.62 350 GLN A CA 1
ATOM 2948 C C . GLN A 1 350 ? -17.841 10.360 15.112 1.00 80.62 350 GLN A C 1
ATOM 2950 O O . GLN A 1 350 ? -17.986 10.915 16.204 1.00 80.62 350 GLN A O 1
ATOM 2955 N N . ASN A 1 351 ? -18.584 9.310 14.759 1.00 81.88 351 ASN A N 1
ATOM 2956 C CA . ASN A 1 351 ? -19.528 8.647 15.656 1.00 81.88 351 ASN A CA 1
ATOM 2957 C C . ASN A 1 351 ? -18.817 8.047 16.873 1.00 81.88 351 ASN A C 1
ATOM 2959 O O . ASN A 1 351 ? -19.338 8.175 17.975 1.00 81.88 351 ASN A O 1
ATOM 2963 N N . ILE A 1 352 ? -17.616 7.491 16.701 1.00 81.06 352 ILE A N 1
ATOM 2964 C CA . ILE A 1 352 ? -16.848 6.912 17.804 1.00 81.06 352 ILE A CA 1
ATOM 2965 C C . ILE A 1 352 ? -16.465 7.990 18.822 1.00 81.06 352 ILE A C 1
ATOM 2967 O O . ILE A 1 352 ? -16.698 7.817 20.014 1.00 81.06 352 ILE A O 1
ATOM 2971 N N . ALA A 1 353 ? -15.990 9.154 18.368 1.00 86.88 353 ALA A N 1
ATOM 2972 C CA . ALA A 1 353 ? -15.684 10.274 19.262 1.00 86.88 353 ALA A CA 1
ATOM 2973 C C . ALA A 1 353 ? -16.906 10.733 20.077 1.00 86.88 353 ALA A C 1
ATOM 2975 O O . ALA A 1 353 ? -16.785 11.069 21.256 1.00 86.88 353 ALA A O 1
ATOM 2976 N N . LYS A 1 354 ? -18.098 10.729 19.464 1.00 89.56 354 LYS A N 1
ATOM 2977 C CA . LYS A 1 354 ? -19.353 11.038 20.166 1.00 89.56 354 LYS A CA 1
ATOM 2978 C C . LYS A 1 354 ? -19.681 9.984 21.220 1.00 89.56 354 LYS A C 1
ATOM 2980 O O . LYS A 1 354 ? -20.038 10.371 22.328 1.00 89.56 354 LYS A O 1
ATOM 2985 N N . THR A 1 355 ? -19.548 8.701 20.888 1.00 89.75 355 THR A N 1
ATOM 2986 C CA . THR A 1 355 ? -19.781 7.587 21.819 1.00 89.75 355 THR A CA 1
ATOM 2987 C C . THR A 1 355 ? -18.852 7.679 23.026 1.00 89.75 355 THR A C 1
ATOM 2989 O O . THR A 1 355 ? -19.330 7.671 24.155 1.00 89.75 355 THR A O 1
ATOM 2992 N N . ILE A 1 356 ? -17.554 7.908 22.801 1.00 91.56 356 ILE A N 1
ATOM 2993 C CA . ILE A 1 356 ? -16.571 8.073 23.881 1.00 91.56 356 ILE A CA 1
ATOM 2994 C C . ILE A 1 356 ? -16.984 9.211 24.823 1.00 91.56 356 ILE A C 1
ATOM 2996 O O . ILE A 1 356 ? -17.106 9.003 26.026 1.00 91.56 356 ILE A O 1
ATOM 3000 N N . ILE A 1 357 ? -17.261 10.411 24.295 1.00 93.50 357 ILE A N 1
ATOM 3001 C CA . ILE A 1 357 ? -17.654 11.558 25.134 1.00 93.50 357 ILE A CA 1
ATOM 3002 C C . ILE A 1 357 ? -18.951 11.268 25.896 1.00 93.50 357 ILE A C 1
ATOM 3004 O O . ILE A 1 357 ? -19.065 11.616 27.070 1.00 93.50 357 ILE A O 1
ATOM 3008 N N . HIS A 1 358 ? -19.932 10.656 25.234 1.00 93.12 358 HIS A N 1
ATOM 3009 C CA . HIS A 1 358 ? -21.209 10.312 25.846 1.00 93.12 358 HIS A CA 1
ATOM 3010 C C . HIS A 1 358 ? -21.028 9.377 27.046 1.00 93.12 358 HIS A C 1
ATOM 3012 O O . HIS A 1 358 ? -21.543 9.666 28.128 1.00 93.12 358 HIS A O 1
ATOM 3018 N N . ASP A 1 359 ? -20.282 8.291 26.866 1.00 93.75 359 ASP A N 1
ATOM 3019 C CA . ASP A 1 359 ? -20.115 7.262 27.890 1.00 93.75 359 ASP A CA 1
ATOM 3020 C C . ASP A 1 359 ? -19.244 7.752 29.047 1.00 93.75 359 ASP A C 1
ATOM 3022 O O . ASP A 1 359 ? -19.524 7.462 30.208 1.00 93.75 359 ASP A O 1
ATOM 3026 N N . GLU A 1 360 ? -18.243 8.584 28.763 1.00 95.25 360 GLU A N 1
ATOM 3027 C CA . GLU A 1 360 ? -17.439 9.237 29.794 1.00 95.25 360 GLU A CA 1
ATOM 3028 C C . GLU A 1 360 ? -18.261 10.243 30.614 1.00 95.25 360 GLU A C 1
ATOM 3030 O O . GLU A 1 360 ? -18.176 10.262 31.843 1.00 95.25 360 GLU A O 1
ATOM 3035 N N . LEU A 1 361 ? -19.121 11.046 29.973 1.00 94.62 361 LEU A N 1
ATOM 3036 C CA . LEU A 1 361 ? -20.055 11.924 30.690 1.00 94.62 361 LEU A CA 1
ATOM 3037 C C . LEU A 1 361 ? -21.058 11.115 31.522 1.00 94.62 361 LEU A C 1
ATOM 3039 O O . LEU A 1 361 ? -21.401 11.526 32.632 1.00 94.62 361 LEU A O 1
ATOM 3043 N N . PHE A 1 362 ? -21.518 9.969 31.014 1.00 94.00 362 PHE A N 1
ATOM 3044 C CA . PHE A 1 362 ? -22.376 9.058 31.766 1.00 94.00 362 PHE A CA 1
ATOM 3045 C C . PHE A 1 362 ? -21.656 8.514 33.002 1.00 94.00 362 PHE A C 1
ATOM 3047 O O . PHE A 1 362 ? -22.198 8.591 34.107 1.00 94.00 362 PHE A O 1
ATOM 3054 N N . TRP A 1 363 ? -20.416 8.049 32.841 1.00 94.94 363 TRP A N 1
ATOM 3055 C CA . TRP A 1 363 ? -19.570 7.585 33.936 1.00 94.94 363 TRP A CA 1
ATOM 3056 C C . TRP A 1 363 ? -19.396 8.669 35.006 1.00 94.94 363 TRP A C 1
ATOM 3058 O O . TRP A 1 363 ? -19.715 8.417 36.168 1.00 94.94 363 TRP A O 1
ATOM 3068 N N . ILE A 1 364 ? -19.024 9.900 34.629 1.00 94.00 364 ILE A N 1
ATOM 3069 C CA . ILE A 1 364 ? -18.915 11.034 35.566 1.00 94.00 364 ILE A CA 1
ATOM 3070 C C . ILE A 1 364 ? -20.249 11.300 36.279 1.00 94.00 364 ILE A C 1
ATOM 3072 O O . ILE A 1 364 ? -20.273 11.528 37.493 1.00 94.00 364 ILE A O 1
ATOM 3076 N N . SER A 1 365 ? -21.371 11.251 35.555 1.00 92.94 365 SER A N 1
ATOM 3077 C CA . SER A 1 365 ? -22.698 11.486 36.134 1.00 92.94 365 SER A CA 1
ATOM 3078 C C . SER A 1 365 ? -23.088 10.426 37.169 1.00 92.94 365 SER A C 1
ATOM 3080 O O . SER A 1 365 ? -23.730 10.753 38.166 1.00 92.94 365 SER A O 1
ATOM 3082 N N . ASN A 1 366 ? -22.651 9.176 36.988 1.00 92.31 366 ASN A N 1
ATOM 3083 C CA . ASN A 1 366 ? -22.871 8.106 37.961 1.00 92.31 366 ASN A CA 1
ATOM 3084 C C . ASN A 1 366 ? -22.030 8.297 39.230 1.00 92.31 366 ASN A C 1
ATOM 3086 O O . ASN A 1 366 ? -22.484 7.929 40.309 1.00 92.31 366 ASN A O 1
ATOM 3090 N N . GLN A 1 367 ? -20.840 8.899 39.120 1.00 91.75 367 GLN A N 1
ATOM 3091 C CA . GLN A 1 367 ? -19.980 9.193 40.275 1.00 91.75 367 GLN A CA 1
ATOM 3092 C C . GLN A 1 367 ? -20.435 10.436 41.057 1.00 91.75 367 GLN A C 1
ATOM 3094 O O . GLN A 1 367 ? -20.287 10.501 42.274 1.00 91.75 367 GLN A O 1
ATOM 3099 N N . THR A 1 368 ? -20.970 11.445 40.365 1.00 91.81 368 THR A N 1
ATOM 3100 C CA . THR A 1 368 ? -21.277 12.767 40.949 1.00 91.81 368 THR A CA 1
ATOM 3101 C C . THR A 1 368 ? -22.760 12.999 41.235 1.00 91.81 368 THR A C 1
ATOM 3103 O O . THR A 1 368 ? -23.104 13.874 42.027 1.00 91.81 368 THR A O 1
ATOM 3106 N N . GLY A 1 369 ? -23.650 12.259 40.571 1.00 89.56 369 GLY A N 1
ATOM 3107 C CA . GLY A 1 369 ? -25.095 12.484 40.583 1.00 89.56 369 GLY A CA 1
ATOM 3108 C C . GLY A 1 369 ? -25.580 13.633 39.683 1.00 89.56 369 GLY A C 1
ATOM 3109 O O . GLY A 1 369 ? -26.792 13.759 39.487 1.00 89.56 369 GLY A O 1
ATOM 3110 N N . ASP A 1 370 ? -24.691 14.454 39.102 1.00 90.00 370 ASP A N 1
ATOM 3111 C CA . ASP A 1 370 ? -25.081 15.524 38.173 1.00 90.00 370 ASP A CA 1
ATOM 3112 C C . ASP A 1 370 ? -25.213 14.982 36.744 1.00 90.00 370 ASP A C 1
ATOM 3114 O O . ASP A 1 370 ? -24.248 14.559 36.113 1.00 90.00 370 ASP A O 1
ATOM 3118 N N . LYS A 1 371 ? -26.439 15.008 36.212 1.00 88.81 371 LYS A N 1
ATOM 3119 C CA . LYS A 1 371 ? -26.765 14.488 34.876 1.00 88.81 371 LYS A CA 1
ATOM 3120 C C . LYS A 1 371 ? -26.917 15.579 33.814 1.00 88.81 371 LYS A C 1
ATOM 3122 O O . LYS A 1 371 ? -27.303 15.279 32.684 1.00 88.81 371 LYS A O 1
ATOM 3127 N N . LYS A 1 372 ? -26.663 16.854 34.144 1.00 88.12 372 LYS A N 1
ATOM 3128 C CA . LYS A 1 372 ? -26.947 17.990 33.249 1.00 88.12 372 LYS A CA 1
ATOM 3129 C C . LYS A 1 372 ? -26.218 17.882 31.916 1.00 88.12 372 LYS A C 1
ATOM 3131 O O . LYS A 1 372 ? -26.884 17.924 30.881 1.00 88.12 372 LYS A O 1
ATOM 3136 N N . LYS A 1 373 ? -24.885 17.751 31.910 1.00 85.19 373 LYS A N 1
ATOM 3137 C CA . LYS A 1 373 ? -24.125 17.715 30.649 1.00 85.19 373 LYS A CA 1
ATOM 3138 C C . LYS A 1 373 ? -24.341 16.422 29.879 1.00 85.19 373 LYS A C 1
ATOM 3140 O O . LYS A 1 373 ? -24.512 16.489 28.667 1.00 85.19 373 LYS A O 1
ATOM 3145 N N . TYR A 1 374 ? -24.440 15.285 30.570 1.00 88.00 374 TYR A N 1
ATOM 3146 C CA . TYR A 1 374 ? -24.827 14.008 29.965 1.00 88.00 374 TYR A CA 1
ATOM 3147 C C . TYR A 1 374 ? -26.140 14.132 29.165 1.00 88.00 374 TYR A C 1
ATOM 3149 O O . TYR A 1 374 ? -26.175 13.884 27.959 1.00 88.00 374 TYR A O 1
ATOM 3157 N N . TYR A 1 375 ? -27.213 14.632 29.789 1.00 87.31 375 TYR A N 1
ATOM 3158 C CA . TYR A 1 375 ? -28.492 14.815 29.098 1.00 87.31 375 TYR A CA 1
ATOM 3159 C C . TYR A 1 375 ? -28.455 15.898 28.017 1.00 87.31 375 TYR A C 1
ATOM 3161 O O . TYR A 1 375 ? -29.146 15.776 27.006 1.00 87.31 375 TYR A O 1
ATOM 3169 N N . GLN A 1 376 ? -27.672 16.964 28.200 1.00 87.44 376 GLN A N 1
ATOM 3170 C CA . GLN A 1 376 ? -27.506 17.991 27.171 1.00 87.44 376 GLN A CA 1
ATOM 3171 C C . GLN A 1 376 ? -26.737 17.478 25.950 1.00 87.44 376 GLN A C 1
ATOM 3173 O O . GLN A 1 376 ? -27.041 17.915 24.842 1.00 87.44 376 GLN A O 1
ATOM 3178 N N . PHE A 1 377 ? -25.785 16.557 26.123 1.00 85.81 377 PHE A N 1
ATOM 3179 C CA . PHE A 1 377 ? -25.069 15.927 25.013 1.00 85.81 377 PHE A CA 1
ATOM 3180 C C . PHE A 1 377 ? -26.010 15.084 24.138 1.00 85.81 377 PHE A C 1
ATOM 3182 O O . PHE A 1 377 ? -25.900 15.107 22.916 1.00 85.81 377 PHE A O 1
ATOM 3189 N N . ASN A 1 378 ? -26.998 14.428 24.760 1.00 68.25 378 ASN A N 1
ATOM 3190 C CA . ASN A 1 378 ? -28.012 13.609 24.084 1.00 68.25 378 ASN A CA 1
ATOM 3191 C C . ASN A 1 378 ? -29.091 14.398 23.333 1.00 68.25 378 ASN A C 1
ATOM 3193 O O . ASN A 1 378 ? -29.836 13.827 22.531 1.00 68.25 378 ASN A O 1
ATOM 3197 N N . LYS A 1 379 ? -29.195 15.714 23.547 1.00 73.56 379 LYS A N 1
ATOM 3198 C CA . LYS A 1 379 ? -30.102 16.547 22.753 1.00 73.56 379 LYS A CA 1
ATOM 3199 C C . LYS A 1 379 ? -29.497 16.741 21.363 1.00 73.56 379 LYS A C 1
ATOM 3201 O O . LYS A 1 379 ? -28.630 17.594 21.184 1.00 73.56 379 LYS A O 1
ATOM 3206 N N . LYS A 1 380 ? -29.971 15.948 20.389 1.00 44.56 380 LYS A N 1
ATOM 3207 C CA . LYS A 1 380 ? -29.699 16.144 18.954 1.00 44.56 380 LYS A CA 1
ATOM 3208 C C . LYS A 1 380 ? -29.849 17.633 18.609 1.00 44.56 380 LYS A C 1
ATOM 3210 O O . LYS A 1 380 ? -30.919 18.204 18.826 1.00 44.56 380 LYS A O 1
ATOM 3215 N N . LYS A 1 381 ? -28.778 18.241 18.102 1.00 40.94 381 LYS A N 1
ATOM 3216 C CA . LYS A 1 381 ? -28.877 19.387 17.199 1.00 40.94 381 LYS A CA 1
ATOM 3217 C C . LYS A 1 381 ? -28.809 18.863 15.781 1.00 40.94 381 LYS A C 1
ATOM 3219 O O . LYS A 1 381 ? -27.964 17.963 15.560 1.00 40.94 381 LYS A O 1
#

Foldseek 3Di:
DPQADPQVCQLLLLLLLVLLCVVVVHDLCQLCVPQHDSVVSVCSNPHGDRDRSSSQSSQVSSVEGADSPDPDDDDCPQLLVCVLVVVVVSNVVVLVVLVVVLDHHYSNSVLSVVLSCLLVVNDDPVSLLSSLVSDDLSSLQVSLLSSLVVCLVVVDDDPVSVVRRRQPRLSSLLSVLSNCLSVVVLVVSVVSLVVSCVVDDAPSNLSSLLSVLSSCLPPPVVCNVVSLVVNCPHPNPDQPDPSVLSSLLSQLVSCLVVVVLVSVCVRLVSNCVPLVRVQVSVLSVLLSVLVDVDDDPDLPCVVNDDPPDPPLSVLSNVLSVCVVVVPDLVVSLVSLQPPNVVSLVVDPPSVVSLVSSLSSLVSSCVVVVDCVVNVVSVPDD

Secondary structure (DSSP, 8-state):
-PPPPPTTTHHHHHHHHHHHHHHTT--HHHHHTTT--HHHHHHHTTS--S-HHHHHHHHHHTT-B--SS---PPP-HHHHHHHHTT-HHHHHHHHHHHHHH--S-BHHHHHHHHHHHHHTT-S-HHHHHHHGGGS-HHHHHHHHHHHHHHHHHHT---TTGGGTS---SHHHHHHHHHHHHHTT-HHHHHHHHHHHHHH--HHHHHHHHHHHHHHHHHH-GGGHHHHHHHHHHSTT--TT-HHHHHHHHHHHHHHHHTT-HHHHHHHHTTTTTSHHHHHHHHHHHHHHHHHSS---S----TTT--TTS-HHHHHHHHHHHHHHTT--HHHHHHHIIIIIHHHGGGSSSHHHHHHHHHHHHHHHHHHH---HHHHHHTS--

Organism: NCBI:txid1323

Sequence (381 aa):
MIIDIPDHEKPYVGRVIDFARKQQKRSIEEITQGICARQTYQKIIKSIVTESEIYDSLLSRLGLHYDYETSITPSYALLWEAFLDQNWNAFYHEIKVIKCALKNWDIYRYILHCFIECIEQKVSLDSAKQLLPLLPKSLQEIASYFILTFLYKEEIQDKQIFTILSMETAINQCEYLFLLIKQEQYYHAAILCNELLHTTYGKLHYSVLIAKLFIIQAIQIDDFDQCCTEIKNDPCFIPHSDSTNQFSYTAGMFYYAHQDYEKAWEYLSQVYTIEKYTFPSVLFLYHMETITNYQLPKHDTTHMINENTEKAYRVFFQYYNMKYNHVPFSALENYLWNECRAMIPFVYPQNIAKTIIHDELFWISNQTGDKKKYYQFNKKK